Protein AF-0000000083314968 (afdb_homodimer)

Nearest PDB structures (foldseek):
  4l8v-assembly1_A  TM=7.505E-01  e=2.259E-21  Bacillus subtilis subsp. subtilis str. 168
  3ec7-assembly1_A  TM=7.448E-01  e=2.012E-21  Salmonella enterica subsp. enterica serovar Typhimurium str. LT2
  4l9r-assembly1_A  TM=7.374E-01  e=4.529E-21  Bacillus subtilis subsp. subtilis str. 168
  3nto-assembly1_A  TM=7.237E-01  e=3.019E-21  Bacillus subtilis
  3nt2-assembly1_A  TM=7.317E-01  e=9.078E-21  Bacillus subtilis

Secondary structure (DSSP, 8-state):
---PEEEEEE--SHHHHHHHHHHHHHT-EEEEEEE-S-HHHHHHHHHHHT---EEES-HHHHHHHH--SEEEE-S-HHHHHHHHHHHHTT--SEEEEPSSS-SSHHHHHHHHHHHHHTT-EEEE--GGGG-HHHHHHHHHHHTTTTSSEEEEEEEE-S-TTTTHHHHHHHHHHHTTSPPEEEEEEEEE--B-EEETTEEE-SEEEEEEEETTS-EEEEEESSSS----EEEEEETTEEEEEESS-EEEEETTTTTS-EEE-PPPSS--TTT-SS-HHHHHHHHHHHHHHHHHHTTSSS--TTBHHHHHHHHHHHHHHHHHHHHTSPEESSP---S-HHHHHHHTTTT--SB-----HHHHHHHT-------SS-----/---PEEEEEE--SHHHHHHHHHHHHHT-EEEEEEE-S-HHHHHHHHHHHT--PEEES-HHHHHHHH--SEEEE-S-HHHHHHHHHHHHTT--SEEEEPSSS-SSHHHHHHHHHHHHHTT-EEEE--GGGG-HHHHHHHHHHHTTTTSSEEEEEEEE-S-TTTTHHHHHHHHHHHTTSPPEEEEEEEEE--B-EEETTEEE-SEEEEEEEETTS-EEEEEESSSS----EEEEEETTEEEEEESS-EEEEETTTTTS-EEE-PPPSS--STT-SS-HHHHHHHHHHHHHHHHHHTTSSS--TTBHHHHHHHHHHHHHHHHHHHHTSPEESSP---S-HHHHHHHHTTT--SB-----HHHHHHHT-------SS-----

InterPro domains:
  IPR000683 Gfo/Idh/MocA-like oxidoreductase, N-terminal [PF01408] (6-126)
  IPR004104 Gfo/Idh/MocA-like oxidoreductase, C-terminal [PF02894] (160-325)
  IPR036291 NAD(P)-binding domain superfamily [SSF51735] (3-154)
  IPR050463 Gfo/Idh/MocA family oxidoreductases and glycosidases [PTHR43818] (4-155)

pLDDT: mean 89.71, std 17.62, range [20.14, 98.94]

Structure (mmCIF, N/CA/C/O backbone):
data_AF-0000000083314968-model_v1
#
loop_
_entity.id
_entity.type
_entity.pdbx_description
1 polymer 'Gfo/Idh/MocA family oxidoreductase'
#
loop_
_atom_site.group_PDB
_atom_site.id
_atom_site.type_symbol
_atom_site.label_atom_id
_atom_site.label_alt_id
_atom_site.label_comp_id
_atom_site.label_asym_id
_atom_site.label_entity_id
_atom_site.label_seq_id
_atom_site.pdbx_PDB_ins_code
_atom_site.Cartn_x
_atom_site.Cartn_y
_atom_site.Cartn_z
_atom_site.occupancy
_atom_site.B_iso_or_equiv
_atom_site.auth_seq_id
_atom_site.auth_comp_id
_atom_site.auth_asym_id
_atom_site.auth_atom_id
_atom_site.pdbx_PDB_model_num
ATOM 1 N N . MET A 1 1 ? 14.414 -43.75 -29.062 1 41.34 1 MET A N 1
ATOM 2 C CA . MET A 1 1 ? 13.742 -42.469 -28.781 1 41.34 1 MET A CA 1
ATOM 3 C C . MET A 1 1 ? 13.227 -42.438 -27.344 1 41.34 1 MET A C 1
ATOM 5 O O . MET A 1 1 ? 12.688 -43.438 -26.859 1 41.34 1 MET A O 1
ATOM 9 N N . SER A 1 2 ? 13.766 -41.625 -26.453 1 60.84 2 SER A N 1
ATOM 10 C CA . SER A 1 2 ? 13.422 -41.719 -25.031 1 60.84 2 SER A CA 1
ATOM 11 C C . SER A 1 2 ? 11.914 -41.719 -24.828 1 60.84 2 SER A C 1
ATOM 13 O O . SER A 1 2 ? 11.172 -41.125 -25.625 1 60.84 2 SER A O 1
ATOM 15 N N . THR A 1 3 ? 11.312 -42.656 -24.141 1 86 3 THR A N 1
ATOM 16 C CA . THR A 1 3 ? 9.891 -42.906 -23.938 1 86 3 THR A CA 1
ATOM 17 C C . THR A 1 3 ? 9.211 -41.656 -23.375 1 86 3 THR A C 1
ATOM 19 O O . THR A 1 3 ? 9.695 -41.062 -22.406 1 86 3 THR A O 1
ATOM 22 N N . LYS A 1 4 ? 8.289 -41.062 -24.156 1 96.81 4 LYS A N 1
ATOM 23 C CA . LYS A 1 4 ? 7.52 -39.875 -23.766 1 96.81 4 LYS A CA 1
ATOM 24 C C . LYS A 1 4 ? 6.582 -40.219 -22.609 1 96.81 4 LYS A C 1
ATOM 26 O O . LYS A 1 4 ? 6.074 -41.312 -22.516 1 96.81 4 LYS A O 1
ATOM 31 N N . HIS A 1 5 ? 6.473 -39.281 -21.719 1 98.44 5 HIS A N 1
ATOM 32 C CA . HIS A 1 5 ? 5.477 -39.406 -20.656 1 98.44 5 HIS A CA 1
ATOM 33 C C . HIS A 1 5 ? 4.062 -39.281 -21.219 1 98.44 5 HIS A C 1
ATOM 35 O O . HIS A 1 5 ? 3.781 -38.344 -21.969 1 98.44 5 HIS A O 1
ATOM 41 N N . ARG A 1 6 ? 3.188 -40.219 -20.906 1 98.62 6 ARG A N 1
ATOM 42 C CA . ARG A 1 6 ? 1.79 -40.156 -21.312 1 98.62 6 ARG A CA 1
ATOM 43 C C . ARG A 1 6 ? 0.998 -39.188 -20.453 1 98.62 6 ARG A C 1
ATOM 45 O O . ARG A 1 6 ? 0.978 -39.312 -19.219 1 98.62 6 ARG A O 1
ATOM 52 N N . VAL A 1 7 ? 0.346 -38.188 -21.109 1 98.75 7 VAL A N 1
ATOM 53 C CA . VAL A 1 7 ? -0.391 -37.188 -20.359 1 98.75 7 VAL A CA 1
ATOM 54 C C . VAL A 1 7 ? -1.868 -37.219 -20.75 1 98.75 7 VAL A C 1
ATOM 56 O O . VAL A 1 7 ? -2.203 -37.375 -21.922 1 98.75 7 VAL A O 1
ATOM 59 N N . ALA A 1 8 ? -2.766 -37.188 -19.766 1 98.88 8 ALA A N 1
ATOM 60 C CA . ALA A 1 8 ? -4.203 -37 -19.953 1 98.88 8 ALA A CA 1
ATOM 61 C C . ALA A 1 8 ? -4.668 -35.656 -19.438 1 98.88 8 ALA A C 1
ATOM 63 O O . ALA A 1 8 ? -4.195 -35.188 -18.391 1 98.88 8 ALA A O 1
ATOM 64 N N . ILE A 1 9 ? -5.637 -35.031 -20.141 1 98.75 9 ILE A N 1
ATOM 65 C CA . ILE A 1 9 ? -6.09 -33.656 -19.844 1 98.75 9 ILE A CA 1
ATOM 66 C C . ILE A 1 9 ? -7.512 -33.719 -19.281 1 98.75 9 ILE A C 1
ATOM 68 O O . ILE A 1 9 ? -8.391 -34.344 -19.859 1 98.75 9 ILE A O 1
ATOM 72 N N . ILE A 1 10 ? -7.684 -33.094 -18.125 1 98.75 10 ILE A N 1
ATOM 73 C CA . ILE A 1 10 ? -9.023 -32.875 -17.578 1 98.75 10 ILE A CA 1
ATOM 74 C C . ILE A 1 10 ? -9.438 -31.422 -17.75 1 98.75 10 ILE A C 1
ATOM 76 O O . ILE A 1 10 ? -8.844 -30.531 -17.125 1 98.75 10 ILE A O 1
ATOM 80 N N . GLY A 1 11 ? -10.484 -31.125 -18.484 1 98 11 GLY A N 1
ATOM 81 C CA . GLY A 1 11 ? -10.891 -29.781 -18.859 1 98 11 GLY A CA 1
ATOM 82 C C . GLY A 1 11 ? -10.242 -29.297 -20.141 1 98 11 GLY A C 1
ATOM 83 O O . GLY A 1 11 ? -9.023 -29.156 -20.219 1 98 11 GLY A O 1
ATOM 84 N N . CYS A 1 12 ? -11.047 -29.062 -21.109 1 97 12 CYS A N 1
ATOM 85 C CA . CYS A 1 12 ? -10.523 -28.703 -22.438 1 97 12 CYS A CA 1
ATOM 86 C C . CYS A 1 12 ? -10.906 -27.266 -22.797 1 97 12 CYS A C 1
ATOM 88 O O . CYS A 1 12 ? -11.234 -26.984 -23.953 1 97 12 CYS A O 1
ATOM 90 N N . GLY A 1 13 ? -10.953 -26.391 -21.781 1 92.44 13 GLY A N 1
ATOM 91 C CA . GLY A 1 13 ? -11.203 -24.969 -22.016 1 92.44 13 GLY A CA 1
ATOM 92 C C . GLY A 1 13 ? -9.969 -24.219 -22.469 1 92.44 13 GLY A C 1
ATOM 93 O O . GLY A 1 13 ? -9.07 -24.797 -23.078 1 92.44 13 GLY A O 1
ATOM 94 N N . GLY A 1 14 ? -9.914 -22.922 -22.328 1 89.25 14 GLY A N 1
ATOM 95 C CA . GLY A 1 14 ? -8.859 -22.031 -22.812 1 89.25 14 GLY A CA 1
ATOM 96 C C . GLY A 1 14 ? -7.492 -22.375 -22.25 1 89.25 14 GLY A C 1
ATOM 97 O O . GLY A 1 14 ? -6.508 -22.422 -23 1 89.25 14 GLY A O 1
ATOM 98 N N . MET A 1 15 ? -7.422 -22.656 -20.984 1 91.75 15 MET A N 1
ATOM 99 C CA . MET A 1 15 ? -6.121 -22.859 -20.359 1 91.75 15 MET A CA 1
ATOM 100 C C . MET A 1 15 ? -5.531 -24.203 -20.75 1 91.75 15 MET A C 1
ATOM 102 O O . MET A 1 15 ? -4.316 -24.391 -20.672 1 91.75 15 MET A O 1
ATOM 106 N N . SER A 1 16 ? -6.383 -25.141 -21.094 1 96 16 SER A N 1
ATOM 107 C CA . SER A 1 16 ? -5.863 -26.422 -21.547 1 96 16 SER A CA 1
ATOM 108 C C . SER A 1 16 ? -4.973 -26.266 -22.781 1 96 16 SER A C 1
ATOM 110 O O . SER A 1 16 ? -3.99 -27 -22.938 1 96 16 SER A O 1
ATOM 112 N N . ARG A 1 17 ? -5.281 -25.297 -23.609 1 94.81 17 ARG A N 1
ATOM 113 C CA . ARG A 1 17 ? -4.496 -25.062 -24.812 1 94.81 17 ARG A CA 1
ATOM 114 C C . ARG A 1 17 ? -3.074 -24.625 -24.453 1 94.81 17 ARG A C 1
ATOM 116 O O . ARG A 1 17 ? -2.119 -25.016 -25.141 1 94.81 17 ARG A O 1
ATOM 123 N N . ASN A 1 18 ? -2.986 -23.875 -23.391 1 93.88 18 ASN A N 1
ATOM 124 C CA . ASN A 1 18 ? -1.662 -23.469 -22.938 1 93.88 18 ASN A CA 1
ATOM 125 C C . ASN A 1 18 ? -0.859 -24.656 -22.422 1 93.88 18 ASN A C 1
ATOM 127 O O . ASN A 1 18 ? 0.33 -24.781 -22.703 1 93.88 18 ASN A O 1
ATOM 131 N N . HIS A 1 19 ? -1.517 -25.5 -21.688 1 97.69 19 HIS A N 1
ATOM 132 C CA . HIS A 1 19 ? -0.849 -26.703 -21.203 1 97.69 19 HIS A CA 1
ATOM 133 C C . HIS A 1 19 ? -0.389 -27.594 -22.344 1 97.69 19 HIS A C 1
ATOM 135 O O . HIS A 1 19 ? 0.765 -28.016 -22.391 1 97.69 19 HIS A O 1
ATOM 141 N N . ILE A 1 20 ? -1.282 -27.797 -23.281 1 97.62 20 ILE A N 1
ATOM 142 C CA . ILE A 1 20 ? -1.028 -28.703 -24.391 1 97.62 20 ILE A CA 1
ATOM 143 C C . ILE A 1 20 ? 0.146 -28.172 -25.219 1 97.62 20 ILE A C 1
ATOM 145 O O . ILE A 1 20 ? 1.057 -28.938 -25.562 1 97.62 20 ILE A O 1
ATOM 149 N N . ARG A 1 21 ? 0.151 -26.859 -25.5 1 95.75 21 ARG A N 1
ATOM 150 C CA . ARG A 1 21 ? 1.279 -26.266 -26.203 1 95.75 21 ARG A CA 1
ATOM 151 C C . ARG A 1 21 ? 2.588 -26.531 -25.453 1 95.75 21 ARG A C 1
ATOM 153 O O . ARG A 1 21 ? 3.609 -26.828 -26.078 1 95.75 21 ARG A O 1
ATOM 160 N N . GLY A 1 22 ? 2.564 -26.406 -24.141 1 96.75 22 GLY A N 1
ATOM 161 C CA . GLY A 1 22 ? 3.75 -26.656 -23.344 1 96.75 22 GLY A CA 1
ATOM 162 C C . GLY A 1 22 ? 4.277 -28.062 -23.484 1 96.75 22 GLY A C 1
ATOM 163 O O . GLY A 1 22 ? 5.473 -28.266 -23.688 1 96.75 22 GLY A O 1
ATOM 164 N N . TYR A 1 23 ? 3.342 -29.047 -23.438 1 97.88 23 TYR A N 1
ATOM 165 C CA . TYR A 1 23 ? 3.705 -30.453 -23.562 1 97.88 23 TYR A CA 1
ATOM 166 C C . TYR A 1 23 ? 4.289 -30.75 -24.938 1 97.88 23 TYR A C 1
ATOM 168 O O . TYR A 1 23 ? 5.305 -31.438 -25.047 1 97.88 23 TYR A O 1
ATOM 176 N N . LEU A 1 24 ? 3.66 -30.203 -25.922 1 96.88 24 LEU A N 1
ATOM 177 C CA . LEU A 1 24 ? 4.078 -30.469 -27.297 1 96.88 24 LEU A CA 1
ATOM 178 C C . LEU A 1 24 ? 5.414 -29.797 -27.609 1 96.88 24 LEU A C 1
ATOM 180 O O . LEU A 1 24 ? 6.293 -30.406 -28.219 1 96.88 24 LEU A O 1
ATOM 184 N N . ASN A 1 25 ? 5.578 -28.562 -27.141 1 94.94 25 ASN A N 1
ATOM 185 C CA . ASN A 1 25 ? 6.758 -27.781 -27.469 1 94.94 25 ASN A CA 1
ATOM 186 C C . ASN A 1 25 ? 8.008 -28.328 -26.797 1 94.94 25 ASN A C 1
ATOM 188 O O . ASN A 1 25 ? 9.102 -28.266 -27.375 1 94.94 25 ASN A O 1
ATOM 192 N N . CYS A 1 26 ? 7.906 -28.875 -25.578 1 96.06 26 CYS A N 1
ATOM 193 C CA . CYS A 1 26 ? 9.102 -29.406 -24.938 1 96.06 26 CYS A CA 1
ATOM 194 C C . CYS A 1 26 ? 9.477 -30.781 -25.5 1 96.06 26 CYS A C 1
ATOM 196 O O . CYS A 1 26 ? 10.594 -31.25 -25.312 1 96.06 26 CYS A O 1
ATOM 198 N N . GLY A 1 27 ? 8.422 -31.516 -26.062 1 96.44 27 GLY A N 1
ATOM 199 C CA . GLY A 1 27 ? 8.688 -32.719 -26.859 1 96.44 27 GLY A CA 1
ATOM 200 C C . GLY A 1 27 ? 8.859 -33.969 -26.016 1 96.44 27 GLY A C 1
ATOM 201 O O . GLY A 1 27 ? 9.297 -35 -26.516 1 96.44 27 GLY A O 1
ATOM 202 N N . ARG A 1 28 ? 8.461 -33.906 -24.781 1 98.06 28 ARG A N 1
ATOM 203 C CA . ARG A 1 28 ? 8.766 -35.031 -23.891 1 98.06 28 ARG A CA 1
ATOM 204 C C . ARG A 1 28 ? 7.488 -35.719 -23.453 1 98.06 28 ARG A C 1
ATOM 206 O O . ARG A 1 28 ? 7.531 -36.625 -22.609 1 98.06 28 ARG A O 1
ATOM 213 N N . TYR A 1 29 ? 6.371 -35.281 -24.094 1 98.31 29 TYR A N 1
ATOM 214 C CA . TYR A 1 29 ? 5.074 -35.812 -23.672 1 98.31 29 TYR A CA 1
ATOM 215 C C . TYR A 1 29 ? 4.262 -36.281 -24.875 1 98.31 29 TYR A C 1
ATOM 217 O O . TYR A 1 29 ? 4.469 -35.781 -25.984 1 98.31 29 TYR A O 1
ATOM 225 N N . GLU A 1 30 ? 3.406 -37.219 -24.641 1 98.19 30 GLU A N 1
ATOM 226 C CA . GLU A 1 30 ? 2.354 -37.625 -25.562 1 98.19 30 GLU A CA 1
ATOM 227 C C . GLU A 1 30 ? 0.971 -37.438 -24.938 1 98.19 30 GLU A C 1
ATOM 229 O O . GLU A 1 30 ? 0.683 -38 -23.891 1 98.19 30 GLU A O 1
ATOM 234 N N . ILE A 1 31 ? 0.177 -36.656 -25.578 1 98.56 31 ILE A N 1
ATOM 235 C CA . ILE A 1 31 ? -1.19 -36.469 -25.094 1 98.56 31 ILE A CA 1
ATOM 236 C C . ILE A 1 31 ? -2.051 -37.656 -25.547 1 98.56 31 ILE A C 1
ATOM 238 O O . ILE A 1 31 ? -2.281 -37.844 -26.734 1 98.56 31 ILE A O 1
ATOM 242 N N . VAL A 1 32 ? -2.645 -38.375 -24.594 1 98.38 32 VAL A N 1
ATOM 243 C CA . VAL A 1 32 ? -3.219 -39.656 -24.969 1 98.38 32 VAL A CA 1
ATOM 244 C C . VAL A 1 32 ? -4.734 -39.625 -24.797 1 98.38 32 VAL A C 1
ATOM 246 O O . VAL A 1 32 ? -5.457 -40.375 -25.453 1 98.38 32 VAL A O 1
ATOM 249 N N . ALA A 1 33 ? -5.195 -38.75 -23.906 1 98.81 33 ALA A N 1
ATOM 250 C CA . ALA A 1 33 ? -6.629 -38.719 -23.625 1 98.81 33 ALA A CA 1
ATOM 251 C C . ALA A 1 33 ? -7.062 -37.344 -23.078 1 98.81 33 ALA A C 1
ATOM 253 O O . ALA A 1 33 ? -6.242 -36.594 -22.547 1 98.81 33 ALA A O 1
ATOM 254 N N . MET A 1 34 ? -8.336 -37.062 -23.281 1 98.75 34 MET A N 1
ATOM 255 C CA . MET A 1 34 ? -8.961 -35.875 -22.75 1 98.75 34 MET A CA 1
ATOM 256 C C . MET A 1 34 ? -10.312 -36.188 -22.125 1 98.75 34 MET A C 1
ATOM 258 O O . MET A 1 34 ? -11.023 -37.062 -22.594 1 98.75 34 MET A O 1
ATOM 262 N N . ALA A 1 35 ? -10.594 -35.469 -21.062 1 98.69 35 ALA A N 1
ATOM 263 C CA . ALA A 1 35 ? -11.922 -35.531 -20.453 1 98.69 35 ALA A CA 1
ATOM 264 C C . ALA A 1 35 ? -12.547 -34.156 -20.344 1 98.69 35 ALA A C 1
ATOM 266 O O . ALA A 1 35 ? -11.891 -33.219 -19.875 1 98.69 35 ALA A O 1
ATOM 267 N N . ASP A 1 36 ? -13.695 -34 -20.797 1 97.62 36 ASP A N 1
ATOM 268 C CA . ASP A 1 36 ? -14.516 -32.781 -20.688 1 97.62 36 ASP A CA 1
ATOM 269 C C . ASP A 1 36 ? -16 -33.125 -20.734 1 97.62 36 ASP A C 1
ATOM 271 O O . ASP A 1 36 ? -16.391 -34.156 -21.297 1 97.62 36 ASP A O 1
ATOM 275 N N . LEU A 1 37 ? -16.766 -32.219 -20.109 1 94.44 37 LEU A N 1
ATOM 276 C CA . LEU A 1 37 ? -18.203 -32.438 -20.125 1 94.44 37 LEU A CA 1
ATOM 277 C C . LEU A 1 37 ? -18.766 -32.281 -21.547 1 94.44 37 LEU A C 1
ATOM 279 O O . LEU A 1 37 ? -19.781 -32.875 -21.891 1 94.44 37 LEU A O 1
ATOM 283 N N . GLU A 1 38 ? -18.062 -31.484 -22.297 1 95.06 38 GLU A N 1
ATOM 284 C CA . GLU A 1 38 ? -18.469 -31.203 -23.672 1 95.06 38 GLU A CA 1
ATOM 285 C C . GLU A 1 38 ? -17.578 -31.891 -24.688 1 95.06 38 GLU A C 1
ATOM 287 O O . GLU A 1 38 ? -16.422 -31.5 -24.875 1 95.06 38 GLU A O 1
ATOM 292 N N . GLU A 1 39 ? -18.125 -32.812 -25.438 1 95.38 39 GLU A N 1
ATOM 293 C CA . GLU A 1 39 ? -17.359 -33.531 -26.438 1 95.38 39 GLU A CA 1
ATOM 294 C C . GLU A 1 39 ? -16.797 -32.594 -27.5 1 95.38 39 GLU A C 1
ATOM 296 O O . GLU A 1 39 ? -15.688 -32.812 -28 1 95.38 39 GLU A O 1
ATOM 301 N N . SER A 1 40 ? -17.562 -31.656 -27.797 1 96.44 40 SER A N 1
ATOM 302 C CA . SER A 1 40 ? -17.156 -30.703 -28.828 1 96.44 40 SER A CA 1
ATOM 303 C C . SER A 1 40 ? -15.867 -29.984 -28.438 1 96.44 40 SER A C 1
ATOM 305 O O . SER A 1 40 ? -15.039 -29.672 -29.297 1 96.44 40 SER A O 1
ATOM 307 N N . ALA A 1 41 ? -15.695 -29.719 -27.156 1 96.38 41 ALA A N 1
ATOM 308 C CA . ALA A 1 41 ? -14.484 -29.062 -26.688 1 96.38 41 ALA A CA 1
ATOM 309 C C . ALA A 1 41 ? -13.242 -29.906 -26.953 1 96.38 41 ALA A C 1
ATOM 311 O O . ALA A 1 41 ? -12.195 -29.391 -27.344 1 96.38 41 ALA A O 1
ATOM 312 N N . MET A 1 42 ? -13.375 -31.188 -26.797 1 98.06 42 MET A N 1
ATOM 313 C CA . MET A 1 42 ? -12.258 -32.094 -27.016 1 98.06 42 MET A CA 1
ATOM 314 C C . MET A 1 42 ? -11.945 -32.219 -28.5 1 98.06 42 MET A C 1
ATOM 316 O O . MET A 1 42 ? -10.773 -32.25 -28.891 1 98.06 42 MET A O 1
ATOM 320 N N . GLU A 1 43 ? -12.961 -32.281 -29.297 1 97.62 43 GLU A N 1
ATOM 321 C CA . GLU A 1 43 ? -12.781 -32.344 -30.734 1 97.62 43 GLU A CA 1
ATOM 322 C C . GLU A 1 43 ? -12.055 -31.094 -31.25 1 97.62 43 GLU A C 1
ATOM 324 O O . GLU A 1 43 ? -11.18 -31.203 -32.125 1 97.62 43 GLU A O 1
ATOM 329 N N . GLU A 1 44 ? -12.469 -30.016 -30.734 1 97.56 44 GLU A N 1
ATOM 330 C CA . GLU A 1 44 ? -11.844 -28.75 -31.141 1 97.56 44 GLU A CA 1
ATOM 331 C C . GLU A 1 44 ? -10.352 -28.75 -30.812 1 97.56 44 GLU A C 1
ATOM 333 O O . GLU A 1 44 ? -9.539 -28.266 -31.609 1 97.56 44 GLU A O 1
ATOM 338 N N . VAL A 1 45 ? -10.07 -29.219 -29.641 1 97.62 45 VAL A N 1
ATOM 339 C CA . VAL A 1 45 ? -8.68 -29.266 -29.219 1 97.62 45 VAL A CA 1
ATOM 340 C C . VAL A 1 45 ? -7.895 -30.203 -30.141 1 97.62 45 VAL A C 1
ATOM 342 O O . VAL A 1 45 ? -6.805 -29.859 -30.609 1 97.62 45 VAL A O 1
ATOM 345 N N . ASP A 1 46 ? -8.414 -31.375 -30.422 1 97.94 46 ASP A N 1
ATOM 346 C CA . ASP A 1 46 ? -7.762 -32.312 -31.328 1 97.94 46 ASP A CA 1
ATOM 347 C C . ASP A 1 46 ? -7.484 -31.688 -32.688 1 97.94 46 ASP A C 1
ATOM 349 O O . ASP A 1 46 ? -6.391 -31.828 -33.219 1 97.94 46 ASP A O 1
ATOM 353 N N . GLN A 1 47 ? -8.453 -31.031 -33.156 1 97.88 47 GLN A N 1
ATOM 354 C CA . GLN A 1 47 ? -8.32 -30.375 -34.469 1 97.88 47 GLN A CA 1
ATOM 355 C C . GLN A 1 47 ? -7.262 -29.281 -34.438 1 97.88 47 GLN A C 1
ATOM 357 O O . GLN A 1 47 ? -6.414 -29.203 -35.312 1 97.88 47 GLN A O 1
ATOM 362 N N . GLN A 1 48 ? -7.352 -28.484 -33.406 1 97 48 GLN A N 1
ATOM 363 C CA . GLN A 1 48 ? -6.465 -27.328 -33.312 1 97 48 GLN A CA 1
ATOM 364 C C . GLN A 1 48 ? -5.004 -27.781 -33.219 1 97 48 GLN A C 1
ATOM 366 O O . GLN A 1 48 ? -4.121 -27.109 -33.781 1 97 48 GLN A O 1
ATOM 371 N N . PHE A 1 49 ? -4.742 -28.875 -32.562 1 97.38 49 PHE A N 1
ATOM 372 C CA . PHE A 1 49 ? -3.361 -29.266 -32.281 1 97.38 49 PHE A CA 1
ATOM 373 C C . PHE A 1 49 ? -2.988 -30.5 -33.094 1 97.38 49 PHE A C 1
ATOM 375 O O . PHE A 1 49 ? -1.907 -31.062 -32.906 1 97.38 49 PHE A O 1
ATOM 382 N N . ASN A 1 50 ? -3.848 -30.938 -34 1 97.31 50 ASN A N 1
ATOM 383 C CA . ASN A 1 50 ? -3.643 -32.125 -34.812 1 97.31 50 ASN A CA 1
ATOM 384 C C . ASN A 1 50 ? -3.299 -33.344 -33.969 1 97.31 50 ASN A C 1
ATOM 386 O O . ASN A 1 50 ? -2.273 -34 -34.188 1 97.31 50 ASN A O 1
ATOM 390 N N . LEU A 1 51 ? -4.203 -33.562 -33 1 98 51 LEU A N 1
ATOM 391 C CA . LEU A 1 51 ? -4.062 -34.688 -32.094 1 98 51 LEU A CA 1
ATOM 392 C C . LEU A 1 51 ? -5.125 -35.75 -32.375 1 98 51 LEU A C 1
ATOM 394 O O . LEU A 1 51 ? -6.109 -35.469 -33.062 1 98 51 LEU A O 1
ATOM 398 N N . SER A 1 52 ? -4.84 -36.938 -32 1 96.75 52 SER A N 1
ATOM 399 C CA . SER A 1 52 ? -5.793 -38.031 -31.969 1 96.75 52 SER A CA 1
ATOM 400 C C . SER A 1 52 ? -5.871 -38.688 -30.594 1 96.75 52 SER A C 1
ATOM 402 O O . SER A 1 52 ? -5.258 -39.719 -30.359 1 96.75 52 SER A O 1
ATOM 404 N N . THR A 1 53 ? -6.602 -38.062 -29.734 1 98.12 53 THR A N 1
ATOM 405 C CA . THR A 1 53 ? -6.703 -38.5 -28.344 1 98.12 53 THR A CA 1
ATOM 406 C C . THR A 1 53 ? -7.996 -39.281 -28.109 1 98.12 53 THR A C 1
ATOM 408 O O . THR A 1 53 ? -8.938 -39.188 -28.906 1 98.12 53 THR A O 1
ATOM 411 N N . ARG A 1 54 ? -8.008 -40.094 -27.109 1 98.56 54 ARG A N 1
ATOM 412 C CA . ARG A 1 54 ? -9.266 -40.719 -26.656 1 98.56 54 ARG A CA 1
ATOM 413 C C . ARG A 1 54 ? -10.078 -39.719 -25.844 1 98.56 54 ARG A C 1
ATOM 415 O O . ARG A 1 54 ? -9.531 -39 -25 1 98.56 54 ARG A O 1
ATOM 422 N N . HIS A 1 55 ? -11.406 -39.688 -26.141 1 98.44 55 HIS A N 1
ATOM 423 C CA . HIS A 1 55 ? -12.281 -38.688 -25.5 1 98.44 55 HIS A CA 1
ATOM 424 C C . HIS A 1 55 ? -13.141 -39.344 -24.422 1 98.44 55 HIS A C 1
ATOM 426 O O . HIS A 1 55 ? -13.641 -40.469 -24.609 1 98.44 55 HIS A O 1
ATOM 432 N N . TYR A 1 56 ? -13.281 -38.75 -23.281 1 98.56 56 TYR A N 1
ATOM 433 C CA . TYR A 1 56 ? -14.117 -39.188 -22.172 1 98.56 56 TYR A CA 1
ATOM 434 C C . TYR A 1 56 ? -15.008 -38.062 -21.672 1 98.56 56 TYR A C 1
ATOM 436 O O . TYR A 1 56 ? -14.547 -36.938 -21.484 1 98.56 56 TYR A O 1
ATOM 444 N N . THR A 1 57 ? -16.266 -38.344 -21.422 1 97.75 57 THR A N 1
ATOM 445 C CA . THR A 1 57 ? -17.141 -37.344 -20.812 1 97.75 57 THR A CA 1
ATOM 446 C C . THR A 1 57 ? -17.141 -37.5 -19.297 1 97.75 57 THR A C 1
ATOM 448 O O . THR A 1 57 ? -17.719 -36.656 -18.594 1 97.75 57 THR A O 1
ATOM 451 N N . ASP A 1 58 ? -16.422 -38.469 -18.875 1 97.19 58 ASP A N 1
ATOM 452 C CA . ASP A 1 58 ? -16.203 -38.688 -17.453 1 97.19 58 ASP A CA 1
ATOM 453 C C . ASP A 1 58 ? -14.719 -38.875 -17.156 1 97.19 58 ASP A C 1
ATOM 455 O O . ASP A 1 58 ? -14.102 -39.844 -17.531 1 97.19 58 ASP A O 1
ATOM 459 N N . ALA A 1 59 ? -14.188 -37.969 -16.328 1 98.12 59 ALA A N 1
ATOM 460 C CA . ALA A 1 59 ? -12.758 -37.938 -16.031 1 98.12 59 ALA A CA 1
ATOM 461 C C . ALA A 1 59 ? -12.344 -39.156 -15.234 1 98.12 59 ALA A C 1
ATOM 463 O O . ALA A 1 59 ? -11.227 -39.656 -15.383 1 98.12 59 ALA A O 1
ATOM 464 N N . ARG A 1 60 ? -13.203 -39.656 -14.383 1 97.81 60 ARG A N 1
ATOM 465 C CA . ARG A 1 60 ? -12.875 -40.844 -13.594 1 97.81 60 ARG A CA 1
ATOM 466 C C . ARG A 1 60 ? -12.656 -42.062 -14.484 1 97.81 60 ARG A C 1
ATOM 468 O O . ARG A 1 60 ? -11.758 -42.875 -14.242 1 97.81 60 ARG A O 1
ATOM 475 N N . GLU A 1 61 ? -13.547 -42.156 -15.461 1 98.31 61 GLU A N 1
ATOM 476 C CA . GLU A 1 61 ? -13.383 -43.25 -16.422 1 98.31 61 GLU A CA 1
ATOM 477 C C . GLU A 1 61 ? -12.055 -43.125 -17.172 1 98.31 61 GLU A C 1
ATOM 479 O O . GLU A 1 61 ? -11.367 -44.125 -17.391 1 98.31 61 GLU A O 1
ATOM 484 N N . MET A 1 62 ? -11.742 -41.938 -17.547 1 98.69 62 MET A N 1
ATOM 485 C CA . MET A 1 62 ? -10.477 -41.688 -18.234 1 98.69 62 MET A CA 1
ATOM 486 C C . MET A 1 62 ? -9.297 -42.125 -17.375 1 98.69 62 MET A C 1
ATOM 488 O O . MET A 1 62 ? -8.406 -42.844 -17.844 1 98.69 62 MET A O 1
ATOM 492 N N . LEU A 1 63 ? -9.312 -41.75 -16.094 1 98.62 63 LEU A N 1
ATOM 493 C CA . LEU A 1 63 ? -8.219 -42.094 -15.188 1 98.62 63 LEU A CA 1
ATOM 494 C C . LEU A 1 63 ? -8.078 -43.594 -15.016 1 98.62 63 LEU A C 1
ATOM 496 O O . LEU A 1 63 ? -6.961 -44.125 -15.008 1 98.62 63 LEU A O 1
ATOM 500 N N . ALA A 1 64 ? -9.195 -44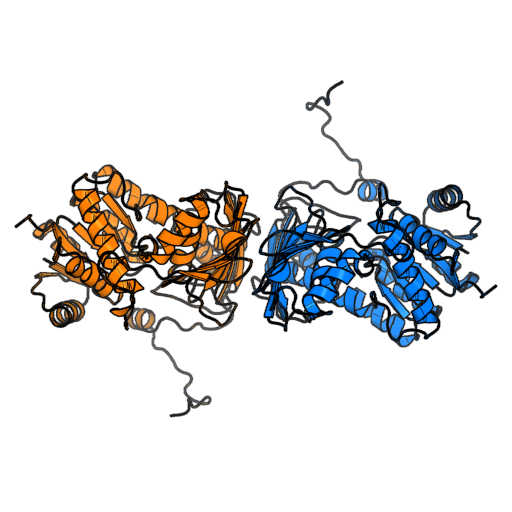.25 -14.938 1 98.06 64 ALA A N 1
ATOM 501 C CA . ALA A 1 64 ? -9.203 -45.688 -14.711 1 98.06 64 ALA A CA 1
ATOM 502 C C . ALA A 1 64 ? -8.703 -46.438 -15.945 1 98.06 64 ALA A C 1
ATOM 504 O O . ALA A 1 64 ? -7.984 -47.438 -15.82 1 98.06 64 ALA A O 1
ATOM 505 N N . GLN A 1 65 ? -9.031 -46 -17.078 1 98.31 65 GLN A N 1
ATOM 506 C CA . GLN A 1 65 ? -8.75 -46.719 -18.312 1 98.31 65 GLN A CA 1
ATOM 507 C C . GLN A 1 65 ? -7.352 -46.406 -18.828 1 98.31 65 GLN A C 1
ATOM 509 O O . GLN A 1 65 ? -6.633 -47.281 -19.281 1 98.31 65 GLN A O 1
ATOM 514 N N . GLU A 1 66 ? -6.984 -45.156 -18.75 1 98.19 66 GLU A N 1
ATOM 515 C CA . GLU A 1 66 ? -5.773 -44.719 -19.438 1 98.19 66 GLU A CA 1
ATOM 516 C C . GLU A 1 66 ? -4.551 -44.844 -18.547 1 98.19 66 GLU A C 1
ATOM 518 O O . GLU A 1 66 ? -3.43 -45.031 -19.031 1 98.19 66 GLU A O 1
ATOM 523 N N . ARG A 1 67 ? -4.707 -44.656 -17.219 1 97.69 67 ARG A N 1
ATOM 524 C CA . ARG A 1 67 ? -3.623 -44.688 -16.234 1 97.69 67 ARG A CA 1
ATOM 525 C C . ARG A 1 67 ? -2.424 -43.875 -16.719 1 97.69 67 ARG A C 1
ATOM 527 O O . ARG A 1 67 ? -1.324 -44.406 -16.859 1 97.69 67 ARG A O 1
ATOM 534 N N . PRO A 1 68 ? -2.59 -42.625 -17 1 98.56 68 PRO A N 1
ATOM 535 C CA . PRO A 1 68 ? -1.518 -41.812 -17.547 1 98.56 68 PRO A CA 1
ATOM 536 C C . PRO A 1 68 ? -0.385 -41.562 -16.547 1 98.56 68 PRO A C 1
ATOM 538 O O . PRO A 1 68 ? -0.575 -41.719 -15.344 1 98.56 68 PRO A O 1
ATOM 541 N N . ASP A 1 69 ? 0.805 -41.219 -17.031 1 98.69 69 ASP A N 1
ATOM 542 C CA . ASP A 1 69 ? 1.932 -40.812 -16.203 1 98.69 69 ASP A CA 1
ATOM 543 C C . ASP A 1 69 ? 1.677 -39.438 -15.547 1 98.69 69 ASP A C 1
ATOM 545 O O . ASP A 1 69 ? 2.107 -39.219 -14.414 1 98.69 69 ASP A O 1
ATOM 549 N N . VAL A 1 70 ? 1.054 -38.594 -16.328 1 98.88 70 VAL A N 1
ATOM 550 C CA . VAL A 1 70 ? 0.792 -37.219 -15.891 1 98.88 70 VAL A CA 1
ATOM 551 C C . VAL A 1 70 ? -0.678 -36.875 -16.109 1 98.88 70 VAL A C 1
ATOM 553 O O . VAL A 1 70 ? -1.25 -37.25 -17.156 1 98.88 70 VAL A O 1
ATOM 556 N N . VAL A 1 71 ? -1.29 -36.281 -15.141 1 98.94 71 VAL A N 1
ATOM 557 C CA . VAL A 1 71 ? -2.633 -35.75 -15.297 1 98.94 71 VAL A CA 1
ATOM 558 C C . VAL A 1 71 ? -2.568 -34.219 -15.289 1 98.94 71 VAL A C 1
ATOM 560 O O . VAL A 1 71 ? -2.016 -33.625 -14.367 1 98.94 71 VAL A O 1
ATOM 563 N N . SER A 1 72 ? -3.049 -33.625 -16.344 1 98.88 72 SER A N 1
ATOM 564 C CA . SER A 1 72 ? -3.148 -32.156 -16.453 1 98.88 72 SER A CA 1
ATOM 565 C C . SER A 1 72 ? -4.562 -31.688 -16.141 1 98.88 72 SER A C 1
ATOM 567 O O . SER A 1 72 ? -5.512 -32.031 -16.844 1 98.88 72 SER A O 1
ATOM 569 N N . ILE A 1 73 ? -4.684 -30.906 -15.102 1 98.81 73 ILE A N 1
ATOM 570 C CA . ILE A 1 73 ? -6 -30.438 -14.664 1 98.81 73 ILE A CA 1
ATOM 571 C C . ILE A 1 73 ? -6.184 -28.984 -15.047 1 98.81 73 ILE A C 1
ATOM 573 O O . ILE A 1 73 ? -5.531 -28.094 -14.477 1 98.81 73 ILE A O 1
ATOM 577 N N . CYS A 1 74 ? -7.129 -28.703 -15.945 1 97.75 74 CYS A N 1
ATOM 578 C CA . CYS A 1 74 ? -7.336 -27.375 -16.516 1 97.75 74 CYS A CA 1
ATOM 579 C C . CYS A 1 74 ? -8.789 -26.953 -16.359 1 97.75 74 CYS A C 1
ATOM 581 O O . CYS A 1 74 ? -9.32 -26.234 -17.219 1 97.75 74 CYS A O 1
ATOM 583 N N . THR A 1 75 ? -9.453 -27.406 -15.289 1 95.38 75 THR A N 1
ATOM 584 C CA . THR A 1 75 ? -10.844 -27.031 -15.016 1 95.38 75 THR A CA 1
ATOM 585 C C . THR A 1 75 ? -10.914 -25.656 -14.352 1 95.38 75 THR A C 1
ATOM 587 O O . THR A 1 75 ? -9.883 -25.016 -14.133 1 95.38 75 THR A O 1
ATOM 590 N N . TRP A 1 76 ? -12.133 -25.25 -14.117 1 91.31 76 TRP A N 1
ATOM 591 C CA . TRP A 1 76 ? -12.328 -24.062 -13.312 1 91.31 76 TRP A CA 1
ATOM 592 C C . TRP A 1 76 ? -11.906 -24.297 -11.867 1 91.31 76 TRP A C 1
ATOM 594 O O . TRP A 1 76 ? -11.672 -25.453 -11.469 1 91.31 76 TRP A O 1
ATOM 604 N N . HIS A 1 77 ? -11.82 -23.281 -11.07 1 88.62 77 HIS A N 1
ATOM 605 C CA . HIS A 1 77 ? -11.195 -23.297 -9.75 1 88.62 77 HIS A CA 1
ATOM 606 C C . HIS A 1 77 ? -11.805 -24.375 -8.859 1 88.62 77 HIS A C 1
ATOM 608 O O . HIS A 1 77 ? -11.078 -25.109 -8.18 1 88.62 77 HIS A O 1
ATOM 614 N N . ALA A 1 78 ? -13.086 -24.469 -8.914 1 87.81 78 ALA A N 1
ATOM 615 C CA . ALA A 1 78 ? -13.773 -25.391 -8.016 1 87.81 78 ALA A CA 1
ATOM 616 C C . ALA A 1 78 ? -13.438 -26.844 -8.359 1 87.81 78 ALA A C 1
ATOM 618 O O . ALA A 1 78 ? -13.516 -27.719 -7.496 1 87.81 78 ALA A O 1
ATOM 619 N N . GLY A 1 79 ? -13.031 -27.062 -9.555 1 94.69 79 GLY A N 1
ATOM 620 C CA . GLY A 1 79 ? -12.727 -28.406 -10 1 94.69 79 GLY A CA 1
ATOM 621 C C . GLY A 1 79 ? -11.312 -28.844 -9.656 1 94.69 79 GLY A C 1
ATOM 622 O O . GLY A 1 79 ? -11 -30.031 -9.703 1 94.69 79 GLY A O 1
ATOM 623 N N . HIS A 1 80 ? -10.445 -27.922 -9.289 1 97.5 80 HIS A N 1
ATOM 624 C CA . HIS A 1 80 ? -9.031 -28.234 -9.078 1 97.5 80 HIS A CA 1
ATOM 625 C C . HIS A 1 80 ? -8.859 -29.281 -7.973 1 97.5 80 HIS A C 1
ATOM 627 O O . HIS A 1 80 ? -8.281 -30.344 -8.195 1 97.5 80 HIS A O 1
ATOM 633 N N . ALA A 1 81 ? -9.461 -28.953 -6.848 1 97.81 81 ALA A N 1
ATOM 634 C CA . ALA A 1 81 ? -9.297 -29.875 -5.723 1 97.81 81 ALA A CA 1
ATOM 635 C C . ALA A 1 81 ? -9.977 -31.219 -6.008 1 97.81 81 ALA A C 1
ATOM 637 O O . ALA A 1 81 ? -9.398 -32.281 -5.754 1 97.81 81 ALA A O 1
ATOM 638 N N . THR A 1 82 ? -11.164 -31.141 -6.582 1 97.56 82 THR A N 1
ATOM 639 C CA . THR A 1 82 ? -11.945 -32.344 -6.867 1 97.56 82 THR A CA 1
ATOM 640 C C . THR A 1 82 ? -11.148 -33.312 -7.742 1 97.56 82 THR A C 1
ATOM 642 O O . THR A 1 82 ? -10.984 -34.469 -7.391 1 97.56 82 THR A O 1
ATOM 645 N N . TRP A 1 83 ? -10.586 -32.812 -8.727 1 98.5 83 TRP A N 1
ATOM 646 C CA . TRP A 1 83 ? -9.969 -33.688 -9.711 1 98.5 83 TRP A CA 1
ATOM 647 C C . TRP A 1 83 ? -8.539 -34.031 -9.312 1 98.5 83 TRP A C 1
ATOM 649 O O . TRP A 1 83 ? -8.031 -35.125 -9.664 1 98.5 83 TRP A O 1
ATOM 659 N N . THR A 1 84 ? -7.871 -33.156 -8.562 1 98.88 84 THR A N 1
ATOM 660 C CA . THR A 1 84 ? -6.559 -33.5 -8.039 1 98.88 84 THR A CA 1
ATOM 661 C C . THR A 1 84 ? -6.656 -34.688 -7.07 1 98.88 84 THR A C 1
ATOM 663 O O . THR A 1 84 ? -5.887 -35.656 -7.168 1 98.88 84 THR A O 1
ATOM 666 N N . ILE A 1 85 ? -7.625 -34.594 -6.195 1 98.56 85 ILE A N 1
ATOM 667 C CA . ILE A 1 85 ? -7.812 -35.656 -5.199 1 98.56 85 ILE A CA 1
ATOM 668 C C . ILE A 1 85 ? -8.188 -36.969 -5.891 1 98.56 85 ILE A C 1
ATOM 670 O O . ILE A 1 85 ? -7.621 -38 -5.594 1 98.56 85 ILE A O 1
ATOM 674 N N . ALA A 1 86 ? -9.062 -36.875 -6.855 1 98.5 86 ALA A N 1
ATOM 675 C CA . ALA A 1 86 ? -9.477 -38.062 -7.602 1 98.5 86 ALA A CA 1
ATOM 676 C C . ALA A 1 86 ? -8.297 -38.656 -8.367 1 98.5 86 ALA A C 1
ATOM 678 O O . ALA A 1 86 ? -8.078 -39.875 -8.32 1 98.5 86 ALA A O 1
ATOM 679 N N . ALA A 1 87 ? -7.574 -37.812 -9.047 1 98.81 87 ALA A N 1
ATOM 680 C CA . ALA A 1 87 ? -6.457 -38.281 -9.867 1 98.81 87 ALA A CA 1
ATOM 681 C C . ALA A 1 87 ? -5.375 -38.938 -9.008 1 98.81 87 ALA A C 1
ATOM 683 O O . ALA A 1 87 ? -4.766 -39.906 -9.414 1 98.81 87 ALA A O 1
ATOM 684 N N . ALA A 1 88 ? -5.113 -38.344 -7.867 1 98.75 88 ALA A N 1
ATOM 685 C CA . ALA A 1 88 ? -4.066 -38.875 -6.98 1 98.75 88 ALA A CA 1
ATOM 686 C C . ALA A 1 88 ? -4.312 -40.312 -6.621 1 98.75 88 ALA A C 1
ATOM 688 O O . ALA A 1 88 ? -3.367 -41.094 -6.469 1 98.75 88 ALA A O 1
ATOM 689 N N . ALA A 1 89 ? -5.539 -40.688 -6.559 1 98.06 89 ALA A N 1
ATOM 690 C CA . ALA A 1 89 ? -5.91 -42.031 -6.156 1 98.06 89 ALA A CA 1
ATOM 691 C C . ALA A 1 89 ? -5.445 -43.062 -7.195 1 98.06 89 ALA A C 1
ATOM 693 O O . ALA A 1 89 ? -5.277 -44.25 -6.879 1 98.06 89 ALA A O 1
ATOM 694 N N . PHE A 1 90 ? -5.223 -42.656 -8.398 1 98.38 90 PHE A N 1
ATOM 695 C CA . PHE A 1 90 ? -4.805 -43.562 -9.461 1 98.38 90 PHE A CA 1
ATOM 696 C C . PHE A 1 90 ? -3.285 -43.594 -9.594 1 98.38 90 PHE A C 1
ATOM 698 O O . PHE A 1 90 ? -2.74 -44.25 -10.469 1 98.38 90 PHE A O 1
ATOM 705 N N . LYS A 1 91 ? -2.568 -42.781 -8.828 1 98.31 91 LYS A N 1
ATOM 706 C CA . LYS A 1 91 ? -1.129 -42.781 -8.586 1 98.31 91 LYS A CA 1
ATOM 707 C C . LYS A 1 91 ? -0.358 -42.438 -9.867 1 98.31 91 LYS A C 1
ATOM 709 O O . LYS A 1 91 ? 0.592 -43.156 -10.211 1 98.31 91 LYS A O 1
ATOM 714 N N . PRO A 1 92 ? -0.786 -41.438 -10.617 1 98.88 92 PRO A N 1
ATOM 715 C CA . PRO A 1 92 ? 0.142 -40.969 -11.641 1 98.88 92 PRO A CA 1
ATOM 716 C C . PRO A 1 92 ? 1.487 -40.531 -11.07 1 98.88 92 PRO A C 1
ATOM 718 O O . PRO A 1 92 ? 1.628 -40.406 -9.852 1 98.88 92 PRO A O 1
ATOM 721 N N . LYS A 1 93 ? 2.455 -40.375 -12.008 1 98.81 93 LYS A N 1
ATOM 722 C CA . LYS A 1 93 ? 3.752 -39.906 -11.547 1 98.81 93 LYS A CA 1
ATOM 723 C C . LYS A 1 93 ? 3.662 -38.438 -11.109 1 98.81 93 LYS A C 1
ATOM 725 O O . LYS A 1 93 ? 4.352 -38.031 -10.172 1 98.81 93 LYS A O 1
ATOM 730 N N . ALA A 1 94 ? 2.844 -37.625 -11.789 1 98.94 94 ALA A N 1
ATOM 731 C CA . ALA A 1 94 ? 2.699 -36.219 -11.453 1 98.94 94 ALA A CA 1
ATOM 732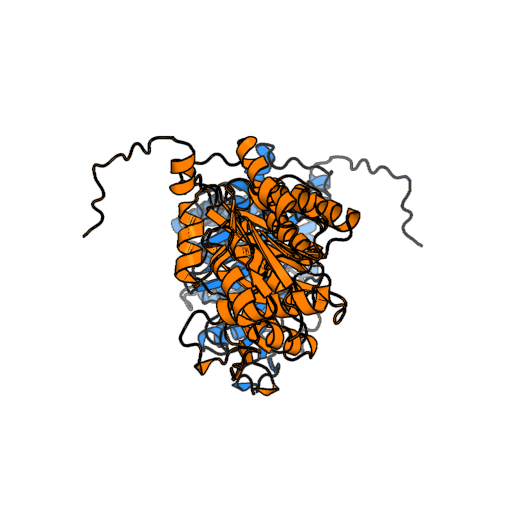 C C . ALA A 1 94 ? 1.339 -35.688 -11.883 1 98.94 94 ALA A C 1
ATOM 734 O O . ALA A 1 94 ? 0.7 -36.25 -12.773 1 98.94 94 ALA A O 1
ATOM 735 N N . ILE A 1 95 ? 0.91 -34.688 -11.203 1 98.94 95 ILE A N 1
ATOM 736 C CA . ILE A 1 95 ? -0.246 -33.875 -11.57 1 98.94 95 ILE A CA 1
ATOM 737 C C . ILE A 1 95 ? 0.183 -32.406 -11.773 1 98.94 95 ILE A C 1
ATOM 739 O O . ILE A 1 95 ? 0.912 -31.859 -10.945 1 98.94 95 ILE A O 1
ATOM 743 N N . LEU A 1 96 ? -0.112 -31.812 -12.891 1 98.94 96 LEU A N 1
ATOM 744 C CA . LEU A 1 96 ? -0.011 -30.375 -13.133 1 98.94 96 LEU A CA 1
ATOM 745 C C . LEU A 1 96 ? -1.392 -29.734 -13.133 1 98.94 96 LEU A C 1
ATOM 747 O O . LEU A 1 96 ? -2.172 -29.922 -14.062 1 98.94 96 LEU A O 1
ATOM 751 N N . CYS A 1 97 ? -1.669 -29.016 -12.086 1 98.75 97 CYS A N 1
ATOM 752 C CA . CYS A 1 97 ? -2.973 -28.375 -11.93 1 98.75 97 CYS A CA 1
ATOM 753 C C . CYS A 1 97 ? -2.891 -26.891 -12.219 1 98.75 97 CYS A C 1
ATOM 755 O O . CYS A 1 97 ? -1.938 -26.219 -11.805 1 98.75 97 CYS A O 1
ATOM 757 N N . GLU A 1 98 ? -3.85 -26.359 -12.867 1 97.38 98 GLU A N 1
ATOM 758 C CA . GLU A 1 98 ? -3.926 -24.938 -13.188 1 97.38 98 GLU A CA 1
ATOM 759 C C . GLU A 1 98 ? -3.982 -24.078 -11.922 1 97.38 98 GLU A C 1
ATOM 761 O O . GLU A 1 98 ? -4.379 -24.562 -10.859 1 97.38 98 GLU A O 1
ATOM 766 N N . LYS A 1 99 ? -3.5 -22.906 -12.016 1 96.56 99 LYS A N 1
ATOM 767 C CA . LYS A 1 99 ? -3.631 -21.906 -10.953 1 96.56 99 LYS A CA 1
ATOM 768 C C . LYS A 1 99 ? -4.98 -21.203 -11.023 1 96.56 99 LYS A C 1
ATOM 770 O O . LYS A 1 99 ? -5.582 -21.109 -12.094 1 96.56 99 LYS A O 1
ATOM 775 N N . PRO A 1 100 ? -5.539 -20.578 -10.016 1 95.75 100 PRO A N 1
ATOM 776 C CA . PRO A 1 100 ? -5.047 -20.734 -8.648 1 95.75 100 PRO A CA 1
ATOM 777 C C . PRO A 1 100 ? -5.234 -22.156 -8.125 1 95.75 100 PRO A C 1
ATOM 779 O O . PRO A 1 100 ? -6.051 -22.922 -8.656 1 95.75 100 PRO A O 1
ATOM 782 N N . MET A 1 101 ? -4.543 -22.516 -7.098 1 97.25 101 MET A N 1
ATOM 783 C CA . MET A 1 101 ? -4.438 -23.906 -6.664 1 97.25 101 MET A CA 1
ATOM 784 C C . MET A 1 101 ? -5.812 -24.469 -6.332 1 97.25 101 MET A C 1
ATOM 786 O O . MET A 1 101 ? -6.117 -25.609 -6.699 1 97.25 101 MET A O 1
ATOM 790 N N . ALA A 1 102 ? -6.641 -23.688 -5.617 1 96.44 102 ALA A N 1
ATOM 791 C CA . ALA A 1 102 ? -7.992 -24.109 -5.234 1 96.44 102 ALA A CA 1
ATOM 792 C C . ALA A 1 102 ? -8.859 -22.891 -4.914 1 96.44 102 ALA A C 1
ATOM 794 O O . ALA A 1 102 ? -8.383 -21.75 -4.941 1 96.44 102 ALA A O 1
ATOM 795 N N . ASP A 1 103 ? -10.125 -23.172 -4.699 1 93.5 103 ASP A N 1
ATOM 796 C CA . ASP A 1 103 ? -11.062 -22.109 -4.355 1 93.5 103 ASP A CA 1
ATOM 797 C C . ASP A 1 103 ? -10.945 -21.734 -2.879 1 93.5 103 ASP A C 1
ATOM 799 O O . ASP A 1 103 ? -11.344 -20.641 -2.479 1 93.5 103 ASP A O 1
ATOM 803 N N . THR A 1 104 ? -10.422 -22.688 -2.074 1 95.62 104 THR A N 1
ATOM 804 C CA . THR A 1 104 ? -10.156 -22.391 -0.672 1 95.62 104 THR A CA 1
ATOM 805 C C . THR A 1 104 ? -8.805 -22.953 -0.248 1 95.62 104 THR A C 1
ATOM 807 O O . THR A 1 104 ? -8.297 -23.891 -0.866 1 95.62 104 THR A O 1
ATOM 810 N N . VAL A 1 105 ? -8.328 -22.359 0.858 1 97.12 105 VAL A N 1
ATOM 811 C CA . VAL A 1 105 ? -7.062 -22.812 1.419 1 97.12 105 VAL A CA 1
ATOM 812 C C . VAL A 1 105 ? -7.227 -24.234 1.967 1 97.12 105 VAL A C 1
ATOM 814 O O . VAL A 1 105 ? -6.324 -25.062 1.841 1 97.12 105 VAL A O 1
ATOM 817 N N . GLY A 1 106 ? -8.35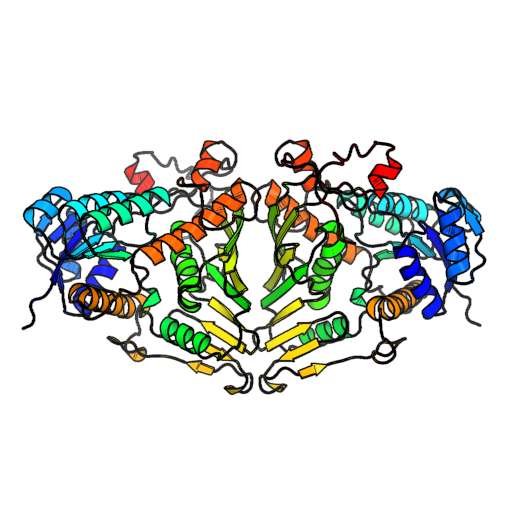9 -24.516 2.502 1 97.62 106 GLY A N 1
ATOM 818 C CA . GLY A 1 106 ? -8.633 -25.859 2.998 1 97.62 106 GLY A CA 1
ATOM 819 C C . GLY A 1 106 ? -8.586 -26.922 1.912 1 97.62 106 GLY A C 1
ATOM 820 O O . GLY A 1 106 ? -7.984 -27.969 2.098 1 97.62 106 GLY A O 1
ATOM 821 N N . ARG A 1 107 ? -9.188 -26.656 0.85 1 97.69 107 ARG A N 1
ATOM 822 C CA . ARG A 1 107 ? -9.234 -27.609 -0.251 1 97.69 107 ARG A CA 1
ATOM 823 C C . ARG A 1 107 ? -7.859 -27.766 -0.896 1 97.69 107 ARG A C 1
ATOM 825 O O . ARG A 1 107 ? -7.5 -28.844 -1.365 1 97.69 107 ARG A O 1
ATOM 832 N N . ALA A 1 108 ? -7.098 -26.688 -0.884 1 98.38 108 ALA A N 1
ATOM 833 C CA . ALA A 1 108 ? -5.711 -26.797 -1.331 1 98.38 108 ALA A CA 1
ATOM 834 C C . ALA A 1 108 ? -4.918 -27.75 -0.451 1 98.38 108 ALA A C 1
ATOM 836 O O . ALA A 1 108 ? -4.113 -28.547 -0.953 1 98.38 108 ALA A O 1
ATOM 837 N N . GLU A 1 109 ? -5.133 -27.656 0.823 1 98.12 109 GLU A N 1
ATOM 838 C CA . GLU A 1 109 ? -4.48 -28.578 1.755 1 98.12 109 GLU A CA 1
ATOM 839 C C . GLU A 1 109 ? -4.855 -30.031 1.458 1 98.12 109 GLU A C 1
ATOM 841 O O . GLU A 1 109 ? -4 -30.906 1.503 1 98.12 109 GLU A O 1
ATOM 846 N N . GLN A 1 110 ? -6.109 -30.219 1.161 1 98.38 110 GLN A N 1
ATOM 847 C CA . GLN A 1 110 ? -6.582 -31.562 0.839 1 98.38 110 GLN A CA 1
ATOM 848 C C . GLN A 1 110 ? -5.887 -32.094 -0.405 1 98.38 110 GLN A C 1
ATOM 850 O O . GLN A 1 110 ? -5.566 -33.281 -0.473 1 98.38 110 GLN A O 1
ATOM 855 N N . MET A 1 111 ? -5.691 -31.25 -1.378 1 98.81 111 MET A N 1
ATOM 856 C CA . MET A 1 111 ? -4.953 -31.641 -2.574 1 98.81 111 MET A CA 1
ATOM 857 C C . MET A 1 111 ? -3.566 -32.156 -2.213 1 98.81 111 MET A C 1
ATOM 859 O O . MET A 1 111 ? -3.16 -33.219 -2.678 1 98.81 111 MET A O 1
ATOM 863 N N . MET A 1 112 ? -2.854 -31.391 -1.421 1 98.75 112 MET A N 1
ATOM 864 C CA . MET A 1 112 ? -1.483 -31.734 -1.052 1 98.75 112 MET A CA 1
ATOM 865 C C . MET A 1 112 ? -1.441 -33.031 -0.249 1 98.75 112 MET A C 1
ATOM 867 O O . MET A 1 112 ? -0.569 -33.875 -0.467 1 98.75 112 MET A O 1
ATOM 871 N N . ILE A 1 113 ? -2.361 -33.188 0.67 1 98.69 113 ILE A N 1
ATOM 872 C CA . ILE A 1 113 ? -2.428 -34.375 1.504 1 98.69 113 ILE A CA 1
ATOM 873 C C . ILE A 1 113 ? -2.676 -35.625 0.629 1 98.69 113 ILE A C 1
ATOM 875 O O . ILE A 1 113 ? -1.996 -36.625 0.77 1 98.69 113 ILE A O 1
ATOM 879 N N . ALA A 1 114 ? -3.652 -35.5 -0.281 1 98.75 114 ALA A N 1
ATOM 880 C CA . ALA A 1 114 ? -3.984 -36.594 -1.171 1 98.75 114 ALA A CA 1
ATOM 881 C C . ALA A 1 114 ? -2.773 -37.031 -1.999 1 98.75 114 ALA A C 1
ATOM 883 O O . ALA A 1 114 ? -2.49 -38.219 -2.135 1 98.75 114 ALA A O 1
ATOM 884 N N . CYS A 1 115 ? -2.078 -36.094 -2.541 1 98.88 115 CYS A N 1
ATOM 885 C CA . CYS A 1 115 ? -0.921 -36.375 -3.379 1 98.88 115 CYS A CA 1
ATOM 886 C C . CYS A 1 115 ? 0.211 -37 -2.555 1 98.88 115 CYS A C 1
ATOM 888 O O . CYS A 1 115 ? 0.854 -37.938 -2.982 1 98.88 115 CYS A O 1
ATOM 890 N N . ARG A 1 116 ? 0.484 -36.406 -1.378 1 98.44 116 ARG A N 1
ATOM 891 C CA . ARG A 1 116 ? 1.525 -36.938 -0.498 1 98.44 116 ARG A CA 1
ATOM 892 C C . ARG A 1 116 ? 1.239 -38.375 -0.112 1 98.44 116 ARG A C 1
ATOM 894 O O . ARG A 1 116 ? 2.131 -39.219 -0.166 1 98.44 116 ARG A O 1
ATOM 901 N N . ARG A 1 117 ? 0.046 -38.688 0.209 1 98.25 117 ARG A N 1
ATOM 902 C CA . ARG A 1 117 ? -0.352 -40.031 0.66 1 98.25 117 ARG A CA 1
ATOM 903 C C . ARG A 1 117 ? -0.182 -41.062 -0.453 1 98.25 117 ARG A C 1
ATOM 905 O O . ARG A 1 117 ? 0.056 -42.219 -0.184 1 98.25 117 ARG A O 1
ATOM 912 N N . ASN A 1 118 ? -0.295 -40.625 -1.642 1 98.5 118 ASN A N 1
ATOM 913 C CA . ASN A 1 118 ? -0.234 -41.531 -2.775 1 98.5 118 ASN A CA 1
ATOM 914 C C . ASN A 1 118 ? 1.094 -41.438 -3.518 1 98.5 118 ASN A C 1
ATOM 916 O O . ASN A 1 118 ? 1.258 -42 -4.598 1 98.5 118 ASN A O 1
ATOM 920 N N . ASN A 1 119 ? 2.016 -40.625 -2.957 1 98.38 119 ASN A N 1
ATOM 921 C CA . ASN A 1 119 ? 3.344 -40.406 -3.523 1 98.38 119 ASN A CA 1
ATOM 922 C C . ASN A 1 119 ? 3.264 -39.844 -4.941 1 98.38 119 ASN A C 1
ATOM 924 O O . ASN A 1 119 ? 3.918 -40.375 -5.852 1 98.38 119 ASN A O 1
ATOM 928 N N . VAL A 1 120 ? 2.383 -38.938 -5.164 1 98.88 120 VAL A N 1
ATOM 929 C CA . VAL A 1 120 ? 2.205 -38.25 -6.445 1 98.88 120 VAL A CA 1
ATOM 930 C C . VAL A 1 120 ? 2.809 -36.844 -6.375 1 98.88 120 VAL A C 1
ATOM 932 O O . VAL A 1 120 ? 2.564 -36.125 -5.418 1 98.88 120 VAL A O 1
ATOM 935 N N . LYS A 1 121 ? 3.658 -36.438 -7.363 1 98.88 121 LYS A N 1
ATOM 936 C CA . LYS A 1 121 ? 4.188 -35.094 -7.465 1 98.88 121 LYS A CA 1
ATOM 937 C C . LYS A 1 121 ? 3.109 -34.125 -7.918 1 98.88 121 LYS A C 1
ATOM 939 O O . LYS A 1 121 ? 2.393 -34.375 -8.883 1 98.88 121 LYS A O 1
ATOM 944 N N . LEU A 1 122 ? 2.92 -33.062 -7.16 1 98.94 122 LEU A N 1
ATOM 945 C CA . LEU A 1 122 ? 1.903 -32.062 -7.477 1 98.94 122 LEU A CA 1
ATOM 946 C C . LEU A 1 122 ? 2.543 -30.703 -7.777 1 98.94 122 LEU A C 1
ATOM 948 O O . LEU A 1 122 ? 3.277 -30.156 -6.949 1 98.94 122 LEU A O 1
ATOM 952 N N . ALA A 1 123 ? 2.312 -30.203 -8.969 1 98.88 123 ALA A N 1
ATOM 953 C CA . ALA A 1 123 ? 2.742 -28.859 -9.367 1 98.88 123 ALA A CA 1
ATOM 954 C C . ALA A 1 123 ? 1.547 -27.984 -9.742 1 98.88 123 ALA A C 1
ATOM 956 O O . ALA A 1 123 ? 0.534 -28.5 -10.234 1 98.88 123 ALA A O 1
ATOM 957 N N . ILE A 1 124 ? 1.634 -26.734 -9.43 1 98.81 124 ILE A N 1
ATOM 958 C CA . ILE A 1 124 ? 0.637 -25.75 -9.805 1 98.81 124 ILE A CA 1
ATOM 959 C C . ILE A 1 124 ? 1.168 -24.891 -10.961 1 98.81 124 ILE A C 1
ATOM 961 O O . ILE A 1 124 ? 2.334 -24.5 -10.953 1 98.81 124 ILE A O 1
ATOM 965 N N . ALA A 1 125 ? 0.306 -24.562 -11.898 1 97.62 125 ALA A N 1
ATOM 966 C CA . ALA A 1 125 ? 0.712 -23.984 -13.172 1 97.62 125 ALA A CA 1
ATOM 967 C C . ALA A 1 125 ? 0.92 -22.484 -13.047 1 97.62 125 ALA A C 1
ATOM 969 O O . ALA A 1 125 ? 0.356 -21.703 -13.82 1 97.62 125 ALA A O 1
ATOM 970 N N . HIS A 1 126 ? 1.738 -22.078 -12.164 1 96.88 126 HIS A N 1
ATOM 971 C CA . HIS A 1 126 ? 2.289 -20.734 -12.18 1 96.88 126 HIS A CA 1
ATOM 972 C C . HIS A 1 126 ? 3.447 -20.609 -13.164 1 96.88 126 HIS A C 1
ATOM 974 O O . HIS A 1 126 ? 4.598 -20.422 -12.758 1 96.88 126 HIS A O 1
ATOM 980 N N . GLN A 1 127 ? 3.072 -20.578 -14.391 1 95.75 127 GLN A N 1
ATOM 981 C CA . GLN A 1 127 ? 4.02 -20.719 -15.492 1 95.75 127 GLN A CA 1
ATOM 982 C C . GLN A 1 127 ? 4.988 -19.547 -15.547 1 95.75 127 GLN A C 1
ATOM 984 O O . GLN A 1 127 ? 6.078 -19.656 -16.109 1 95.75 127 GLN A O 1
ATOM 989 N N . ARG A 1 128 ? 4.645 -18.438 -14.891 1 95.44 128 ARG A N 1
ATOM 990 C CA . ARG A 1 128 ? 5.48 -17.25 -14.984 1 95.44 128 ARG A CA 1
ATOM 991 C C . ARG A 1 128 ? 6.793 -17.438 -14.227 1 95.44 128 ARG A C 1
ATOM 993 O O . ARG A 1 128 ? 7.75 -16.688 -14.438 1 95.44 128 ARG A O 1
ATOM 1000 N N . ARG A 1 129 ? 6.855 -18.422 -13.344 1 97.19 129 ARG A N 1
ATOM 1001 C CA . ARG A 1 129 ? 8.109 -18.781 -12.695 1 97.19 129 ARG A CA 1
ATOM 1002 C C . ARG A 1 129 ? 9.164 -19.172 -13.719 1 97.19 129 ARG A C 1
ATOM 1004 O O . ARG A 1 129 ? 10.367 -19.125 -13.445 1 97.19 129 ARG A O 1
ATOM 1011 N N . PHE A 1 130 ? 8.703 -19.531 -14.891 1 97 130 PHE A N 1
ATOM 1012 C CA . PHE A 1 130 ? 9.602 -20.094 -15.883 1 97 130 PHE A CA 1
ATOM 1013 C C . PHE A 1 130 ? 9.914 -19.078 -16.969 1 97 130 PHE A C 1
ATOM 1015 O O . PHE A 1 130 ? 10.594 -19.391 -17.953 1 97 130 PHE A O 1
ATOM 1022 N N . LEU A 1 131 ? 9.43 -17.906 -16.828 1 95.19 131 LEU A N 1
ATOM 1023 C CA . LEU A 1 131 ? 9.797 -16.828 -17.75 1 95.19 131 LEU A CA 1
ATOM 1024 C C . LEU A 1 131 ? 11.25 -16.406 -17.547 1 95.19 131 LEU A C 1
ATOM 1026 O O . LEU A 1 131 ? 11.68 -16.188 -16.406 1 95.19 131 LEU A O 1
ATOM 1030 N N . PRO A 1 132 ? 12.031 -16.266 -18.625 1 95.56 132 PRO A N 1
ATOM 1031 C CA . PRO A 1 132 ? 13.43 -15.859 -18.484 1 95.56 132 PRO A CA 1
ATOM 1032 C C . PRO A 1 132 ? 13.586 -14.516 -17.766 1 95.56 132 PRO A C 1
ATOM 1034 O O . PRO A 1 132 ? 14.523 -14.328 -17 1 95.56 132 PRO A O 1
ATOM 1037 N N . ALA A 1 133 ? 12.703 -13.594 -18.031 1 95.12 133 ALA A N 1
ATOM 1038 C CA . ALA A 1 133 ? 12.758 -12.289 -17.375 1 95.12 133 ALA A CA 1
ATOM 1039 C C . ALA A 1 133 ? 12.617 -12.422 -15.859 1 95.12 133 ALA A C 1
ATOM 1041 O O . ALA A 1 133 ? 13.305 -11.742 -15.102 1 95.12 133 ALA A O 1
ATOM 1042 N N . TYR A 1 134 ? 11.68 -13.297 -15.391 1 97.12 134 TYR A N 1
ATOM 1043 C CA . TYR A 1 134 ? 11.484 -13.531 -13.961 1 97.12 134 TYR A CA 1
ATOM 1044 C C . TYR A 1 134 ? 12.711 -14.18 -13.336 1 97.12 134 TYR A C 1
ATOM 1046 O O . TYR A 1 134 ? 13.133 -13.805 -12.234 1 97.12 134 TYR A O 1
ATOM 1054 N N . THR A 1 135 ? 13.258 -15.141 -14.062 1 97.38 135 THR A N 1
ATOM 1055 C CA . THR A 1 135 ? 14.469 -15.805 -13.578 1 97.38 135 THR A CA 1
ATOM 1056 C C . THR A 1 135 ? 15.617 -14.812 -13.461 1 97.38 135 THR A C 1
ATOM 1058 O O . THR A 1 135 ? 16.344 -14.805 -12.469 1 97.38 135 THR A O 1
ATOM 1061 N N . LEU A 1 136 ? 15.773 -14 -14.469 1 97.75 136 LEU A N 1
ATOM 1062 C CA . LEU A 1 136 ? 16.828 -12.992 -14.453 1 97.75 136 LEU A CA 1
ATOM 1063 C C . LEU A 1 136 ? 16.641 -12.023 -13.297 1 97.75 136 LEU A C 1
ATOM 1065 O O . LEU A 1 136 ? 17.609 -11.695 -12.594 1 97.75 136 LEU A O 1
ATOM 1069 N N . ALA A 1 137 ? 15.43 -11.57 -13.055 1 98.5 137 ALA A N 1
ATOM 1070 C CA . ALA A 1 137 ? 15.148 -10.664 -11.945 1 98.5 137 ALA A CA 1
ATOM 1071 C C . ALA A 1 137 ? 15.492 -11.32 -10.609 1 98.5 137 ALA A C 1
ATOM 1073 O O . ALA A 1 137 ? 16.109 -10.688 -9.742 1 98.5 137 ALA A O 1
ATOM 1074 N N . ARG A 1 138 ? 15.062 -12.555 -10.438 1 98.56 138 ARG A N 1
ATOM 1075 C CA . ARG A 1 138 ? 15.375 -13.32 -9.234 1 98.56 138 ARG A CA 1
ATOM 1076 C C . ARG A 1 138 ? 16.875 -13.375 -9 1 98.56 138 ARG A C 1
ATOM 1078 O O . ARG A 1 138 ? 17.344 -13.164 -7.879 1 98.56 138 ARG A O 1
ATOM 1085 N N . ASP A 1 139 ? 17.641 -13.648 -10.039 1 98.5 139 ASP A N 1
ATOM 1086 C CA . ASP A 1 139 ? 19.094 -13.758 -9.938 1 98.5 139 ASP A CA 1
ATOM 1087 C C . ASP A 1 139 ? 19.734 -12.414 -9.586 1 98.5 139 ASP A C 1
ATOM 1089 O O . ASP A 1 139 ? 20.625 -12.352 -8.742 1 98.5 139 ASP A O 1
ATOM 1093 N N . LEU A 1 140 ? 19.281 -11.359 -10.227 1 98.5 140 LEU A N 1
ATOM 1094 C CA . LEU A 1 140 ? 19.812 -10.023 -9.977 1 98.5 140 LEU A CA 1
ATOM 1095 C C . LEU A 1 140 ? 19.562 -9.609 -8.531 1 98.5 140 LEU A C 1
ATOM 1097 O O . LEU A 1 140 ? 20.438 -9.039 -7.879 1 98.5 140 LEU A O 1
ATOM 1101 N N . ILE A 1 141 ? 18.344 -9.883 -7.984 1 98.69 141 ILE A N 1
ATOM 1102 C CA . ILE A 1 141 ? 18 -9.562 -6.605 1 98.69 141 ILE A CA 1
ATOM 1103 C C . ILE A 1 141 ? 18.891 -10.359 -5.652 1 98.69 141 ILE A C 1
ATOM 1105 O O . ILE A 1 141 ? 19.453 -9.805 -4.703 1 98.69 141 ILE A O 1
ATOM 1109 N N . ALA A 1 142 ? 19.062 -11.609 -5.934 1 98.5 142 ALA A N 1
ATOM 1110 C CA . ALA A 1 142 ? 19.875 -12.484 -5.09 1 98.5 142 ALA A CA 1
ATOM 1111 C C . ALA A 1 142 ? 21.328 -12.023 -5.066 1 98.5 142 ALA A C 1
ATOM 1113 O O . ALA A 1 142 ? 22.016 -12.156 -4.051 1 98.5 142 ALA A O 1
ATOM 1114 N N . GLN A 1 143 ? 21.797 -11.477 -6.168 1 98.25 143 GLN A N 1
ATOM 1115 C CA . GLN A 1 143 ? 23.172 -11.031 -6.301 1 98.25 143 GLN A CA 1
ATOM 1116 C C . GLN A 1 143 ? 23.359 -9.648 -5.691 1 98.25 143 GLN A C 1
ATOM 1118 O O . GLN A 1 143 ? 24.484 -9.141 -5.625 1 98.25 143 GLN A O 1
ATOM 1123 N N . GLY A 1 144 ? 22.266 -9.023 -5.293 1 98.12 144 GLY A N 1
ATOM 1124 C CA . GLY A 1 144 ? 22.344 -7.727 -4.637 1 98.12 144 GLY A CA 1
ATOM 1125 C C . GLY A 1 144 ? 22.391 -6.566 -5.609 1 98.12 144 GLY A C 1
ATOM 1126 O O . GLY A 1 144 ? 22.859 -5.48 -5.273 1 98.12 144 GLY A O 1
ATOM 1127 N N . ALA A 1 145 ? 21.891 -6.758 -6.832 1 98.12 145 ALA A N 1
ATOM 1128 C CA . ALA A 1 145 ? 21.969 -5.746 -7.879 1 98.12 145 ALA A CA 1
ATOM 1129 C C . ALA A 1 145 ? 21.25 -4.465 -7.469 1 98.12 145 ALA A C 1
ATOM 1131 O O . ALA A 1 145 ? 21.594 -3.377 -7.945 1 98.12 145 ALA A O 1
ATOM 1132 N N . ILE A 1 146 ? 20.312 -4.613 -6.559 1 98.25 146 ILE A N 1
ATOM 1133 C CA . ILE A 1 146 ? 19.594 -3.416 -6.141 1 98.25 146 ILE A CA 1
ATOM 1134 C C . ILE A 1 146 ? 19.609 -3.307 -4.617 1 98.25 146 ILE A C 1
ATOM 1136 O O . ILE A 1 146 ? 18.75 -2.67 -4.02 1 98.25 146 ILE A O 1
ATOM 1140 N N . GLY A 1 147 ? 20.531 -3.9 -3.984 1 98 147 GLY A N 1
ATOM 1141 C CA . GLY A 1 147 ? 20.562 -3.912 -2.531 1 98 147 GLY A CA 1
ATOM 1142 C C . GLY A 1 147 ? 19.438 -4.703 -1.907 1 98 147 GLY A C 1
ATOM 1143 O O . GLY A 1 147 ? 19.016 -5.73 -2.445 1 98 147 GLY A O 1
ATOM 1144 N N . GLN A 1 148 ? 19.031 -4.27 -0.711 1 97.38 148 GLN A N 1
ATOM 1145 C CA . GLN A 1 148 ? 17.906 -4.918 -0.041 1 97.38 148 GLN A CA 1
ATOM 1146 C C . GLN A 1 148 ? 16.578 -4.496 -0.667 1 97.38 148 GLN A C 1
ATOM 1148 O O . GLN A 1 148 ? 16.297 -3.305 -0.786 1 97.38 148 GLN A O 1
ATOM 1153 N N . VAL A 1 149 ? 15.805 -5.5 -1.107 1 98.31 149 VAL A N 1
ATOM 1154 C CA . VAL A 1 149 ? 14.484 -5.18 -1.643 1 98.31 149 VAL A CA 1
ATOM 1155 C C . VAL A 1 149 ? 13.625 -4.543 -0.552 1 98.31 149 VAL A C 1
ATOM 1157 O O . VAL A 1 149 ? 13.492 -5.094 0.543 1 98.31 149 VAL A O 1
ATOM 1160 N N . GLN A 1 150 ? 13.078 -3.344 -0.882 1 96.25 150 GLN A N 1
ATOM 1161 C CA . GLN A 1 150 ? 12.234 -2.627 0.065 1 96.25 150 GLN A CA 1
ATOM 1162 C C . GLN A 1 150 ? 10.75 -2.83 -0.257 1 96.25 150 GLN A C 1
ATOM 1164 O O . GLN A 1 150 ? 9.945 -3.062 0.643 1 96.25 150 GLN A O 1
ATOM 1169 N N . LEU A 1 151 ? 10.461 -2.727 -1.523 1 97.94 151 LEU A N 1
ATOM 1170 C CA . LEU A 1 151 ? 9.062 -2.775 -1.923 1 97.94 151 LEU A CA 1
ATOM 1171 C C . LEU A 1 151 ? 8.922 -3.305 -3.346 1 97.94 151 LEU A C 1
ATOM 1173 O O . LEU A 1 151 ? 9.688 -2.924 -4.234 1 97.94 151 LEU A O 1
ATOM 1177 N N . ILE A 1 152 ? 7.984 -4.203 -3.551 1 98.38 152 ILE A N 1
ATOM 1178 C CA . ILE A 1 152 ? 7.535 -4.645 -4.867 1 98.38 152 ILE A CA 1
ATOM 1179 C C . ILE A 1 152 ? 6.113 -4.148 -5.117 1 98.38 152 ILE A C 1
ATOM 1181 O O . ILE A 1 152 ? 5.191 -4.484 -4.371 1 98.38 152 ILE A O 1
ATOM 1185 N N . GLN A 1 153 ? 5.934 -3.342 -6.129 1 96.56 153 GLN A N 1
ATOM 1186 C CA . GLN A 1 153 ? 4.609 -2.84 -6.477 1 96.56 153 GLN A CA 1
ATOM 1187 C C . GLN A 1 153 ? 4.078 -3.508 -7.742 1 96.56 153 GLN A C 1
ATOM 1189 O O . GLN A 1 153 ? 4.789 -3.59 -8.75 1 96.56 153 GLN A O 1
ATOM 1194 N N . SER A 1 154 ? 2.891 -3.959 -7.641 1 95.06 154 SER A N 1
ATOM 1195 C CA . SER A 1 154 ? 2.273 -4.562 -8.82 1 95.06 154 SER A CA 1
ATOM 1196 C C . SER A 1 154 ? 0.829 -4.098 -8.984 1 95.06 154 SER A C 1
ATOM 1198 O O . SER A 1 154 ? 0.209 -3.629 -8.023 1 95.06 154 SER A O 1
ATOM 1200 N N . PHE A 1 155 ? 0.406 -4.18 -10.242 1 90.44 155 PHE A N 1
ATOM 1201 C CA . PHE A 1 155 ? -0.946 -3.814 -10.648 1 90.44 155 PHE A CA 1
ATOM 1202 C C . PHE A 1 155 ? -1.661 -5.008 -11.273 1 90.44 155 PHE A C 1
ATOM 1204 O O . PHE A 1 155 ? -1.02 -5.898 -11.836 1 90.44 155 PHE A O 1
ATOM 1211 N N . GLY A 1 156 ? -2.869 -4.992 -11.047 1 81.5 156 GLY A N 1
ATOM 1212 C CA . GLY A 1 156 ? -3.605 -6.066 -11.688 1 81.5 156 GLY A CA 1
ATOM 1213 C C . GLY A 1 156 ? -5.102 -5.82 -11.734 1 81.5 156 GLY A C 1
ATOM 1214 O O . GLY A 1 156 ? -5.555 -4.688 -11.562 1 81.5 156 GLY A O 1
ATOM 1215 N N . GLY A 1 157 ? -5.703 -6.914 -12.219 1 77.19 157 GLY A N 1
ATOM 1216 C CA . GLY A 1 157 ? -7.145 -6.812 -12.367 1 77.19 157 GLY A CA 1
ATOM 1217 C C . GLY A 1 157 ? -7.816 -8.148 -12.641 1 77.19 157 GLY A C 1
ATOM 1218 O O . GLY A 1 157 ? -7.148 -9.18 -12.695 1 77.19 157 GLY A O 1
ATOM 1219 N N . ALA A 1 158 ? -9.062 -8.141 -12.602 1 75.38 158 ALA A N 1
ATOM 1220 C CA . ALA A 1 158 ? -9.961 -9.266 -12.875 1 75.38 158 ALA A CA 1
ATOM 1221 C C . ALA A 1 158 ? -10.109 -10.148 -11.641 1 75.38 158 ALA A C 1
ATOM 1223 O O . ALA A 1 158 ? -10.195 -11.375 -11.758 1 75.38 158 ALA A O 1
ATOM 1224 N N . GLY A 1 159 ? -9.938 -9.547 -10.508 1 85.06 159 GLY A N 1
ATOM 1225 C CA . GLY A 1 159 ? -10.18 -10.25 -9.258 1 85.06 159 GLY A CA 1
ATOM 1226 C C . GLY A 1 159 ? -8.922 -10.875 -8.672 1 85.06 159 GLY A C 1
ATOM 1227 O O . GLY A 1 159 ? -8.023 -11.281 -9.414 1 85.06 159 GLY A O 1
ATOM 1228 N N . LEU A 1 160 ? -8.891 -11.016 -7.379 1 92.69 160 LEU A N 1
ATOM 1229 C CA . LEU A 1 160 ? -7.727 -11.492 -6.641 1 92.69 160 LEU A CA 1
ATOM 1230 C C . LEU A 1 160 ? -7.457 -12.961 -6.945 1 92.69 160 LEU A C 1
ATOM 1232 O O . LEU A 1 160 ? -6.316 -13.344 -7.234 1 92.69 160 LEU A O 1
ATOM 1236 N N . PRO A 1 161 ? -8.469 -13.797 -7.031 1 89.69 161 PRO A N 1
ATOM 1237 C CA . PRO A 1 161 ? -8.172 -15.227 -7.152 1 89.69 161 PRO A CA 1
ATOM 1238 C C . PRO A 1 161 ? -7.461 -15.578 -8.461 1 89.69 161 PRO A C 1
ATOM 1240 O O . PRO A 1 161 ? -6.5 -16.344 -8.453 1 89.69 161 PRO A O 1
ATOM 1243 N N . ASN A 1 162 ? -7.898 -15 -9.492 1 85.44 162 ASN A N 1
ATOM 1244 C CA . ASN A 1 162 ? -7.344 -15.422 -10.773 1 85.44 162 ASN A CA 1
ATOM 1245 C C . ASN A 1 162 ? -6.035 -14.695 -11.078 1 85.44 162 ASN A C 1
ATOM 1247 O O . ASN A 1 162 ? -4.961 -15.305 -11.047 1 85.44 162 ASN A O 1
ATOM 1251 N N . TYR A 1 163 ? -6.109 -13.453 -11.188 1 88.31 163 TYR A N 1
ATOM 1252 C CA . TYR A 1 163 ? -4.941 -12.727 -11.68 1 88.31 163 TYR A CA 1
ATOM 1253 C C . TYR A 1 163 ? -3.918 -12.531 -10.57 1 88.31 163 TYR A C 1
ATOM 1255 O O . TYR A 1 163 ? -2.711 -12.641 -10.797 1 88.31 163 TYR A O 1
ATOM 1263 N N . SER A 1 164 ? -4.363 -12.266 -9.414 1 92.56 164 SER A N 1
ATOM 1264 C CA . SER A 1 164 ? -3.43 -11.914 -8.344 1 92.56 164 SER A CA 1
ATOM 1265 C C . SER A 1 164 ? -2.646 -13.133 -7.871 1 92.56 164 SER A C 1
ATOM 1267 O O . SER A 1 164 ? -1.633 -13 -7.184 1 92.56 164 SER A O 1
ATOM 1269 N N . SER A 1 165 ? -3.119 -14.289 -8.242 1 94.19 165 SER A N 1
ATOM 1270 C CA . SER A 1 165 ? -2.311 -15.469 -7.949 1 94.19 165 SER A CA 1
ATOM 1271 C C . SER A 1 165 ? -0.949 -15.391 -8.633 1 94.19 165 SER A C 1
ATOM 1273 O O . SER A 1 165 ? 0.052 -15.859 -8.086 1 94.19 165 SER A O 1
ATOM 1275 N N . HIS A 1 166 ? -0.899 -14.789 -9.812 1 95 166 HIS A N 1
ATOM 1276 C CA . HIS A 1 166 ? 0.372 -14.547 -10.484 1 95 166 HIS A CA 1
ATOM 1277 C C . HIS A 1 166 ? 1.234 -13.562 -9.695 1 95 166 HIS A C 1
ATOM 1279 O O . HIS A 1 166 ? 2.453 -13.727 -9.617 1 95 166 HIS A O 1
ATOM 1285 N N . GLN A 1 167 ? 0.616 -12.633 -9.102 1 95.88 167 GLN A N 1
ATOM 1286 C CA . GLN A 1 167 ? 1.356 -11.578 -8.414 1 95.88 167 GLN A CA 1
ATOM 1287 C C . GLN A 1 167 ? 1.912 -12.078 -7.082 1 95.88 167 GLN A C 1
ATOM 1289 O O . GLN A 1 167 ? 3.092 -11.883 -6.785 1 95.88 167 GLN A O 1
ATOM 1294 N N . THR A 1 168 ? 1.052 -12.703 -6.297 1 97.56 168 THR A N 1
ATOM 1295 C CA . THR A 1 168 ? 1.517 -13.211 -5.008 1 97.56 168 THR A CA 1
ATOM 1296 C C . THR A 1 168 ? 2.598 -14.266 -5.199 1 97.56 168 THR A C 1
ATOM 1298 O O . THR A 1 168 ? 3.566 -14.32 -4.438 1 97.56 168 THR A O 1
ATOM 1301 N N . ASP A 1 169 ? 2.418 -15.086 -6.211 1 97.88 169 ASP A N 1
ATOM 1302 C CA . ASP A 1 169 ? 3.461 -16.062 -6.531 1 97.88 169 ASP A CA 1
ATOM 1303 C C . ASP A 1 169 ? 4.742 -15.359 -6.98 1 97.88 169 ASP A C 1
ATOM 1305 O O . ASP A 1 169 ? 5.84 -15.75 -6.582 1 97.88 169 ASP A O 1
ATOM 1309 N N . MET A 1 170 ? 4.621 -14.352 -7.77 1 97.56 170 MET A N 1
ATOM 1310 C CA . MET A 1 170 ? 5.762 -13.586 -8.266 1 97.56 170 MET A CA 1
ATOM 1311 C C . MET A 1 170 ? 6.547 -12.969 -7.117 1 97.56 170 MET A C 1
ATOM 1313 O O . MET A 1 170 ? 7.777 -13.031 -7.09 1 97.56 170 MET A O 1
ATOM 1317 N N . TYR A 1 171 ? 5.832 -12.336 -6.145 1 98.38 171 TYR A N 1
ATOM 1318 C CA . TYR A 1 171 ? 6.523 -11.734 -5.008 1 98.38 171 TYR A CA 1
ATOM 1319 C C . TYR A 1 171 ? 7.445 -12.75 -4.336 1 98.38 171 TYR A C 1
ATOM 1321 O O . TYR A 1 171 ? 8.633 -12.484 -4.129 1 98.38 171 TYR A O 1
ATOM 1329 N N . ARG A 1 172 ? 6.879 -13.922 -4.055 1 98.62 172 ARG A N 1
ATOM 1330 C CA . ARG A 1 172 ? 7.637 -14.961 -3.367 1 98.62 172 ARG A CA 1
ATOM 1331 C C . ARG A 1 172 ? 8.797 -15.453 -4.227 1 98.62 172 ARG A C 1
ATOM 1333 O O . ARG A 1 172 ? 9.922 -15.609 -3.734 1 98.62 172 ARG A O 1
ATOM 1340 N N . TYR A 1 173 ? 8.5 -15.648 -5.477 1 98.69 173 TYR A N 1
ATOM 1341 C CA . TYR A 1 173 ? 9.531 -16.188 -6.367 1 98.69 173 TYR A CA 1
ATOM 1342 C C . TYR A 1 173 ? 10.719 -15.234 -6.453 1 98.69 173 TYR A C 1
ATOM 1344 O O . TYR A 1 173 ? 11.867 -15.656 -6.293 1 98.69 173 TYR A O 1
ATOM 1352 N N . LEU A 1 174 ? 10.445 -13.945 -6.676 1 98.62 174 LEU A N 1
ATOM 1353 C CA . LEU A 1 174 ? 11.508 -12.953 -6.836 1 98.62 174 LEU A CA 1
ATOM 1354 C C . LEU A 1 174 ? 12.352 -12.844 -5.57 1 98.62 174 LEU A C 1
ATOM 1356 O O . LEU A 1 174 ? 13.547 -12.562 -5.641 1 98.62 174 LEU A O 1
ATOM 1360 N N . LEU A 1 175 ? 11.719 -13.125 -4.418 1 98.56 175 LEU A N 1
ATOM 1361 C CA . LEU A 1 175 ? 12.398 -12.961 -3.133 1 98.56 175 LEU A CA 1
ATOM 1362 C C . LEU A 1 175 ? 12.984 -14.289 -2.662 1 98.56 175 LEU A C 1
ATOM 1364 O O . LEU A 1 175 ? 13.242 -14.469 -1.469 1 98.56 175 LEU A O 1
ATOM 1368 N N . GLY A 1 176 ? 13.148 -15.281 -3.557 1 98.06 176 GLY A N 1
ATOM 1369 C CA . GLY A 1 176 ? 13.742 -16.562 -3.199 1 98.06 176 GLY A CA 1
ATOM 1370 C C . GLY A 1 176 ? 12.797 -17.453 -2.418 1 98.06 176 GLY A C 1
ATOM 1371 O O . GLY A 1 176 ? 13.211 -18.125 -1.47 1 98.06 176 GLY A O 1
ATOM 1372 N N . ASP A 1 177 ? 11.477 -17.344 -2.836 1 98.25 177 ASP A N 1
ATOM 1373 C CA . ASP A 1 177 ? 10.414 -18.109 -2.184 1 98.25 177 ASP A CA 1
ATOM 1374 C C . ASP A 1 177 ? 10.359 -17.812 -0.688 1 98.25 177 ASP A C 1
ATOM 1376 O O . ASP A 1 177 ? 10.289 -18.719 0.133 1 98.25 177 ASP A O 1
ATOM 1380 N N . ASP A 1 178 ? 10.492 -16.516 -0.386 1 97.75 178 ASP A N 1
ATOM 1381 C CA . ASP A 1 178 ? 10.445 -15.984 0.975 1 97.75 178 ASP A CA 1
ATOM 1382 C C . ASP A 1 178 ? 9.062 -16.203 1.596 1 97.75 178 ASP A C 1
ATOM 1384 O O . ASP A 1 178 ? 8.07 -16.344 0.88 1 97.75 178 ASP A O 1
ATOM 1388 N N . GLU A 1 179 ? 9.055 -16.266 2.902 1 98.31 179 GLU A N 1
ATOM 1389 C CA . GLU A 1 179 ? 7.801 -16.453 3.625 1 98.31 179 GLU A CA 1
ATOM 1390 C C . GLU A 1 179 ? 7.129 -15.125 3.928 1 98.31 179 GLU A C 1
ATOM 1392 O O . GLU A 1 179 ? 7.785 -14.172 4.359 1 98.31 179 GLU A O 1
ATOM 1397 N N . CYS A 1 180 ? 5.867 -15.094 3.604 1 98.44 180 CYS A N 1
ATOM 1398 C CA . CYS A 1 180 ? 5.078 -13.93 3.998 1 98.44 180 CYS A CA 1
ATOM 1399 C C . CYS A 1 180 ? 4.766 -13.969 5.488 1 98.44 180 CYS A C 1
ATOM 1401 O O . CYS A 1 180 ? 4.281 -14.977 6.004 1 98.44 180 CYS A O 1
ATOM 1403 N N . GLU A 1 181 ? 5.004 -12.867 6.227 1 98 181 GLU A N 1
ATOM 1404 C CA . GLU A 1 181 ? 4.809 -12.82 7.672 1 98 181 GLU A CA 1
ATOM 1405 C C . GLU A 1 181 ? 3.414 -12.305 8.023 1 98 181 GLU A C 1
ATOM 1407 O O . GLU A 1 181 ? 2.764 -12.828 8.93 1 98 181 GLU A O 1
ATOM 1412 N N . TRP A 1 182 ? 2.994 -11.289 7.402 1 98.19 182 TRP A N 1
ATOM 1413 C CA . TRP A 1 182 ? 1.648 -10.773 7.641 1 98.19 182 TRP A CA 1
ATOM 1414 C C . TRP A 1 182 ? 1.103 -10.086 6.398 1 98.19 182 TRP A C 1
ATOM 1416 O O . TRP A 1 182 ? 1.861 -9.734 5.488 1 98.19 182 TRP A O 1
ATOM 1426 N N . VAL A 1 183 ? -0.166 -9.977 6.312 1 98.69 183 VAL A N 1
ATOM 1427 C CA . VAL A 1 183 ? -0.901 -9.336 5.23 1 98.69 183 VAL A CA 1
ATOM 1428 C C . VAL A 1 183 ? -1.934 -8.367 5.809 1 98.69 183 VAL A C 1
ATOM 1430 O O . VAL A 1 183 ? -2.594 -8.68 6.805 1 98.69 183 VAL A O 1
ATOM 1433 N N . MET A 1 184 ? -2.006 -7.219 5.238 1 98.5 184 MET A N 1
ATOM 1434 C CA . MET A 1 184 ? -3.094 -6.297 5.543 1 98.5 184 MET A CA 1
ATOM 1435 C C . MET A 1 184 ? -3.664 -5.688 4.266 1 98.5 184 MET A C 1
ATOM 1437 O O . MET A 1 184 ? -2.916 -5.332 3.354 1 98.5 184 MET A O 1
ATOM 1441 N N . GLY A 1 185 ? -4.973 -5.66 4.156 1 98.12 185 GLY A N 1
ATOM 1442 C CA . GLY A 1 185 ? -5.594 -5.141 2.947 1 98.12 185 GLY A CA 1
ATOM 1443 C C . GLY A 1 185 ? -7.078 -4.883 3.104 1 98.12 185 GLY A C 1
ATOM 1444 O O . GLY A 1 185 ? -7.625 -5.012 4.203 1 98.12 185 GLY A O 1
ATOM 1445 N N . ASN A 1 186 ? -7.695 -4.336 2.061 1 98.19 186 ASN A N 1
ATOM 1446 C CA . ASN A 1 186 ? -9.125 -4.039 1.977 1 98.19 186 ASN A CA 1
ATOM 1447 C C . ASN A 1 186 ? -9.664 -4.301 0.575 1 98.19 186 ASN A C 1
ATOM 1449 O O . ASN A 1 186 ? -8.898 -4.477 -0.372 1 98.19 186 ASN A O 1
ATOM 1453 N N . ILE A 1 187 ? -10.984 -4.48 0.496 1 96.69 187 ILE A N 1
ATOM 1454 C CA . ILE A 1 187 ? -11.617 -4.758 -0.788 1 96.69 187 ILE A CA 1
ATOM 1455 C C . ILE A 1 187 ? -12.867 -3.887 -0.944 1 96.69 187 ILE A C 1
ATOM 1457 O O . ILE A 1 187 ? -13.375 -3.346 0.038 1 96.69 187 ILE A O 1
ATOM 1461 N N . GLU A 1 188 ? -13.258 -3.676 -2.174 1 95 188 GLU A N 1
ATOM 1462 C CA . GLU A 1 188 ? -14.57 -3.152 -2.531 1 95 188 GLU A CA 1
ATOM 1463 C C . GLU A 1 188 ? -15.391 -4.191 -3.293 1 95 188 GLU A C 1
ATOM 1465 O O . GLU A 1 188 ? -14.875 -4.875 -4.176 1 95 188 GLU A O 1
ATOM 1470 N N . ARG A 1 189 ? -16.547 -4.379 -2.814 1 92.75 189 ARG A N 1
ATOM 1471 C CA . ARG A 1 189 ? -17.469 -5.242 -3.547 1 92.75 189 ARG A CA 1
ATOM 1472 C C . ARG A 1 189 ? -18.875 -4.641 -3.584 1 92.75 189 ARG A C 1
ATOM 1474 O O . ARG A 1 189 ? -19.734 -5 -2.777 1 92.75 189 ARG A O 1
ATOM 1481 N N . LYS A 1 190 ? -19.078 -3.85 -4.484 1 87.62 190 LYS A N 1
ATOM 1482 C CA . LYS A 1 190 ? -20.391 -3.225 -4.664 1 87.62 190 LYS A CA 1
ATOM 1483 C C . LYS A 1 190 ? -21.203 -3.957 -5.727 1 87.62 190 LYS A C 1
ATOM 1485 O O . LYS A 1 190 ? -22.438 -3.805 -5.789 1 87.62 190 LYS A O 1
ATOM 1490 N N . THR A 1 191 ? -20.5 -4.668 -6.516 1 86.31 191 THR A N 1
ATOM 1491 C CA . THR A 1 191 ? -21.125 -5.422 -7.598 1 86.31 191 THR A CA 1
ATOM 1492 C C . THR A 1 191 ? -21.016 -6.922 -7.344 1 86.31 191 THR A C 1
ATOM 1494 O O . THR A 1 191 ? -19.984 -7.41 -6.887 1 86.31 191 THR A O 1
ATOM 1497 N N . ASP A 1 192 ? -22.109 -7.613 -7.605 1 85.19 192 ASP A N 1
ATOM 1498 C CA . ASP A 1 192 ? -22.109 -9.07 -7.48 1 85.19 192 ASP A CA 1
ATOM 1499 C C . ASP A 1 192 ? -21.375 -9.719 -8.664 1 85.19 192 ASP A C 1
ATOM 1501 O O . ASP A 1 192 ? -22.016 -10.211 -9.594 1 85.19 192 ASP A O 1
ATOM 1505 N N . GLN A 1 193 ? -20.094 -9.781 -8.508 1 84.44 193 GLN A N 1
ATOM 1506 C CA . GLN A 1 193 ? -19.266 -10.234 -9.625 1 84.44 193 GLN A CA 1
ATOM 1507 C C . GLN A 1 193 ? -18.75 -11.648 -9.383 1 84.44 193 GLN A C 1
ATOM 1509 O O . GLN A 1 193 ? -18.453 -12.023 -8.242 1 84.44 193 GLN A O 1
ATOM 1514 N N . TYR A 1 194 ? -18.625 -12.391 -10.5 1 84.5 194 TYR A N 1
ATOM 1515 C CA . TYR A 1 194 ? -18.078 -13.742 -10.484 1 84.5 194 TYR A CA 1
ATOM 1516 C C . TYR A 1 194 ? -17.047 -13.922 -11.594 1 84.5 194 TYR A C 1
ATOM 1518 O O . TYR A 1 194 ? -17.203 -13.359 -12.68 1 84.5 194 TYR A O 1
ATOM 1526 N N . GLU A 1 195 ? -16.031 -14.633 -11.305 1 82.38 195 GLU A N 1
ATOM 1527 C CA . GLU A 1 195 ? -15.07 -15.117 -12.289 1 82.38 195 GLU A CA 1
ATOM 1528 C C . GLU A 1 195 ? -14.945 -16.641 -12.227 1 82.38 195 GLU A C 1
ATOM 1530 O O . GLU A 1 195 ? -14.469 -17.188 -11.234 1 82.38 195 GLU A O 1
ATOM 1535 N N . ARG A 1 196 ? -15.328 -17.344 -13.336 1 80.81 196 ARG A N 1
ATOM 1536 C CA . ARG A 1 196 ? -15.305 -18.797 -13.391 1 80.81 196 ARG A CA 1
ATOM 1537 C C . ARG A 1 196 ? -16.047 -19.406 -12.203 1 80.81 196 ARG A C 1
ATOM 1539 O O . ARG A 1 196 ? -15.492 -20.266 -11.5 1 80.81 196 ARG A O 1
ATOM 1546 N N . ASN A 1 197 ? -17.109 -18.875 -11.898 1 80.12 197 ASN A N 1
ATOM 1547 C CA . ASN A 1 197 ? -18.047 -19.297 -10.867 1 80.12 197 ASN A CA 1
ATOM 1548 C C . ASN A 1 197 ? -17.484 -19.062 -9.469 1 80.12 197 ASN A C 1
ATOM 1550 O O . ASN A 1 197 ? -17.875 -19.75 -8.516 1 80.12 197 ASN A O 1
ATOM 1554 N N . THR A 1 198 ? -16.547 -18.234 -9.383 1 85.44 198 THR A N 1
ATOM 1555 C CA . THR A 1 198 ? -15.977 -17.828 -8.102 1 85.44 198 THR A CA 1
ATOM 1556 C C . THR A 1 198 ? -16.281 -16.359 -7.828 1 85.44 198 THR A C 1
ATOM 1558 O O . THR A 1 198 ? -16.078 -15.508 -8.695 1 85.44 198 THR A O 1
ATOM 1561 N N . ARG A 1 199 ? -16.812 -16.109 -6.664 1 88.56 199 ARG A N 1
ATOM 1562 C CA . ARG A 1 199 ? -17.078 -14.719 -6.285 1 88.56 199 ARG A CA 1
ATOM 1563 C C . ARG A 1 199 ? -15.789 -13.906 -6.25 1 88.56 199 ARG A C 1
ATOM 1565 O O . ARG A 1 199 ? -14.758 -14.383 -5.785 1 88.56 199 ARG A O 1
ATOM 1572 N N . ILE A 1 200 ? -15.898 -12.664 -6.773 1 91.25 200 ILE A N 1
ATOM 1573 C CA . ILE A 1 200 ? -14.734 -11.781 -6.723 1 91.25 200 ILE A CA 1
ATOM 1574 C C . ILE A 1 200 ? -15.164 -10.383 -6.285 1 91.25 200 ILE A C 1
ATOM 1576 O O . ILE A 1 200 ? -16.359 -10.078 -6.242 1 91.25 200 ILE A O 1
ATOM 1580 N N . GLU A 1 201 ? -14.242 -9.594 -5.867 1 92.88 201 GLU A N 1
ATOM 1581 C CA . GLU A 1 201 ? -14.422 -8.195 -5.48 1 92.88 201 GLU A CA 1
ATOM 1582 C C . GLU A 1 201 ? -14.328 -7.277 -6.695 1 92.88 201 GLU A C 1
ATOM 1584 O O . GLU A 1 201 ? -13.969 -7.715 -7.789 1 92.88 201 GLU A O 1
ATOM 1589 N N . ASP A 1 202 ? -14.75 -6.012 -6.523 1 92.25 202 ASP A N 1
ATOM 1590 C CA . ASP A 1 202 ? -14.602 -4.992 -7.559 1 92.25 202 ASP A CA 1
ATOM 1591 C C . ASP A 1 202 ? -13.156 -4.496 -7.641 1 92.25 202 ASP A C 1
ATOM 1593 O O . ASP A 1 202 ? -12.617 -4.312 -8.734 1 92.25 202 ASP A O 1
ATOM 1597 N N . CYS A 1 203 ? -12.539 -4.273 -6.535 1 94.19 203 CYS A N 1
ATOM 1598 C CA . CYS A 1 203 ? -11.141 -3.877 -6.434 1 94.19 203 CYS A CA 1
ATOM 1599 C C . CYS A 1 203 ? -10.578 -4.207 -5.055 1 94.19 203 CYS A C 1
ATOM 1601 O O . CYS A 1 203 ? -11.328 -4.574 -4.148 1 94.19 203 CYS A O 1
ATOM 1603 N N . ALA A 1 204 ? -9.234 -4.137 -4.98 1 96.56 204 ALA A N 1
ATOM 1604 C CA . ALA A 1 204 ? -8.602 -4.516 -3.723 1 96.56 204 ALA A CA 1
ATOM 1605 C C . ALA A 1 204 ? -7.219 -3.875 -3.594 1 96.56 204 ALA A C 1
ATOM 1607 O O . ALA A 1 204 ? -6.586 -3.545 -4.598 1 96.56 204 ALA A O 1
ATOM 1608 N N . VAL A 1 205 ? -6.848 -3.654 -2.371 1 97.38 205 VAL A N 1
ATOM 1609 C CA . VAL A 1 205 ? -5.469 -3.336 -2.018 1 97.38 205 VAL A CA 1
ATOM 1610 C C . VAL A 1 205 ? -4.938 -4.375 -1.034 1 97.38 205 VAL A C 1
ATOM 1612 O O . VAL A 1 205 ? -5.68 -4.875 -0.187 1 97.38 205 VAL A O 1
ATOM 1615 N N . GLY A 1 206 ? -3.688 -4.719 -1.186 1 98 206 GLY A N 1
ATOM 1616 C CA . GLY A 1 206 ? -3.02 -5.621 -0.259 1 98 206 GLY A CA 1
ATOM 1617 C C . GLY A 1 206 ? -1.563 -5.266 -0.026 1 98 206 GLY A C 1
ATOM 1618 O O . GLY A 1 206 ? -0.848 -4.91 -0.965 1 98 206 GLY A O 1
ATOM 1619 N N . VAL A 1 207 ? -1.194 -5.277 1.233 1 98.5 207 VAL A N 1
ATOM 1620 C CA . VAL A 1 207 ? 0.2 -5.102 1.625 1 98.5 207 VAL A CA 1
ATOM 1621 C C . VAL A 1 207 ? 0.714 -6.375 2.289 1 98.5 207 VAL A C 1
ATOM 1623 O O . VAL A 1 207 ? 0.041 -6.953 3.146 1 98.5 207 VAL A O 1
A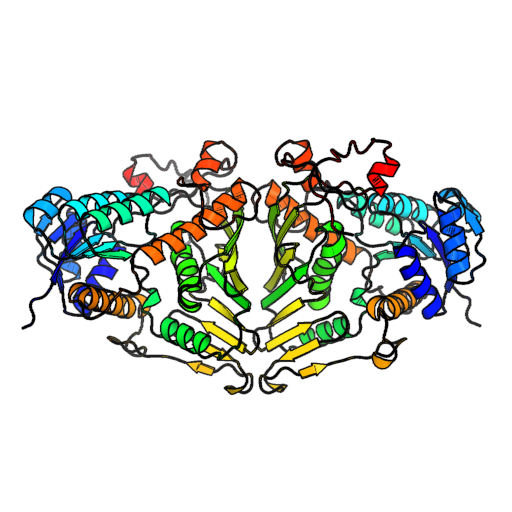TOM 1626 N N . PHE A 1 208 ? 1.861 -6.781 1.841 1 98.62 208 PHE A N 1
ATOM 1627 C CA . PHE A 1 208 ? 2.494 -8 2.328 1 98.62 208 PHE A CA 1
ATOM 1628 C C . PHE A 1 208 ? 3.859 -7.699 2.934 1 98.62 208 PHE A C 1
ATOM 1630 O O . PHE A 1 208 ? 4.633 -6.922 2.375 1 98.62 208 PHE A O 1
ATOM 1637 N N . GLN A 1 209 ? 4.125 -8.266 4.082 1 98.06 209 GLN A N 1
ATOM 1638 C CA . GLN A 1 209 ? 5.465 -8.242 4.664 1 98.06 209 GLN A CA 1
ATOM 1639 C C . GLN A 1 209 ? 6.09 -9.633 4.66 1 98.06 209 GLN A C 1
ATOM 1641 O O . GLN A 1 209 ? 5.469 -10.602 5.109 1 98.06 209 GLN A O 1
ATOM 1646 N N . PHE A 1 210 ? 7.301 -9.664 4.125 1 98.38 210 PHE A N 1
ATOM 1647 C CA . PHE A 1 210 ? 8.016 -10.93 4.074 1 98.38 210 PHE A CA 1
ATOM 1648 C C . PHE A 1 210 ? 9.07 -11 5.176 1 98.38 210 PHE A C 1
ATOM 1650 O O . PHE A 1 210 ? 9.414 -9.984 5.781 1 98.38 210 PHE A O 1
ATOM 1657 N N . ARG A 1 211 ? 9.547 -12.164 5.48 1 97.38 211 ARG A N 1
ATOM 1658 C CA . ARG A 1 211 ? 10.523 -12.391 6.539 1 97.38 211 ARG A CA 1
ATOM 1659 C C . ARG A 1 211 ? 11.812 -11.625 6.262 1 97.38 211 ARG A C 1
ATOM 1661 O O . ARG A 1 211 ? 12.477 -11.148 7.188 1 97.38 211 ARG A O 1
ATOM 1668 N N . SER A 1 212 ? 12.195 -11.469 5.027 1 96.19 212 SER A N 1
ATOM 1669 C CA . SER A 1 212 ? 13.398 -10.758 4.629 1 96.19 212 SER A CA 1
ATOM 1670 C C . SER A 1 212 ? 13.305 -9.273 4.965 1 96.19 212 SER A C 1
ATOM 1672 O O . SER A 1 212 ? 14.305 -8.555 4.934 1 96.19 212 SER A O 1
ATOM 1674 N N . GLY A 1 213 ? 12.125 -8.812 5.25 1 94.81 213 GLY A N 1
ATOM 1675 C CA . GLY A 1 213 ? 11.883 -7.391 5.453 1 94.81 213 GLY A CA 1
ATOM 1676 C C . GLY A 1 213 ? 11.297 -6.703 4.238 1 94.81 213 GLY A C 1
ATOM 1677 O O . GLY A 1 213 ? 10.781 -5.586 4.336 1 94.81 213 GLY A O 1
ATOM 1678 N N . ALA A 1 214 ? 11.328 -7.355 3.08 1 97.62 214 ALA A N 1
ATOM 1679 C CA . ALA A 1 214 ? 10.719 -6.82 1.864 1 97.62 214 ALA A CA 1
ATOM 1680 C C . ALA A 1 214 ? 9.203 -6.734 2.002 1 97.62 214 ALA A C 1
ATOM 1682 O O . ALA A 1 214 ? 8.602 -7.5 2.756 1 97.62 214 ALA A O 1
ATOM 1683 N N . ARG A 1 215 ? 8.664 -5.789 1.324 1 97.81 215 ARG A N 1
ATOM 1684 C CA . ARG A 1 215 ? 7.211 -5.645 1.284 1 97.81 215 ARG A CA 1
ATOM 1685 C C . ARG A 1 215 ? 6.695 -5.672 -0.151 1 97.81 215 ARG A C 1
ATOM 1687 O O . ARG A 1 215 ? 7.469 -5.5 -1.096 1 97.81 215 ARG A O 1
ATOM 1694 N N . ALA A 1 216 ? 5.449 -5.941 -0.26 1 98.5 216 ALA A N 1
ATOM 1695 C CA . ALA A 1 216 ? 4.781 -5.844 -1.556 1 98.5 216 ALA A CA 1
ATOM 1696 C C . ALA A 1 216 ? 3.467 -5.082 -1.437 1 98.5 216 ALA A C 1
ATOM 1698 O O . ALA A 1 216 ? 2.797 -5.145 -0.403 1 98.5 216 ALA A O 1
ATOM 1699 N N . LEU A 1 217 ? 3.178 -4.32 -2.43 1 97.88 217 LEU A N 1
ATOM 1700 C CA . LEU A 1 217 ? 1.927 -3.582 -2.57 1 97.88 217 LEU A CA 1
ATOM 1701 C C . LEU A 1 217 ? 1.163 -4.039 -3.809 1 97.88 217 LEU A C 1
ATOM 1703 O O . LEU A 1 217 ? 1.649 -3.891 -4.934 1 97.88 217 LEU A O 1
ATOM 1707 N N . LEU A 1 218 ? 0.021 -4.574 -3.557 1 96.69 218 LEU A N 1
ATOM 1708 C CA . LEU A 1 218 ? -0.858 -5.02 -4.633 1 96.69 218 LEU A CA 1
ATOM 1709 C C . LEU A 1 218 ? -2.02 -4.051 -4.824 1 96.69 218 LEU A C 1
ATOM 1711 O O . LEU A 1 218 ? -2.762 -3.77 -3.881 1 96.69 218 LEU A O 1
ATOM 1715 N N . LEU A 1 219 ? -2.143 -3.506 -5.984 1 95.5 219 LEU A N 1
ATOM 1716 C CA . LEU A 1 219 ? -3.289 -2.707 -6.402 1 95.5 219 LEU A CA 1
ATOM 1717 C C . LEU A 1 219 ? -4.082 -3.42 -7.488 1 95.5 219 LEU A C 1
ATOM 1719 O O . LEU A 1 219 ? -3.66 -3.461 -8.648 1 95.5 219 LEU A O 1
ATOM 1723 N N . SER A 1 220 ? -5.172 -3.977 -7.059 1 93.62 220 SER A N 1
ATOM 1724 C CA . SER A 1 220 ? -5.977 -4.754 -7.996 1 93.62 220 SER A CA 1
ATOM 1725 C C . SER A 1 220 ? -7.203 -3.969 -8.453 1 93.62 220 SER A C 1
ATOM 1727 O O . SER A 1 220 ? -8.039 -3.582 -7.633 1 93.62 220 SER A O 1
ATOM 1729 N N . ASP A 1 221 ? -7.312 -3.764 -9.781 1 89.81 221 ASP A N 1
ATOM 1730 C CA . ASP A 1 221 ? -8.438 -3.104 -10.43 1 89.81 221 ASP A CA 1
ATOM 1731 C C . ASP A 1 221 ? -8.609 -1.675 -9.922 1 89.81 221 ASP A C 1
ATOM 1733 O O . ASP A 1 221 ? -9.734 -1.187 -9.789 1 89.81 221 ASP A O 1
ATOM 1737 N N . LEU A 1 222 ? -7.551 -1.042 -9.516 1 89.31 222 LEU A N 1
ATOM 1738 C CA . LEU A 1 222 ? -7.574 0.317 -8.992 1 89.31 222 LEU A CA 1
ATOM 1739 C C . LEU A 1 222 ? -6.926 1.292 -9.969 1 89.31 222 LEU A C 1
ATOM 1741 O O . LEU A 1 222 ? -7.199 2.494 -9.922 1 89.31 222 LEU A O 1
ATOM 1745 N N . VAL A 1 223 ? -6.027 0.75 -10.734 1 79.75 223 VAL A N 1
ATOM 1746 C CA . VAL A 1 223 ? -5.32 1.565 -11.719 1 79.75 223 VAL A CA 1
ATOM 1747 C C . VAL A 1 223 ? -5.57 1.018 -13.125 1 79.75 223 VAL A C 1
ATOM 1749 O O . VAL A 1 223 ? -5.664 -0.197 -13.312 1 79.75 223 VAL A O 1
ATOM 1752 N N . PRO A 1 224 ? -5.941 1.856 -14.023 1 69 224 PRO A N 1
ATOM 1753 C CA . PRO A 1 224 ? -6.344 1.407 -15.359 1 69 224 PRO A CA 1
ATOM 1754 C C . PRO A 1 224 ? -5.289 0.534 -16.031 1 69 224 PRO A C 1
ATOM 1756 O O . PRO A 1 224 ? -5.625 -0.332 -16.844 1 69 224 PRO A O 1
ATOM 1759 N N . ASN A 1 225 ? -4.145 0.831 -15.898 1 60.5 225 ASN A N 1
ATOM 1760 C CA . ASN A 1 225 ? -3.154 0.157 -16.734 1 60.5 225 ASN A CA 1
ATOM 1761 C C . ASN A 1 225 ? -2.85 -1.247 -16.219 1 60.5 225 ASN A C 1
ATOM 1763 O O . ASN A 1 225 ? -2.543 -1.427 -15.039 1 60.5 225 ASN A O 1
ATOM 1767 N N . TYR A 1 226 ? -3.277 -2.133 -17.156 1 61.84 226 TYR A N 1
ATOM 1768 C CA . TYR A 1 226 ? -2.926 -3.527 -16.922 1 61.84 226 TYR A CA 1
ATOM 1769 C C . TYR A 1 226 ? -1.442 -3.77 -17.172 1 61.84 226 TYR A C 1
ATOM 1771 O O . TYR A 1 226 ? -0.963 -3.586 -18.297 1 61.84 226 TYR A O 1
ATOM 1779 N N . TYR A 1 227 ? -0.656 -3.568 -16.156 1 67.06 227 TYR A N 1
ATOM 1780 C CA . TYR A 1 227 ? 0.775 -3.848 -16.172 1 67.06 227 TYR A CA 1
ATOM 1781 C C . TYR A 1 227 ? 1.065 -5.234 -15.609 1 67.06 227 TYR A C 1
ATOM 1783 O O . TYR A 1 227 ? 0.772 -5.512 -14.438 1 67.06 227 TYR A O 1
ATOM 1791 N N . GLN A 1 228 ? 1.464 -6.047 -16.734 1 80.75 228 GLN A N 1
ATOM 1792 C CA . GLN A 1 228 ? 1.866 -7.379 -16.281 1 80.75 228 GLN A CA 1
ATOM 1793 C C . GLN A 1 228 ? 3.32 -7.387 -15.82 1 80.75 228 GLN A C 1
ATOM 1795 O O . GLN A 1 228 ? 4.227 -7.098 -16.609 1 80.75 228 GLN A O 1
ATOM 1800 N N . GLY A 1 229 ? 3.561 -7.371 -14.547 1 90.5 229 GLY A N 1
ATOM 1801 C CA . GLY A 1 229 ? 4.883 -7.301 -13.945 1 90.5 229 GLY A CA 1
ATOM 1802 C C . GLY A 1 229 ? 4.895 -6.578 -12.617 1 90.5 229 GLY A C 1
ATOM 1803 O O . GLY A 1 229 ? 3.961 -6.723 -11.82 1 90.5 229 GLY A O 1
ATOM 1804 N N . ALA A 1 230 ? 6.09 -5.992 -12.375 1 95.69 230 ALA A N 1
ATOM 1805 C CA . ALA A 1 230 ? 6.246 -5.332 -11.078 1 95.69 230 ALA A CA 1
ATOM 1806 C C . ALA A 1 230 ? 7.348 -4.281 -11.133 1 95.69 230 ALA A C 1
ATOM 1808 O O . ALA A 1 230 ? 8.289 -4.391 -11.93 1 95.69 230 ALA A O 1
ATOM 1809 N N . LEU A 1 231 ? 7.137 -3.24 -10.414 1 96.62 231 LEU A N 1
ATOM 1810 C CA . LEU A 1 231 ? 8.227 -2.33 -10.07 1 96.62 231 LEU A CA 1
ATOM 1811 C C . LEU A 1 231 ? 8.867 -2.727 -8.75 1 96.62 231 LEU A C 1
ATOM 1813 O O . LEU A 1 231 ? 8.195 -2.793 -7.719 1 96.62 231 LEU A O 1
ATOM 1817 N N . ILE A 1 232 ? 10.133 -3.004 -8.758 1 98.44 232 ILE A N 1
ATOM 1818 C CA . ILE A 1 232 ? 10.859 -3.477 -7.582 1 98.44 232 ILE A CA 1
ATOM 1819 C C . ILE A 1 232 ? 11.844 -2.406 -7.117 1 98.44 232 ILE A C 1
ATOM 1821 O O . ILE A 1 232 ? 12.758 -2.035 -7.852 1 98.44 232 ILE A O 1
ATOM 1825 N N . TYR A 1 233 ? 11.625 -1.963 -5.906 1 97.44 233 TYR A N 1
ATOM 1826 C CA . TYR A 1 233 ? 12.461 -0.924 -5.32 1 97.44 233 TYR A CA 1
ATOM 1827 C C . TYR A 1 233 ? 13.422 -1.514 -4.289 1 97.44 233 TYR A C 1
ATOM 1829 O O . TYR A 1 233 ? 12.984 -2.137 -3.316 1 97.44 233 TYR A O 1
ATOM 1837 N N . GLY A 1 234 ? 14.68 -1.312 -4.52 1 97.75 234 GLY A N 1
ATOM 1838 C CA . GLY A 1 234 ? 15.703 -1.724 -3.57 1 97.75 234 GLY A CA 1
ATOM 1839 C C . GLY A 1 234 ? 16.453 -0.557 -2.949 1 97.75 234 GLY A C 1
ATOM 1840 O O . GLY A 1 234 ? 16.25 0.593 -3.352 1 97.75 234 GLY A O 1
ATOM 1841 N N . SER A 1 235 ? 17.266 -0.834 -1.971 1 96.44 235 SER A N 1
ATOM 1842 C CA . SER A 1 235 ? 18.016 0.187 -1.251 1 96.44 235 SER A CA 1
ATOM 1843 C C . SER A 1 235 ? 19.109 0.803 -2.135 1 96.44 235 SER A C 1
ATOM 1845 O O . SER A 1 235 ? 19.656 1.856 -1.81 1 96.44 235 SER A O 1
ATOM 1847 N N . GLN A 1 236 ? 19.406 0.128 -3.295 1 97.19 236 GLN A N 1
ATOM 1848 C CA . GLN A 1 236 ? 20.516 0.613 -4.121 1 97.19 236 GLN A CA 1
ATOM 1849 C C . GLN A 1 236 ? 20.125 0.615 -5.598 1 97.19 236 GLN A C 1
ATOM 1851 O O . GLN A 1 236 ? 21 0.598 -6.469 1 97.19 236 GLN A O 1
ATOM 1856 N N . GLY A 1 237 ? 18.859 0.568 -5.883 1 97.56 237 GLY A N 1
ATOM 1857 C CA . GLY A 1 237 ? 18.438 0.558 -7.273 1 97.56 237 GLY A CA 1
ATOM 1858 C C . GLY A 1 237 ? 17 0.07 -7.453 1 97.56 237 GLY A C 1
ATOM 1859 O O . GLY A 1 237 ? 16.281 -0.106 -6.473 1 97.56 237 GLY A O 1
ATOM 1860 N N . MET A 1 238 ? 16.641 -0.057 -8.758 1 98.19 238 MET A N 1
ATOM 1861 C CA . MET A 1 238 ? 15.281 -0.452 -9.109 1 98.19 238 MET A CA 1
ATOM 1862 C C . MET A 1 238 ? 15.281 -1.414 -10.289 1 98.19 238 MET A C 1
ATOM 1864 O O . MET A 1 238 ? 16.203 -1.404 -11.102 1 98.19 238 MET A O 1
ATOM 1868 N N . ILE A 1 239 ? 14.25 -2.225 -10.312 1 98.44 239 ILE A N 1
ATOM 1869 C CA . ILE A 1 239 ? 13.984 -3.09 -11.453 1 98.44 239 ILE A CA 1
ATOM 1870 C C . ILE A 1 239 ? 12.555 -2.867 -11.945 1 98.44 239 ILE A C 1
ATOM 1872 O O . ILE A 1 239 ? 11.617 -2.834 -11.148 1 98.44 239 ILE A O 1
ATOM 1876 N N . ASN A 1 240 ? 12.406 -2.553 -13.188 1 97.44 240 ASN A N 1
ATOM 1877 C CA . ASN A 1 240 ? 11.125 -2.598 -13.883 1 97.44 240 ASN A CA 1
ATOM 1878 C C . ASN A 1 240 ? 10.945 -3.898 -14.656 1 97.44 240 ASN A C 1
ATOM 1880 O O . ASN A 1 240 ? 11.57 -4.094 -15.703 1 97.44 240 ASN A O 1
ATOM 1884 N N . LEU A 1 241 ? 10.07 -4.758 -14.156 1 97.12 241 LEU A N 1
ATOM 1885 C CA . LEU A 1 241 ? 9.953 -6.129 -14.641 1 97.12 241 LEU A CA 1
ATOM 1886 C C . LEU A 1 241 ? 8.672 -6.32 -15.438 1 97.12 241 LEU A C 1
ATOM 1888 O O . LEU A 1 241 ? 7.59 -5.926 -14.992 1 97.12 241 LEU A O 1
ATOM 1892 N N . THR A 1 242 ? 8.766 -6.844 -16.641 1 92.56 242 THR A N 1
ATOM 1893 C CA . THR A 1 242 ? 7.625 -7.324 -17.422 1 92.56 242 THR A CA 1
ATOM 1894 C C . THR A 1 242 ? 7.738 -8.82 -17.672 1 92.56 242 THR A C 1
ATOM 1896 O O . THR A 1 242 ? 8.68 -9.469 -17.203 1 92.56 242 THR A O 1
ATOM 1899 N N . THR A 1 243 ? 6.746 -9.375 -18.359 1 90.5 243 THR A N 1
ATOM 1900 C CA . THR A 1 243 ? 6.777 -10.805 -18.656 1 90.5 243 THR A CA 1
ATOM 1901 C C . THR A 1 243 ? 7.812 -11.117 -19.734 1 90.5 243 THR A C 1
ATOM 1903 O O . THR A 1 243 ? 8.172 -12.273 -19.938 1 90.5 243 THR A O 1
ATOM 1906 N N . GLU A 1 244 ? 8.359 -10.078 -20.312 1 89.31 244 GLU A N 1
ATOM 1907 C CA . GLU A 1 244 ? 9.234 -10.297 -21.469 1 89.31 244 GLU A CA 1
ATOM 1908 C C . GLU A 1 244 ? 10.664 -9.859 -21.156 1 89.31 244 GLU A C 1
ATOM 1910 O O . GLU A 1 244 ? 11.617 -10.43 -21.688 1 89.31 244 GLU A O 1
ATOM 1915 N N . ASN A 1 245 ? 10.734 -8.82 -20.438 1 93.25 245 ASN A N 1
ATOM 1916 C CA . ASN A 1 245 ? 12.047 -8.234 -20.188 1 93.25 245 ASN A CA 1
ATOM 1917 C C . ASN A 1 245 ? 12.094 -7.516 -18.844 1 93.25 245 ASN A C 1
ATOM 1919 O O . ASN A 1 245 ? 11.133 -7.562 -18.062 1 93.25 245 ASN A O 1
ATOM 1923 N N . LEU A 1 246 ? 13.305 -6.98 -18.516 1 96.62 246 LEU A N 1
ATOM 1924 C CA . LEU A 1 246 ? 13.398 -6.09 -17.359 1 96.62 246 LEU A CA 1
ATOM 1925 C C . LEU A 1 246 ? 14.367 -4.945 -17.641 1 96.62 246 LEU A C 1
ATOM 1927 O O . LEU A 1 246 ? 15.219 -5.047 -18.531 1 96.62 246 LEU A O 1
ATOM 1931 N N . GLN A 1 247 ? 14.18 -3.877 -16.969 1 98.06 247 GLN A N 1
ATOM 1932 C CA . GLN A 1 247 ? 15.109 -2.754 -16.922 1 98.06 247 GLN A CA 1
ATOM 1933 C C . GLN A 1 247 ? 15.711 -2.602 -15.531 1 98.06 247 GLN A C 1
ATOM 1935 O O . GLN A 1 247 ? 15.016 -2.76 -14.523 1 98.06 247 GLN A O 1
ATOM 1940 N N . LEU A 1 248 ? 16.984 -2.381 -15.523 1 98.44 248 LEU A N 1
ATOM 1941 C CA . LEU A 1 248 ? 17.734 -2.221 -14.273 1 98.44 248 LEU A CA 1
ATOM 1942 C C . LEU A 1 248 ? 18.281 -0.804 -14.156 1 98.44 248 LEU A C 1
ATOM 1944 O O . LEU A 1 248 ? 18.812 -0.255 -15.117 1 98.44 248 LEU A O 1
ATOM 1948 N N . MET A 1 249 ? 18.094 -0.165 -13.039 1 98.19 249 MET A N 1
ATOM 1949 C CA . MET A 1 249 ? 18.719 1.106 -12.688 1 98.19 249 MET A CA 1
ATOM 1950 C C . MET A 1 249 ? 19.484 0.995 -11.367 1 98.19 249 MET A C 1
ATOM 1952 O O . MET A 1 249 ? 18.891 0.717 -10.328 1 98.19 249 MET A O 1
ATOM 1956 N N . ASN A 1 250 ? 20.734 1.146 -11.359 1 97.62 250 ASN A N 1
ATOM 1957 C CA . ASN A 1 250 ? 21.609 1.138 -10.18 1 97.62 250 ASN A CA 1
ATOM 1958 C C . ASN A 1 250 ? 22.922 1.853 -10.453 1 97.62 250 ASN A C 1
ATOM 1960 O O . ASN A 1 250 ? 23.047 2.6 -11.43 1 97.62 250 ASN A O 1
ATOM 1964 N N . GLN A 1 251 ? 23.859 1.668 -9.578 1 97.25 251 GLN A N 1
ATOM 1965 C CA . GLN A 1 251 ? 25.156 2.312 -9.734 1 97.25 251 GLN A CA 1
ATOM 1966 C C . GLN A 1 251 ? 25.891 1.801 -10.969 1 97.25 251 GLN A C 1
ATOM 1968 O O . GLN A 1 251 ? 26.547 2.57 -11.672 1 97.25 251 GLN A O 1
ATOM 1973 N N . GLU A 1 252 ? 25.781 0.505 -11.234 1 97.31 252 GLU A N 1
ATOM 1974 C CA . GLU A 1 252 ? 26.453 -0.101 -12.375 1 97.31 252 GLU A CA 1
ATOM 1975 C C . GLU A 1 252 ? 25.938 0.466 -13.695 1 97.31 252 GLU A C 1
ATOM 1977 O O . GLU A 1 252 ? 26.688 0.561 -14.672 1 97.31 252 GLU A O 1
ATOM 1982 N N . THR A 1 253 ? 24.719 0.879 -13.711 1 97.81 253 THR A N 1
ATOM 1983 C CA . THR A 1 253 ? 24.125 1.428 -14.922 1 97.81 253 THR A CA 1
ATOM 1984 C C . THR A 1 253 ? 24.234 2.949 -14.945 1 97.81 253 THR A C 1
ATOM 1986 O O . THR A 1 253 ? 23.641 3.613 -15.789 1 97.81 253 THR A O 1
ATOM 1989 N N . GLY A 1 254 ? 24.891 3.562 -13.977 1 96.88 254 GLY A N 1
ATOM 1990 C CA . GLY A 1 254 ? 25.062 5.004 -13.898 1 96.88 254 GLY A CA 1
ATOM 1991 C C . GLY A 1 254 ? 23.766 5.746 -13.609 1 96.88 254 GLY A C 1
ATOM 1992 O O . GLY A 1 254 ? 23.578 6.879 -14.055 1 96.88 254 GLY A O 1
ATOM 1993 N N . GLY A 1 255 ? 22.875 5 -13.016 1 95.94 255 GLY A N 1
ATOM 1994 C CA . GLY A 1 255 ? 21.609 5.633 -12.688 1 95.94 255 GLY A CA 1
ATOM 1995 C C . GLY A 1 255 ? 20.672 5.75 -13.875 1 95.94 255 GLY A C 1
ATOM 1996 O O . GLY A 1 255 ? 19.703 6.5 -13.836 1 95.94 255 GLY A O 1
ATOM 1997 N N . ARG A 1 256 ? 20.938 4.961 -14.898 1 96.62 256 ARG A N 1
ATOM 1998 C CA . ARG A 1 256 ? 20.094 4.918 -16.078 1 96.62 256 ARG A CA 1
ATOM 1999 C C . ARG A 1 256 ? 19.406 3.561 -16.219 1 96.62 256 ARG A C 1
ATOM 2001 O O . ARG A 1 256 ? 19.938 2.549 -15.742 1 96.62 256 ARG A O 1
ATOM 2008 N N . TRP A 1 257 ? 18.25 3.594 -16.875 1 97.56 257 TRP A N 1
ATOM 2009 C CA . TRP A 1 257 ? 17.594 2.316 -17.156 1 97.56 257 TRP A CA 1
ATOM 2010 C C . TRP A 1 257 ? 18.359 1.545 -18.234 1 97.56 257 TRP A C 1
ATOM 2012 O O . TRP A 1 257 ? 18.656 2.086 -19.297 1 97.56 257 TRP A O 1
ATOM 2022 N N . GLU A 1 258 ? 18.688 0.373 -17.922 1 98.12 258 GLU A N 1
ATOM 2023 C CA . GLU A 1 258 ? 19.281 -0.538 -18.891 1 98.12 258 GLU A CA 1
ATOM 2024 C C . GLU A 1 258 ? 18.359 -1.734 -19.156 1 98.12 258 GLU A C 1
ATOM 2026 O O . GLU A 1 258 ? 17.984 -2.438 -18.219 1 98.12 258 GLU A O 1
ATOM 2031 N N . LEU A 1 259 ? 18.094 -1.968 -20.391 1 97.19 259 LEU A N 1
ATOM 2032 C CA . LEU A 1 259 ? 17.172 -3.025 -20.797 1 97.19 259 LEU A CA 1
ATOM 2033 C C . LEU A 1 259 ? 17.891 -4.363 -20.891 1 97.19 259 LEU A C 1
ATOM 2035 O O . LEU A 1 259 ? 18.969 -4.449 -21.5 1 97.19 259 LEU A O 1
ATOM 2039 N N . HIS A 1 260 ? 17.328 -5.363 -20.266 1 95.38 260 HIS A N 1
ATOM 2040 C CA . HIS A 1 260 ? 17.75 -6.754 -20.391 1 95.38 260 HIS A CA 1
ATOM 2041 C C . HIS A 1 260 ? 16.641 -7.605 -21 1 95.38 260 HIS A C 1
ATOM 2043 O O . HIS A 1 260 ? 15.531 -7.664 -20.469 1 95.38 260 HIS A O 1
ATOM 2049 N N . GLN A 1 261 ? 16.922 -8.273 -22.094 1 91.75 261 GLN A N 1
ATOM 2050 C CA . GLN A 1 261 ? 15.961 -9.094 -22.828 1 91.75 261 GLN A CA 1
ATOM 2051 C C . GLN A 1 261 ? 16.469 -10.523 -22.969 1 91.75 261 GLN A C 1
ATOM 2053 O O . GLN A 1 261 ? 17.031 -10.891 -24 1 91.75 261 GLN A O 1
ATOM 2058 N N . PRO A 1 262 ? 16.172 -11.336 -22.094 1 91.06 262 PRO A N 1
ATOM 2059 C CA . PRO A 1 262 ? 16.688 -12.703 -22.156 1 91.06 262 PRO A CA 1
ATOM 2060 C C . PRO A 1 262 ? 15.891 -13.594 -23.109 1 91.06 262 PRO A C 1
ATOM 2062 O O . PRO A 1 262 ? 14.68 -13.438 -23.234 1 91.06 262 PRO A O 1
ATOM 2065 N N . ASP A 1 263 ? 16.562 -14.531 -23.75 1 90.44 263 ASP A N 1
ATOM 2066 C CA . ASP A 1 263 ? 15.938 -15.578 -24.547 1 90.44 263 ASP A CA 1
ATOM 2067 C C . ASP A 1 263 ? 15.516 -16.75 -23.672 1 90.44 263 ASP A C 1
ATOM 2069 O O . ASP A 1 263 ? 16.125 -17.016 -22.625 1 90.44 263 ASP A O 1
ATOM 2073 N N . GLY A 1 264 ? 14.461 -17.453 -24.172 1 90.62 264 GLY A N 1
ATOM 2074 C CA . GLY A 1 264 ? 14.031 -18.656 -23.484 1 90.62 264 GLY A CA 1
ATOM 2075 C C . GLY A 1 264 ? 14.789 -19.891 -23.906 1 90.62 264 GLY A C 1
ATOM 2076 O O . GLY A 1 264 ? 15.656 -19.828 -24.781 1 90.62 264 GLY A O 1
ATOM 2077 N N . LYS A 1 265 ? 14.555 -20.906 -23.188 1 91.56 265 LYS A N 1
ATOM 2078 C CA . LYS A 1 265 ? 15.141 -22.203 -23.484 1 91.56 265 LYS A CA 1
ATOM 2079 C C . LYS A 1 265 ? 14.602 -22.766 -24.797 1 91.56 265 LYS A C 1
ATOM 2081 O O . LYS A 1 265 ? 15.336 -23.422 -25.547 1 91.56 265 LYS A O 1
ATOM 2086 N N . PHE A 1 266 ? 13.406 -22.422 -25.141 1 92 266 PHE A N 1
ATOM 2087 C CA . PHE A 1 266 ? 12.734 -23.062 -26.266 1 92 266 PHE A CA 1
ATOM 2088 C C . PHE A 1 266 ? 12.453 -22.047 -27.375 1 92 266 PHE A C 1
ATOM 2090 O O . PHE A 1 266 ? 12.375 -22.422 -28.547 1 92 266 PHE A O 1
ATOM 2097 N N . PHE A 1 267 ? 12.312 -20.812 -26.922 1 88.69 267 PHE A N 1
ATOM 2098 C CA . PHE A 1 267 ? 11.977 -19.766 -27.891 1 88.69 267 PHE A CA 1
ATOM 2099 C C . PHE A 1 267 ? 12.773 -18.5 -27.609 1 88.69 267 PHE A C 1
ATOM 2101 O O . PHE A 1 267 ? 13.047 -18.172 -26.453 1 88.69 267 PHE A O 1
ATOM 2108 N N . THR A 1 268 ? 13.031 -17.797 -28.75 1 85.5 268 THR A N 1
ATOM 2109 C CA . THR A 1 268 ? 13.672 -16.5 -28.578 1 85.5 268 THR A CA 1
ATOM 2110 C C . THR A 1 268 ? 12.633 -15.375 -28.531 1 85.5 268 THR A C 1
ATOM 2112 O O . THR A 1 268 ? 11.508 -15.555 -29 1 85.5 268 THR A O 1
ATOM 2115 N N . VAL A 1 269 ? 13.125 -14.312 -27.922 1 76.06 269 VAL A N 1
ATOM 2116 C CA . VAL A 1 269 ? 12.227 -13.164 -27.828 1 76.06 269 VAL A CA 1
ATOM 2117 C C . VAL A 1 269 ? 11.852 -12.688 -29.234 1 76.06 269 VAL A C 1
ATOM 2119 O O . VAL A 1 269 ? 10.734 -12.211 -29.453 1 76.06 269 VAL A O 1
ATOM 2122 N N . ALA A 1 270 ? 12.75 -12.695 -30.109 1 67.44 270 ALA A N 1
ATOM 2123 C CA . ALA A 1 270 ? 12.531 -12.258 -31.484 1 67.44 270 ALA A CA 1
ATOM 2124 C C . ALA A 1 270 ? 11.508 -13.148 -32.188 1 67.44 270 ALA A C 1
ATOM 2126 O O . ALA A 1 270 ? 10.859 -12.719 -33.156 1 67.44 270 ALA A O 1
ATOM 2127 N N . GLU A 1 271 ? 11.664 -14.289 -31.891 1 66.5 271 GLU A N 1
ATOM 2128 C CA . GLU A 1 271 ? 10.812 -15.266 -32.562 1 66.5 271 GLU A CA 1
ATOM 2129 C C . GLU A 1 271 ? 9.359 -15.148 -32.094 1 66.5 271 GLU A C 1
ATOM 2131 O O . GLU A 1 271 ? 8.461 -15.695 -32.719 1 66.5 271 GLU A O 1
ATOM 2136 N N . LEU A 1 272 ? 9.406 -14.445 -30.938 1 55.59 272 LEU A N 1
ATOM 2137 C CA . LEU A 1 272 ? 8.141 -14.453 -30.203 1 55.59 272 LEU A CA 1
ATOM 2138 C C . LEU A 1 272 ? 7.227 -13.336 -30.703 1 55.59 272 LEU A C 1
ATOM 2140 O O . LEU A 1 272 ? 7.234 -12.227 -30.156 1 55.59 272 LEU A O 1
ATOM 2144 N N . GLY A 1 273 ? 7.312 -13.008 -31.672 1 52.53 273 GLY A N 1
ATOM 2145 C CA . GLY A 1 273 ? 6.234 -12.086 -31.984 1 52.53 273 GLY A CA 1
ATOM 2146 C C . GLY A 1 273 ? 5.176 -12.008 -30.906 1 52.53 273 GLY A C 1
ATOM 2147 O O . GLY A 1 273 ? 5.348 -12.57 -29.812 1 52.53 273 GLY A O 1
ATOM 2148 N N . ARG A 1 274 ? 3.887 -12.664 -30.859 1 54.06 274 ARG A N 1
ATOM 2149 C CA . ARG A 1 274 ? 2.689 -12.289 -30.109 1 54.06 274 ARG A CA 1
ATOM 2150 C C . ARG A 1 274 ? 2.812 -12.672 -28.641 1 54.06 274 ARG A C 1
ATOM 2152 O O . ARG A 1 274 ? 2.607 -11.836 -27.75 1 54.06 274 ARG A O 1
ATOM 2159 N N . ARG A 1 275 ? 2.68 -14.414 -28.188 1 62.44 275 ARG A N 1
ATOM 2160 C CA . ARG A 1 275 ? 2.391 -14.758 -26.797 1 62.44 275 ARG A CA 1
ATOM 2161 C C . ARG A 1 275 ? 3.576 -15.469 -26.141 1 62.44 275 ARG A C 1
ATOM 2163 O O . ARG A 1 275 ? 3.469 -16.625 -25.734 1 62.44 275 ARG A O 1
ATOM 2170 N N . PHE A 1 276 ? 4.871 -14.938 -26.047 1 73.19 276 PHE A N 1
ATOM 2171 C CA . PHE A 1 276 ? 6.113 -15.461 -25.5 1 73.19 276 PHE A CA 1
ATOM 2172 C C . PHE A 1 276 ? 5.883 -16.062 -24.125 1 73.19 276 PHE A C 1
ATOM 2174 O O . PHE A 1 276 ? 6.352 -17.172 -23.828 1 73.19 276 PHE A O 1
ATOM 2181 N N . GLU A 1 277 ? 5.086 -15.422 -23.359 1 77.19 277 GLU A N 1
ATOM 2182 C CA . GLU A 1 277 ? 4.809 -15.891 -22 1 77.19 277 GLU A CA 1
ATOM 2183 C C . GLU A 1 277 ? 4.234 -17.297 -22.016 1 77.19 277 GLU A C 1
ATOM 2185 O O . GLU A 1 277 ? 4.738 -18.188 -21.312 1 77.19 277 GLU A O 1
ATOM 2190 N N . TRP A 1 278 ? 3.416 -17.547 -22.938 1 82.31 278 TRP A N 1
ATOM 2191 C CA . TRP A 1 278 ? 2.678 -18.797 -22.891 1 82.31 278 TRP A CA 1
ATOM 2192 C C . TRP A 1 278 ? 3.488 -19.922 -23.531 1 82.31 278 TRP A C 1
ATOM 2194 O O . TRP A 1 278 ? 3.533 -21.047 -23 1 82.31 278 TRP A O 1
ATOM 2204 N N . ASP A 1 279 ? 4.191 -19.562 -24.562 1 87.62 279 ASP A N 1
ATOM 2205 C CA . ASP A 1 279 ? 4.93 -20.594 -25.266 1 87.62 279 ASP A CA 1
ATOM 2206 C C . ASP A 1 279 ? 6.188 -21.016 -24.5 1 87.62 279 ASP A C 1
ATOM 2208 O O . ASP A 1 279 ? 6.395 -22.188 -24.234 1 87.62 279 ASP A O 1
ATOM 2212 N N . GLU A 1 280 ? 6.93 -20.031 -24.172 1 91.56 280 GLU A N 1
ATOM 2213 C CA . GLU A 1 280 ? 8.188 -20.312 -23.484 1 91.56 280 GLU A CA 1
ATOM 2214 C C . GLU A 1 280 ? 7.941 -20.828 -22.078 1 91.56 280 GLU A C 1
ATOM 2216 O O . GLU A 1 280 ? 8.477 -21.875 -21.688 1 91.56 280 GLU A O 1
ATOM 2221 N N . ALA A 1 281 ? 7.121 -20.172 -21.359 1 93.94 281 ALA A N 1
ATOM 2222 C CA . ALA A 1 281 ? 6.91 -20.531 -19.953 1 93.94 281 ALA A CA 1
ATOM 2223 C C . ALA A 1 281 ? 6.242 -21.906 -19.844 1 93.94 281 ALA A C 1
ATOM 2225 O O . ALA A 1 281 ? 6.594 -22.703 -18.969 1 93.94 281 ALA A O 1
ATOM 2226 N N . GLY A 1 282 ? 5.293 -22.141 -20.75 1 95.19 282 GLY A N 1
ATOM 2227 C CA . GLY A 1 282 ? 4.621 -23.438 -20.734 1 95.19 282 GLY A CA 1
ATOM 2228 C C . GLY A 1 282 ? 5.547 -24.594 -21.047 1 95.19 282 GLY A C 1
ATOM 2229 O O . GLY A 1 282 ? 5.52 -25.609 -20.359 1 95.19 282 GLY A O 1
ATOM 2230 N N . ALA A 1 283 ? 6.359 -24.406 -22.062 1 96.75 283 ALA A N 1
ATOM 2231 C CA . ALA A 1 283 ? 7.293 -25.453 -22.469 1 96.75 283 ALA A CA 1
ATOM 2232 C C . ALA A 1 283 ? 8.328 -25.719 -21.375 1 96.75 283 ALA A C 1
ATOM 2234 O O . ALA A 1 283 ? 8.617 -26.875 -21.047 1 96.75 283 ALA A O 1
ATOM 2235 N N . ALA A 1 284 ? 8.828 -24.641 -20.844 1 97.62 284 ALA A N 1
ATOM 2236 C CA . ALA A 1 284 ? 9.828 -24.766 -19.781 1 97.62 284 ALA A CA 1
ATOM 2237 C C . ALA A 1 284 ? 9.242 -25.438 -18.547 1 97.62 284 ALA A C 1
ATOM 2239 O O . ALA A 1 284 ? 9.906 -26.25 -17.891 1 97.62 284 ALA A O 1
ATOM 2240 N N . GLN A 1 285 ? 8.039 -25.109 -18.203 1 98.38 285 GLN A N 1
ATOM 2241 C CA . GLN A 1 285 ? 7.34 -25.703 -17.078 1 98.38 285 GLN A CA 1
ATOM 2242 C C . GLN A 1 285 ? 7.16 -27.203 -17.281 1 98.38 285 GLN A C 1
ATOM 2244 O O . GLN A 1 285 ? 7.441 -28 -16.375 1 98.38 285 GLN A O 1
ATOM 2249 N N . ALA A 1 286 ? 6.703 -27.609 -18.438 1 98.5 286 ALA A N 1
ATOM 2250 C CA . ALA A 1 286 ? 6.496 -29.031 -18.766 1 98.5 286 ALA A CA 1
ATOM 2251 C C . ALA A 1 286 ? 7.82 -29.781 -18.781 1 98.5 286 ALA A C 1
ATOM 2253 O O . ALA A 1 286 ? 7.898 -30.906 -18.281 1 98.5 286 ALA A O 1
ATOM 2254 N N . ASP A 1 287 ? 8.797 -29.125 -19.328 1 98.62 287 ASP A N 1
ATOM 2255 C CA . ASP A 1 287 ? 10.125 -29.734 -19.391 1 98.62 287 ASP A CA 1
ATOM 2256 C C . ASP A 1 287 ? 10.672 -30 -18 1 98.62 287 ASP A C 1
ATOM 2258 O O . ASP A 1 287 ? 11.188 -31.094 -17.734 1 98.62 287 ASP A O 1
ATOM 2262 N N . GLU A 1 288 ? 10.57 -29.047 -17.141 1 98.69 288 GLU A N 1
ATOM 2263 C CA . GLU A 1 288 ? 11.055 -29.219 -15.773 1 98.69 288 GLU A CA 1
ATOM 2264 C C . GLU A 1 288 ? 10.242 -30.266 -15.023 1 98.69 288 GLU A C 1
ATOM 2266 O O . GLU A 1 288 ? 10.773 -30.984 -14.164 1 98.69 288 GLU A O 1
ATOM 2271 N N . LEU A 1 289 ? 8.945 -30.344 -15.352 1 98.81 289 LEU A N 1
ATOM 2272 C CA . LEU A 1 289 ? 8.117 -31.406 -14.758 1 98.81 289 LEU A CA 1
ATOM 2273 C C . LEU A 1 289 ? 8.664 -32.781 -15.109 1 98.81 289 LEU A C 1
ATOM 2275 O O . LEU A 1 289 ? 8.719 -33.656 -14.25 1 98.81 289 LEU A O 1
ATOM 2279 N N . ALA A 1 290 ? 9.055 -33 -16.328 1 98.69 290 ALA A N 1
ATOM 2280 C CA . ALA A 1 290 ? 9.672 -34.281 -16.75 1 98.69 290 ALA A CA 1
ATOM 2281 C C . ALA A 1 290 ? 10.945 -34.531 -15.961 1 98.69 290 ALA A C 1
ATOM 2283 O O . ALA A 1 290 ? 11.18 -35.656 -15.5 1 98.69 290 ALA A O 1
ATOM 2284 N N . ASP A 1 291 ? 11.781 -33.469 -15.789 1 98.69 291 ASP A N 1
ATOM 2285 C CA . ASP A 1 291 ? 13.008 -33.594 -15 1 98.69 291 ASP A CA 1
ATOM 2286 C C . ASP A 1 291 ? 12.688 -34.031 -13.57 1 98.69 291 ASP A C 1
ATOM 2288 O O . ASP A 1 291 ? 13.398 -34.875 -12.992 1 98.69 291 ASP A O 1
ATOM 2292 N N . TRP A 1 292 ? 11.656 -33.469 -13.008 1 98.75 292 TRP A N 1
ATOM 2293 C CA . TRP A 1 292 ? 11.242 -33.812 -11.648 1 98.75 292 TRP A CA 1
ATOM 2294 C C . TRP A 1 292 ? 10.789 -35.25 -11.57 1 98.75 292 TRP A C 1
ATOM 2296 O O . TRP A 1 292 ? 11.195 -36 -10.68 1 98.75 292 TRP A O 1
ATOM 2306 N N . ILE A 1 293 ? 10 -35.719 -12.555 1 98.38 293 ILE A N 1
ATOM 2307 C CA . ILE A 1 293 ? 9.492 -37.094 -12.633 1 98.38 293 ILE A CA 1
ATOM 2308 C C . ILE A 1 293 ? 10.656 -38.062 -12.75 1 98.38 293 ILE A C 1
ATOM 2310 O O . ILE A 1 293 ? 10.656 -39.125 -12.109 1 98.38 293 ILE A O 1
ATOM 2314 N N . GLU A 1 294 ? 11.656 -37.688 -13.469 1 98.12 294 GLU A N 1
ATOM 2315 C CA . GLU A 1 294 ? 12.789 -38.562 -13.789 1 98.12 294 GLU A CA 1
ATOM 2316 C C . GLU A 1 294 ? 13.859 -38.5 -12.703 1 98.12 294 GLU A C 1
ATOM 2318 O O . GLU A 1 294 ? 14.875 -39.188 -12.781 1 98.12 294 GLU A O 1
ATOM 2323 N N . GLY A 1 295 ? 13.742 -37.625 -11.75 1 97.94 295 GLY A N 1
ATOM 2324 C CA . GLY A 1 295 ? 14.664 -37.531 -10.633 1 97.94 295 GLY A CA 1
ATOM 2325 C C . GLY A 1 295 ? 15.906 -36.719 -10.953 1 97.94 295 GLY A C 1
ATOM 2326 O O . GLY A 1 295 ? 16.906 -36.812 -10.234 1 97.94 295 GLY A O 1
ATOM 2327 N N . LYS A 1 296 ? 15.844 -35.938 -11.977 1 98.25 296 LYS A N 1
ATOM 2328 C CA . LYS A 1 296 ? 17 -35.125 -12.367 1 98.25 296 LYS A CA 1
ATOM 2329 C C . LYS A 1 296 ? 17.094 -33.844 -11.523 1 98.25 296 LYS A C 1
ATOM 2331 O O . LYS A 1 296 ? 18.141 -33.219 -11.453 1 98.25 296 LYS A O 1
ATOM 2336 N N . ILE A 1 297 ? 15.992 -33.375 -10.977 1 98.19 297 ILE A N 1
ATOM 2337 C CA . ILE A 1 297 ? 15.945 -32.25 -10.062 1 98.19 297 ILE A CA 1
ATOM 2338 C C . ILE A 1 297 ? 15.188 -32.625 -8.789 1 98.19 297 ILE A C 1
ATOM 2340 O O . ILE A 1 297 ? 14.375 -33.562 -8.812 1 98.19 297 ILE A O 1
ATOM 2344 N N . ASP A 1 298 ? 15.445 -31.969 -7.727 1 97.75 298 ASP A N 1
ATOM 2345 C CA . ASP A 1 298 ? 14.844 -32.312 -6.441 1 97.75 298 ASP A CA 1
ATOM 2346 C C . ASP A 1 298 ? 13.391 -31.844 -6.375 1 97.75 298 ASP A C 1
ATOM 2348 O O . ASP A 1 298 ? 12.547 -32.5 -5.781 1 97.75 298 ASP A O 1
ATOM 2352 N N . THR A 1 299 ? 13.211 -30.656 -6.949 1 98.06 299 THR A N 1
ATOM 2353 C CA . THR A 1 299 ? 11.867 -30.109 -6.84 1 98.06 299 THR A CA 1
ATOM 2354 C C . THR A 1 299 ? 11.547 -29.234 -8.047 1 98.06 299 THR A C 1
ATOM 2356 O O . THR A 1 299 ? 12.43 -28.578 -8.602 1 98.06 299 THR A O 1
ATOM 2359 N N . HIS A 1 300 ? 10.336 -29.328 -8.516 1 98.56 300 HIS A N 1
ATOM 2360 C CA . HIS A 1 300 ? 9.812 -28.453 -9.562 1 98.56 300 HIS A CA 1
ATOM 2361 C C . HIS A 1 300 ? 9.578 -27.047 -9.039 1 98.56 300 HIS A C 1
ATOM 2363 O O . HIS A 1 300 ? 9.109 -26.859 -7.914 1 98.56 300 HIS A O 1
ATOM 2369 N N . ARG A 1 301 ? 9.797 -25.969 -9.883 1 97.62 301 ARG A N 1
ATOM 2370 C CA . ARG A 1 301 ? 9.625 -24.594 -9.461 1 97.62 301 ARG A CA 1
ATOM 2371 C C . ARG A 1 301 ? 8.164 -24.297 -9.125 1 97.62 301 ARG A C 1
ATOM 2373 O O . ARG A 1 301 ? 7.867 -23.406 -8.336 1 97.62 301 ARG A O 1
ATOM 2380 N N . GLY A 1 302 ? 7.305 -25.047 -9.68 1 98.31 302 GLY A N 1
ATOM 2381 C CA . GLY A 1 302 ? 5.879 -24.859 -9.453 1 98.31 302 GLY A CA 1
ATOM 2382 C C . GLY A 1 302 ? 5.305 -25.844 -8.453 1 98.31 302 GLY A C 1
ATOM 2383 O O . GLY A 1 302 ? 4.102 -26.109 -8.461 1 98.31 302 GLY A O 1
ATOM 2384 N N . GLU A 1 303 ? 6.168 -26.438 -7.648 1 98.5 303 GLU A N 1
ATOM 2385 C CA . GLU A 1 303 ? 5.711 -27.422 -6.668 1 98.5 303 GLU A CA 1
ATOM 2386 C C . GLU A 1 303 ? 4.59 -26.859 -5.801 1 98.5 303 GLU A C 1
ATOM 2388 O O . GLU A 1 303 ? 4.562 -25.656 -5.52 1 98.5 303 GLU A O 1
ATOM 2393 N N . ALA A 1 304 ? 3.689 -27.656 -5.312 1 98.62 304 ALA A N 1
ATOM 2394 C CA . ALA A 1 304 ? 2.371 -27.344 -4.773 1 98.62 304 ALA A CA 1
ATOM 2395 C C . ALA A 1 304 ? 2.482 -26.375 -3.594 1 98.62 304 ALA A C 1
ATOM 2397 O O . ALA A 1 304 ? 1.604 -25.531 -3.389 1 98.62 304 ALA A O 1
ATOM 2398 N N . GLN A 1 305 ? 3.551 -26.469 -2.826 1 98.19 305 GLN A N 1
ATOM 2399 C CA . GLN A 1 305 ? 3.705 -25.594 -1.667 1 98.19 305 GLN A CA 1
ATOM 2400 C C . GLN A 1 305 ? 3.709 -24.125 -2.08 1 98.19 305 GLN A C 1
ATOM 2402 O O . GLN A 1 305 ? 3.219 -23.266 -1.344 1 98.19 305 GLN A O 1
ATOM 2407 N N . ASN A 1 306 ? 4.273 -23.828 -3.197 1 98.25 306 ASN A N 1
ATOM 2408 C CA . ASN A 1 306 ? 4.32 -22.453 -3.672 1 98.25 306 ASN A CA 1
ATOM 2409 C C . ASN A 1 306 ? 2.936 -21.953 -4.066 1 98.25 306 ASN A C 1
ATOM 2411 O O . ASN A 1 306 ? 2.576 -20.812 -3.768 1 98.25 306 ASN A O 1
ATOM 2415 N N . GLY A 1 307 ? 2.188 -22.812 -4.766 1 98.19 307 GLY A N 1
ATOM 2416 C CA . GLY A 1 307 ? 0.815 -22.453 -5.078 1 98.19 307 GLY A CA 1
ATOM 2417 C C . GLY A 1 307 ? -0.049 -22.266 -3.846 1 98.19 307 GLY A C 1
ATOM 2418 O O . GLY A 1 307 ? -0.904 -21.375 -3.811 1 98.19 307 GLY A O 1
ATOM 2419 N N . TYR A 1 308 ? 0.262 -23.141 -2.84 1 98.38 308 TYR A N 1
ATOM 2420 C CA . TYR A 1 308 ? -0.454 -23.078 -1.57 1 98.38 308 TYR A CA 1
ATOM 2421 C C . TYR A 1 308 ? -0.206 -21.75 -0.869 1 98.38 308 TYR A C 1
ATOM 2423 O O . TYR A 1 308 ? -1.147 -21.094 -0.425 1 98.38 308 TYR A O 1
ATOM 2431 N N . LYS A 1 309 ? 1.012 -21.328 -0.804 1 98.44 309 LYS A N 1
ATOM 2432 C CA . LYS A 1 309 ? 1.382 -20.078 -0.149 1 98.44 309 LYS A CA 1
ATOM 2433 C C . LYS A 1 309 ? 0.823 -18.875 -0.904 1 98.44 309 LYS A C 1
ATOM 2435 O O . LYS A 1 309 ? 0.359 -17.922 -0.291 1 98.44 309 LYS A O 1
ATOM 2440 N N . ALA A 1 310 ? 0.849 -18.875 -2.215 1 98 310 ALA A N 1
ATOM 2441 C CA . ALA A 1 310 ? 0.289 -17.797 -3.023 1 98 310 ALA A CA 1
ATOM 2442 C C . ALA A 1 310 ? -1.205 -17.641 -2.76 1 98 310 ALA A C 1
ATOM 2444 O O . ALA A 1 310 ? -1.702 -16.516 -2.645 1 98 310 ALA A O 1
ATOM 2445 N N . LEU A 1 311 ? -1.908 -18.766 -2.666 1 97.81 311 LEU A N 1
ATOM 2446 C CA . LEU A 1 311 ? -3.34 -18.75 -2.393 1 97.81 311 LEU A CA 1
ATOM 2447 C C . LEU A 1 311 ? -3.623 -18.188 -1.002 1 97.81 311 LEU A C 1
ATOM 2449 O O . LEU A 1 311 ? -4.555 -17.391 -0.825 1 97.81 311 LEU A O 1
ATOM 2453 N N . GLN A 1 312 ? -2.826 -18.625 -0.034 1 98.31 312 GLN A N 1
ATOM 2454 C CA . GLN A 1 312 ? -2.982 -18.125 1.327 1 98.31 312 GLN A CA 1
ATOM 2455 C C . GLN A 1 312 ? -2.875 -16.594 1.368 1 98.31 312 GLN A C 1
ATOM 2457 O O . GLN A 1 312 ? -3.631 -15.93 2.082 1 98.31 312 GLN A O 1
ATOM 2462 N N . MET A 1 313 ? -1.962 -16.078 0.681 1 98.44 313 MET A N 1
ATOM 2463 C CA . MET A 1 313 ? -1.725 -14.641 0.665 1 98.44 313 MET A CA 1
ATOM 2464 C C . MET A 1 313 ? -2.938 -13.891 0.119 1 98.44 313 MET A C 1
ATOM 2466 O O . MET A 1 313 ? -3.312 -12.844 0.642 1 98.44 313 MET A O 1
ATOM 2470 N N . ILE A 1 314 ? -3.574 -14.43 -0.913 1 97.5 314 ILE A N 1
ATOM 2471 C CA . ILE A 1 314 ? -4.77 -13.828 -1.496 1 97.5 314 ILE A CA 1
ATOM 2472 C C . ILE A 1 314 ? -5.91 -13.852 -0.479 1 97.5 314 ILE A C 1
ATOM 2474 O O . ILE A 1 314 ? -6.555 -12.828 -0.233 1 97.5 314 ILE A O 1
ATOM 2478 N N . HIS A 1 315 ? -6.141 -15.008 0.119 1 98.19 315 HIS A N 1
ATOM 2479 C CA . HIS A 1 315 ? -7.219 -15.156 1.093 1 98.19 315 HIS A CA 1
ATOM 2480 C C . HIS A 1 315 ? -6.961 -14.297 2.326 1 98.19 315 HIS A C 1
ATOM 2482 O O . HIS A 1 315 ? -7.906 -13.852 2.984 1 98.19 315 HIS A O 1
ATOM 2488 N N . ALA A 1 316 ? -5.695 -14.062 2.609 1 98.62 316 ALA A N 1
ATOM 2489 C CA . ALA A 1 316 ? -5.348 -13.227 3.756 1 98.62 316 ALA A CA 1
ATOM 2490 C C . ALA A 1 316 ? -5.797 -11.781 3.539 1 98.62 316 ALA A C 1
ATOM 2492 O O . ALA A 1 316 ? -6.141 -11.078 4.496 1 98.62 316 ALA A O 1
ATOM 2493 N N . ILE A 1 317 ? -5.781 -11.273 2.287 1 98.25 317 ILE A N 1
ATOM 2494 C CA . ILE A 1 317 ? -6.328 -9.953 2.002 1 98.25 317 ILE A CA 1
ATOM 2495 C C . ILE A 1 317 ? -7.809 -9.914 2.367 1 98.25 317 ILE A C 1
ATOM 2497 O O . ILE A 1 317 ? -8.258 -9.008 3.066 1 98.25 317 ILE A O 1
ATOM 2501 N N . TYR A 1 318 ? -8.57 -10.938 1.906 1 97.62 318 TYR A N 1
ATOM 2502 C CA . TYR A 1 318 ? -9.992 -11.023 2.221 1 97.62 318 TYR A CA 1
ATOM 2503 C C . TYR A 1 318 ? -10.211 -11.102 3.727 1 97.62 318 TYR A C 1
ATOM 2505 O O . TYR A 1 318 ? -11.117 -10.469 4.262 1 97.62 318 TYR A O 1
ATOM 2513 N N . GLU A 1 319 ? -9.383 -11.922 4.352 1 97.62 319 GLU A N 1
ATOM 2514 C CA . GLU A 1 319 ? -9.523 -12.102 5.793 1 97.62 319 GLU A CA 1
ATOM 2515 C C . GLU A 1 319 ? -9.242 -10.805 6.539 1 97.62 319 GLU A C 1
ATOM 2517 O O . GLU A 1 319 ? -9.93 -10.484 7.512 1 97.62 319 GLU A O 1
ATOM 2522 N N . SER A 1 320 ? -8.219 -10.086 6.129 1 98 320 SER A N 1
ATOM 2523 C CA . SER A 1 320 ? -7.91 -8.781 6.711 1 98 320 SER A CA 1
ATOM 2524 C C . SER A 1 320 ? -9.102 -7.832 6.598 1 98 320 SER A C 1
ATOM 2526 O O . SER A 1 320 ? -9.445 -7.148 7.562 1 98 320 SER A O 1
ATOM 2528 N N . ALA A 1 321 ? -9.688 -7.754 5.422 1 96.75 321 ALA A N 1
ATOM 2529 C CA . ALA A 1 321 ? -10.867 -6.93 5.207 1 96.75 321 ALA A CA 1
ATOM 2530 C C . ALA A 1 321 ? -12.016 -7.371 6.113 1 96.75 321 ALA A C 1
ATOM 2532 O O . ALA A 1 321 ? -12.703 -6.535 6.707 1 96.75 321 ALA A O 1
ATOM 2533 N N . ARG A 1 322 ? -12.211 -8.664 6.223 1 94.5 322 ARG A N 1
ATOM 2534 C CA . ARG A 1 322 ? -13.328 -9.219 6.977 1 94.5 322 ARG A CA 1
ATOM 2535 C C . ARG A 1 322 ? -13.195 -8.914 8.461 1 94.5 322 ARG A C 1
ATOM 2537 O O . ARG A 1 322 ? -14.172 -8.523 9.109 1 94.5 322 ARG A O 1
ATOM 2544 N N . CYS A 1 323 ? -12.016 -9.031 9.008 1 92.56 323 CYS A N 1
ATOM 2545 C CA . CYS A 1 323 ? -11.836 -8.977 10.453 1 92.56 323 CYS A CA 1
ATOM 2546 C C . CYS A 1 323 ? -11.305 -7.621 10.883 1 92.56 323 CYS A C 1
ATOM 2548 O O . CYS A 1 323 ? -11.203 -7.344 12.078 1 92.56 323 CYS A O 1
ATOM 2550 N N . HIS A 1 324 ? -10.922 -6.746 9.969 1 93.31 324 HIS A N 1
ATOM 2551 C CA . HIS A 1 324 ? -10.258 -5.492 10.297 1 93.31 324 HIS A CA 1
ATOM 2552 C C . HIS A 1 324 ? -9 -5.734 11.125 1 93.31 324 HIS A C 1
ATOM 2554 O O . HIS A 1 324 ? -8.852 -5.188 12.219 1 93.31 324 HIS A O 1
ATOM 2560 N N . GLU A 1 325 ? -8.078 -6.41 10.523 1 93.94 325 GLU A N 1
ATOM 2561 C CA . GLU A 1 325 ? -6.859 -6.707 11.266 1 93.94 325 GLU A CA 1
ATOM 2562 C C . GLU A 1 325 ? -5.695 -7.004 10.32 1 93.94 325 GLU A C 1
ATOM 2564 O O . GLU A 1 325 ? -5.906 -7.371 9.164 1 93.94 325 GLU A O 1
ATOM 2569 N N . LYS A 1 326 ? -4.523 -6.77 10.812 1 96.5 326 LYS A N 1
ATOM 2570 C CA . LYS A 1 326 ? -3.32 -7.371 10.25 1 96.5 326 LYS A CA 1
ATOM 2571 C C . LYS A 1 326 ? -3.324 -8.891 10.438 1 96.5 326 LYS A C 1
ATOM 2573 O O . LYS A 1 326 ? -3.314 -9.383 11.562 1 96.5 326 LYS A O 1
ATOM 2578 N N . VAL A 1 327 ? -3.314 -9.633 9.352 1 98.12 327 VAL A N 1
ATOM 2579 C CA . VAL A 1 327 ? -3.393 -11.086 9.414 1 98.12 327 VAL A CA 1
ATOM 2580 C C . VAL A 1 327 ? -1.989 -11.68 9.523 1 98.12 327 VAL A C 1
ATOM 2582 O O . VAL A 1 327 ? -1.158 -11.492 8.633 1 98.12 327 VAL A O 1
ATOM 2585 N N . ILE A 1 328 ? -1.755 -12.367 10.57 1 97.69 328 ILE A N 1
ATOM 2586 C CA . ILE A 1 328 ? -0.479 -13.047 10.766 1 97.69 328 ILE A CA 1
ATOM 2587 C C . ILE A 1 328 ? -0.492 -14.383 10.039 1 97.69 328 ILE A C 1
ATOM 2589 O O . ILE A 1 328 ? -1.456 -15.148 10.141 1 97.69 328 ILE A O 1
ATOM 2593 N N . MET A 1 329 ? 0.584 -14.711 9.312 1 98 329 MET A N 1
ATOM 2594 C CA . MET A 1 329 ? 0.668 -15.93 8.508 1 98 329 MET A CA 1
ATOM 2595 C C . MET A 1 329 ? 1.327 -17.062 9.297 1 98 329 MET A C 1
ATOM 2597 O O . MET A 1 329 ? 2.199 -16.812 10.133 1 98 329 MET A O 1
ATOM 2601 N N . PRO A 1 330 ? 0.937 -18.281 9.055 1 96.75 330 PRO A N 1
ATOM 2602 C CA . PRO A 1 330 ? 0.031 -18.75 8.008 1 96.75 330 PRO A CA 1
ATOM 2603 C C . PRO A 1 330 ? -1.438 -18.5 8.336 1 96.75 330 PRO A C 1
ATOM 2605 O O . PRO A 1 330 ? -1.8 -18.391 9.516 1 96.75 330 PRO A O 1
ATOM 2608 N N . LEU A 1 331 ? -2.193 -18.391 7.297 1 97.19 331 LEU A N 1
ATOM 2609 C CA . LEU A 1 331 ? -3.621 -18.141 7.441 1 97.19 331 LEU A CA 1
ATOM 2610 C C . LEU A 1 331 ? -4.297 -19.25 8.227 1 97.19 331 LEU A C 1
ATOM 2612 O O . LEU A 1 331 ? -4.031 -20.438 7.996 1 97.19 331 LEU A O 1
ATOM 2616 N N . GLN A 1 332 ? -5.223 -18.875 9.109 1 94 332 GLN A N 1
ATOM 2617 C CA . GLN A 1 332 ? -5.871 -19.859 9.969 1 94 332 GLN A CA 1
ATOM 2618 C C . GLN A 1 332 ? -7.191 -20.328 9.367 1 94 332 GLN A C 1
ATOM 2620 O O . GLN A 1 332 ? -7.555 -21.5 9.492 1 94 332 GLN A O 1
ATOM 2625 N N . THR A 1 333 ? -7.891 -19.453 8.766 1 94.44 333 THR A N 1
ATOM 2626 C CA . THR A 1 333 ? -9.18 -19.828 8.195 1 94.44 333 THR A CA 1
ATOM 2627 C C . THR A 1 333 ? -8.992 -20.734 6.98 1 94.44 333 THR A C 1
ATOM 2629 O O . THR A 1 333 ? -8.062 -20.531 6.191 1 94.44 333 THR A O 1
ATOM 2632 N N . ARG A 1 334 ? -9.852 -21.719 6.906 1 95.38 334 ARG A N 1
ATOM 2633 C CA . ARG A 1 334 ? -9.781 -22.672 5.801 1 95.38 334 ARG A CA 1
ATOM 2634 C C . ARG A 1 334 ? -10.898 -22.422 4.793 1 95.38 334 ARG A C 1
ATOM 2636 O O . ARG A 1 334 ? -10.922 -23.031 3.721 1 95.38 334 ARG A O 1
ATOM 2643 N N . LEU A 1 335 ? -11.789 -21.547 5.113 1 94.75 335 LEU A N 1
ATOM 2644 C CA . LEU A 1 335 ? -12.875 -21.141 4.227 1 94.75 335 LEU A CA 1
ATOM 2645 C C . LEU A 1 335 ? -12.492 -19.875 3.451 1 94.75 335 LEU A C 1
ATOM 2647 O O . LEU A 1 335 ? -11.477 -19.234 3.748 1 94.75 335 LEU A O 1
ATOM 2651 N N . ASN A 1 336 ? -13.234 -19.656 2.441 1 95.19 336 ASN A N 1
ATOM 2652 C CA . ASN A 1 336 ? -13.039 -18.406 1.694 1 95.19 336 ASN A CA 1
ATOM 2653 C C . ASN A 1 336 ? -13.617 -17.219 2.438 1 95.19 336 ASN A C 1
ATOM 2655 O O . ASN A 1 336 ? -14.836 -17.094 2.572 1 95.19 336 ASN A O 1
ATOM 2659 N N . PRO A 1 337 ? -12.758 -16.25 2.867 1 96 337 PRO A N 1
ATOM 2660 C CA . PRO A 1 337 ? -13.266 -15.156 3.688 1 96 337 PRO A CA 1
ATOM 2661 C C . PRO A 1 337 ? -14.234 -14.25 2.926 1 96 337 PRO A C 1
ATOM 2663 O O . PRO A 1 337 ? -15.125 -13.648 3.529 1 96 337 PRO A O 1
ATOM 2666 N N . LEU A 1 338 ? -14.031 -14.102 1.61 1 94.81 338 LEU A N 1
ATOM 2667 C CA . LEU A 1 338 ? -14.977 -13.312 0.829 1 94.81 338 LEU A CA 1
ATOM 2668 C C . LEU A 1 338 ? -16.375 -13.922 0.877 1 94.81 338 LEU A C 1
ATOM 2670 O O . LEU A 1 338 ? -17.359 -13.211 1.063 1 94.81 338 LEU A O 1
ATOM 2674 N N . ASP A 1 339 ? -16.406 -15.219 0.726 1 92.81 339 ASP A N 1
ATOM 2675 C CA . ASP A 1 339 ? -17.688 -15.914 0.824 1 92.81 339 ASP A CA 1
ATOM 2676 C C . ASP A 1 339 ? -18.312 -15.719 2.201 1 92.81 339 ASP A C 1
ATOM 2678 O O . ASP A 1 339 ? -19.531 -15.492 2.312 1 92.81 339 ASP A O 1
ATOM 2682 N N . LEU A 1 340 ? -17.5 -15.797 3.213 1 92.62 340 LEU A N 1
ATOM 2683 C CA . LEU A 1 340 ? -17.984 -15.609 4.574 1 92.62 340 LEU A CA 1
ATOM 2684 C C . LEU A 1 340 ? -18.609 -14.227 4.742 1 92.62 340 LEU A C 1
ATOM 2686 O O . LEU A 1 340 ? -19.656 -14.078 5.371 1 92.62 340 LEU A O 1
ATOM 2690 N N . MET A 1 341 ? -17.953 -13.188 4.188 1 92.25 341 MET A N 1
ATOM 2691 C CA . MET A 1 341 ? -18.453 -11.82 4.305 1 92.25 341 MET A CA 1
ATOM 2692 C C . MET A 1 341 ? -19.781 -11.656 3.561 1 92.25 341 MET A C 1
ATOM 2694 O O . MET A 1 341 ? -20.688 -10.992 4.055 1 92.25 341 MET A O 1
ATOM 2698 N N . VAL A 1 342 ? -19.875 -12.258 2.406 1 90 342 VAL A N 1
ATOM 2699 C CA . VAL A 1 342 ? -21.078 -12.133 1.593 1 90 342 VAL A CA 1
ATOM 2700 C C . VAL A 1 342 ? -22.219 -12.891 2.252 1 90 342 VAL A C 1
ATOM 2702 O O . VAL A 1 342 ? -23.328 -12.367 2.377 1 90 342 VAL A O 1
ATOM 2705 N N . GLU A 1 343 ? -22 -14.055 2.705 1 89.19 343 GLU A N 1
ATOM 2706 C CA . GLU A 1 343 ? -23.031 -14.938 3.26 1 89.19 343 GLU A CA 1
ATOM 2707 C C . GLU A 1 343 ? -23.531 -14.414 4.605 1 89.19 343 GLU A C 1
ATOM 2709 O O . GLU A 1 343 ? -24.672 -14.656 4.977 1 89.19 343 GLU A O 1
ATOM 2714 N N . SER A 1 344 ? -22.688 -13.664 5.34 1 86.75 344 SER A N 1
ATOM 2715 C CA . SER A 1 344 ? -23.094 -13.094 6.621 1 86.75 344 SER A CA 1
ATOM 2716 C C . SER A 1 344 ? -23.875 -11.805 6.422 1 86.75 344 SER A C 1
ATOM 2718 O O . SER A 1 344 ? -24.469 -11.281 7.371 1 86.75 344 SER A O 1
ATOM 2720 N N . GLY A 1 345 ? -23.859 -11.25 5.176 1 83 345 GLY A N 1
ATOM 2721 C CA . GLY A 1 345 ? -24.562 -10.016 4.887 1 83 345 GLY A CA 1
ATOM 2722 C C . GLY A 1 345 ? -23.703 -8.781 5.074 1 83 345 GLY A C 1
ATOM 2723 O O . GLY A 1 345 ? -24.172 -7.656 4.879 1 83 345 GLY A O 1
ATOM 2724 N N . HIS A 1 346 ? -22.516 -9.008 5.402 1 82.31 346 HIS A N 1
ATOM 2725 C CA . HIS A 1 346 ? -21.609 -7.883 5.641 1 82.31 346 HIS A CA 1
ATOM 2726 C C . HIS A 1 346 ? -21.312 -7.137 4.348 1 82.31 346 HIS A C 1
ATOM 2728 O O . HIS A 1 346 ? -21.078 -5.926 4.363 1 82.31 346 HIS A O 1
ATOM 2734 N N . LEU A 1 347 ? -21.203 -7.848 3.254 1 83.56 347 LEU A N 1
ATOM 2735 C CA . LEU A 1 347 ? -20.922 -7.246 1.955 1 83.56 347 LEU A CA 1
ATOM 2736 C C . LEU A 1 347 ? -22.094 -7.441 1.005 1 83.56 347 LEU A C 1
ATOM 2738 O O . LEU A 1 347 ? -21.984 -8.133 -0.01 1 83.56 347 LEU A O 1
ATOM 2742 N N . ALA A 1 348 ? -23.188 -6.91 1.352 1 70.44 348 ALA A N 1
ATOM 2743 C CA . ALA A 1 348 ? -24.359 -7.031 0.486 1 70.44 348 ALA A CA 1
ATOM 2744 C C . ALA A 1 348 ? -24.172 -6.246 -0.807 1 70.44 348 ALA A C 1
ATOM 2746 O O . ALA A 1 348 ? -23.703 -5.105 -0.783 1 70.44 348 ALA A O 1
ATOM 2747 N N . PRO A 1 349 ? -24.297 -7.039 -1.938 1 66.75 349 PRO A N 1
ATOM 2748 C CA . PRO A 1 349 ? -24.125 -6.309 -3.193 1 66.75 349 PRO A CA 1
ATOM 2749 C C . PRO A 1 349 ? -25.141 -5.168 -3.354 1 66.75 349 PRO A C 1
ATOM 2751 O O . PRO A 1 349 ? -26.281 -5.277 -2.898 1 66.75 349 PRO A O 1
ATOM 2754 N N . GLN A 1 350 ? -24.562 -4.109 -3.779 1 63.53 350 GLN A N 1
ATOM 2755 C CA . GLN A 1 350 ? -25.406 -2.939 -3.984 1 63.53 350 GLN A CA 1
ATOM 2756 C C . GLN A 1 350 ? -25.938 -2.893 -5.414 1 63.53 350 GLN A C 1
ATOM 2758 O O . GLN A 1 350 ? -26.984 -2.281 -5.676 1 63.53 350 GLN A O 1
ATOM 2763 N N . ARG A 1 351 ? -25.141 -3.543 -6.359 1 58.16 351 ARG A N 1
ATOM 2764 C CA . ARG A 1 351 ? -25.5 -3.543 -7.773 1 58.16 351 ARG A CA 1
ATOM 2765 C C . ARG A 1 351 ? -25.438 -4.953 -8.352 1 58.16 351 ARG A C 1
ATOM 2767 O O . ARG A 1 351 ? -24.609 -5.766 -7.938 1 58.16 351 ARG A O 1
ATOM 2774 N N . PRO A 1 352 ? -26.406 -5.207 -9.297 1 51.53 352 PRO A N 1
ATOM 2775 C CA . PRO A 1 352 ? -26.344 -6.52 -9.945 1 51.53 352 PRO A CA 1
ATOM 2776 C C . PRO A 1 352 ? -25.062 -6.715 -10.758 1 51.53 352 PRO A C 1
ATOM 2778 O O . PRO A 1 352 ? -24.578 -5.77 -11.383 1 51.53 352 PRO A O 1
ATOM 2781 N N . GLY A 1 353 ? -24.188 -7.48 -10.461 1 53.56 353 GLY A N 1
ATOM 2782 C CA . GLY A 1 353 ? -22.938 -7.734 -11.172 1 53.56 353 GLY A CA 1
ATOM 2783 C C . GLY A 1 353 ? -23.109 -8.586 -12.414 1 53.56 353 GLY A C 1
ATOM 2784 O O . GLY A 1 353 ? -24.234 -8.992 -12.742 1 53.56 353 GLY A O 1
ATOM 2785 N N . ARG A 1 354 ? -22.188 -8.352 -13.438 1 46.72 354 ARG A N 1
ATOM 2786 C CA . ARG A 1 354 ? -22.109 -9.156 -14.648 1 46.72 354 ARG A CA 1
ATOM 2787 C C . ARG A 1 354 ? -21.703 -10.594 -14.328 1 46.72 354 ARG A C 1
ATOM 2789 O O . ARG A 1 354 ? -20.719 -10.828 -13.633 1 46.72 354 ARG A O 1
ATOM 2796 N N . TYR A 1 355 ? -22.641 -11.344 -14.156 1 45.09 355 TYR A N 1
ATOM 2797 C CA . TYR A 1 355 ? -22.375 -12.766 -13.992 1 45.09 355 TYR A CA 1
ATOM 2798 C C . TYR A 1 355 ? -21.656 -13.328 -15.211 1 45.09 355 TYR A C 1
ATOM 2800 O O . TYR A 1 355 ? -21.812 -12.812 -16.328 1 45.09 355 TYR A O 1
ATOM 2808 N N . ASP A 1 356 ? -20.547 -13.719 -15.086 1 43.97 356 ASP A N 1
ATOM 2809 C CA . ASP A 1 356 ? -19.953 -14.445 -16.203 1 43.97 356 ASP A CA 1
ATOM 2810 C C . ASP A 1 356 ? -21.031 -15.219 -16.969 1 43.97 356 ASP A C 1
ATOM 2812 O O . ASP A 1 356 ? -21.766 -16.031 -16.391 1 43.97 356 ASP A O 1
ATOM 2816 N N . ILE A 1 357 ? -21.359 -14.75 -18.094 1 38.22 357 ILE A N 1
ATOM 2817 C CA . ILE A 1 357 ? -22.344 -15.305 -19.016 1 38.22 357 ILE A CA 1
ATOM 2818 C C . ILE A 1 357 ? -22.219 -16.828 -19.062 1 38.22 357 ILE A C 1
ATOM 2820 O O . ILE A 1 357 ? -23.234 -17.531 -19.125 1 38.22 357 ILE A O 1
ATOM 2824 N N . ARG A 1 358 ? -21.031 -17.297 -19.125 1 39.12 358 ARG A N 1
ATOM 2825 C CA . ARG A 1 358 ? -20.953 -18.734 -19.312 1 39.12 358 ARG A CA 1
ATOM 2826 C C . ARG A 1 358 ? -21.484 -19.484 -18.094 1 39.12 358 ARG A C 1
ATOM 2828 O O . ARG A 1 358 ? -22.047 -20.562 -18.219 1 39.12 358 ARG A O 1
ATOM 2835 N N . ALA A 1 359 ? -21.25 -18.875 -16.906 1 40.25 359 ALA A N 1
ATOM 2836 C CA . ALA A 1 359 ? -21.906 -19.5 -15.766 1 40.25 359 ALA A CA 1
ATOM 2837 C C . ALA A 1 359 ? -23.422 -19.359 -15.859 1 40.25 359 ALA A C 1
ATOM 2839 O O . ALA A 1 359 ? -24.156 -20.281 -15.469 1 40.25 359 ALA A O 1
ATOM 2840 N N . PHE A 1 360 ? -23.891 -18.156 -16.234 1 39.31 360 PHE A N 1
ATOM 2841 C CA . PHE A 1 360 ? -25.312 -17.969 -16.469 1 39.31 360 PHE A CA 1
ATOM 2842 C C . PHE A 1 360 ? -25.828 -18.969 -17.484 1 39.31 360 PHE A C 1
ATOM 2844 O O . PHE A 1 360 ? -26.906 -19.562 -17.297 1 39.31 360 PHE A O 1
ATOM 2851 N N . LEU A 1 361 ? -25.125 -19.078 -18.594 1 37.22 361 LEU A N 1
ATOM 2852 C CA . LEU A 1 361 ? -25.562 -20.031 -19.609 1 37.22 361 LEU A CA 1
ATOM 2853 C C . LEU A 1 361 ? -25.578 -21.453 -19.047 1 37.22 361 LEU A C 1
ATOM 2855 O O . LEU A 1 361 ? -26.438 -22.25 -19.422 1 37.22 361 LEU A O 1
ATOM 2859 N N . LEU A 1 362 ? -24.703 -21.703 -18.266 1 36.62 362 LEU A N 1
ATOM 2860 C CA . LEU A 1 362 ? -24.766 -23.062 -17.734 1 36.62 362 LEU A CA 1
ATOM 2861 C C . LEU A 1 362 ? -25.922 -23.219 -16.766 1 36.62 362 LEU A C 1
ATOM 2863 O O . LEU A 1 362 ? -26.453 -24.328 -16.594 1 36.62 362 LEU A O 1
ATOM 2867 N N . ARG A 1 363 ? -26.297 -21.938 -15.984 1 37.12 363 ARG A N 1
ATOM 2868 C CA . ARG A 1 363 ? -27.422 -22.141 -15.086 1 37.12 363 ARG A CA 1
ATOM 2869 C C . ARG A 1 363 ? -28.734 -21.812 -15.781 1 37.12 363 ARG A C 1
ATOM 2871 O O . ARG A 1 363 ? -29.812 -21.859 -15.156 1 37.12 363 ARG A O 1
ATOM 2878 N N . GLY A 1 364 ? -29.031 -21.828 -16.969 1 36.16 364 GLY A N 1
ATOM 2879 C CA . GLY A 1 364 ? -30.312 -21.641 -17.641 1 36.16 364 GLY A CA 1
ATOM 2880 C C . GLY A 1 364 ? -30.953 -20.297 -17.328 1 36.16 364 GLY A C 1
ATOM 2881 O O . GLY A 1 364 ? -32.125 -20.109 -17.594 1 36.16 364 GLY A O 1
ATOM 2882 N N . GLU A 1 365 ? -30.453 -19.469 -16.422 1 33.66 365 GLU A N 1
ATOM 2883 C CA . GLU A 1 365 ? -31.328 -18.344 -16.062 1 33.66 365 GLU A CA 1
ATOM 2884 C C . GLU A 1 365 ? -31.25 -17.219 -17.094 1 33.66 365 GLU A C 1
ATOM 2886 O O . GLU A 1 365 ? -30.203 -17.047 -17.734 1 33.66 365 GLU A O 1
ATOM 2891 N N . ARG A 1 366 ? -32.438 -16.766 -17.719 1 32.22 366 ARG A N 1
ATOM 2892 C CA . ARG A 1 366 ? -32.688 -15.734 -18.703 1 32.22 366 ARG A CA 1
ATOM 2893 C C . ARG A 1 366 ? -32.094 -14.398 -18.281 1 32.22 366 ARG A C 1
ATOM 2895 O O . ARG A 1 366 ? -32.25 -13.977 -17.141 1 32.22 366 ARG A O 1
ATOM 2902 N N . MET A 1 367 ? -31.109 -13.883 -19 1 32.75 367 MET A N 1
ATOM 2903 C CA . MET A 1 367 ? -30.766 -12.469 -18.906 1 32.75 367 MET A CA 1
ATOM 2904 C C . MET A 1 367 ? -31.969 -11.586 -19.234 1 32.75 367 MET A C 1
ATOM 2906 O O . MET A 1 367 ? -32.531 -11.688 -20.312 1 32.75 367 MET A O 1
ATOM 2910 N N . THR A 1 368 ? -32.875 -11.25 -18.5 1 27.84 368 THR A N 1
ATOM 2911 C CA . THR A 1 368 ? -33.844 -10.188 -18.844 1 27.84 368 THR A CA 1
ATOM 2912 C C . THR A 1 368 ? -33.094 -8.859 -19.016 1 27.84 368 THR A C 1
ATOM 2914 O O . THR A 1 368 ? -32.594 -8.297 -18.047 1 27.84 368 THR A O 1
ATOM 2917 N N . ALA A 1 369 ? -32.188 -8.695 -20.094 1 30.7 369 ALA A N 1
ATOM 2918 C CA . ALA A 1 369 ? -31.781 -7.344 -20.469 1 30.7 369 ALA A CA 1
ATOM 2919 C C . ALA A 1 369 ? -33 -6.414 -20.547 1 30.7 369 ALA A C 1
ATOM 2921 O O . ALA A 1 369 ? -34.031 -6.785 -21.109 1 30.7 369 ALA A O 1
ATOM 2922 N N . ASP A 1 370 ? -33.156 -5.352 -19.797 1 28.53 370 ASP A N 1
ATOM 2923 C CA . ASP A 1 370 ? -33.906 -4.191 -20.297 1 28.53 370 ASP A CA 1
ATOM 2924 C C . ASP A 1 370 ? -33.281 -3.686 -21.594 1 28.53 370 ASP A C 1
ATOM 2926 O O . ASP A 1 370 ? -32.094 -3.361 -21.656 1 28.53 370 ASP A O 1
ATOM 2930 N N . THR A 1 371 ? -33.5 -4.027 -22.969 1 26.83 371 THR A N 1
ATOM 2931 C CA . THR A 1 371 ? -33.375 -3.619 -24.359 1 26.83 371 THR A CA 1
ATOM 2932 C C . THR A 1 371 ? -33.406 -2.1 -24.484 1 26.83 371 THR A C 1
ATOM 2934 O O . THR A 1 371 ? -33.219 -1.555 -25.578 1 26.83 371 THR A O 1
ATOM 2937 N N . GLU A 1 372 ? -34.062 -1.189 -23.906 1 27.06 372 GLU A N 1
ATOM 2938 C CA . GLU A 1 372 ? -34.344 0.09 -24.562 1 27.06 372 GLU A CA 1
ATOM 2939 C C . GLU A 1 372 ? -33.062 0.89 -24.766 1 27.06 372 GLU A C 1
ATOM 2941 O O . GLU A 1 372 ? -32.812 1.396 -25.875 1 27.06 372 GLU A O 1
ATOM 2946 N N . GLY A 1 373 ? -32.344 1.938 -24.328 1 24.27 373 GLY A N 1
ATOM 2947 C CA . GLY A 1 373 ? -31.625 2.977 -25.031 1 24.27 373 GLY A CA 1
ATOM 2948 C C . GLY A 1 373 ? -30.25 2.523 -25.516 1 24.27 373 GLY A C 1
ATOM 2949 O O . GLY A 1 373 ? -29.75 3.01 -26.531 1 24.27 373 GLY A O 1
ATOM 2950 N N . ALA A 1 374 ? -29 2.004 -24.938 1 27.45 374 ALA A N 1
ATOM 2951 C CA . ALA A 1 374 ? -27.812 2.562 -25.562 1 27.45 374 ALA A CA 1
ATOM 2952 C C . ALA A 1 374 ? -27.469 1.834 -26.859 1 27.45 374 ALA A C 1
ATOM 2954 O O . ALA A 1 374 ? -27.234 0.624 -26.859 1 27.45 374 ALA A O 1
ATOM 2955 N N . GLN A 1 375 ? -27.766 2.221 -28.031 1 22.66 375 GLN A N 1
ATOM 2956 C CA . GLN A 1 375 ? -27.406 2.119 -29.438 1 22.66 375 GLN A CA 1
ATOM 2957 C C . GLN A 1 375 ? -25.891 2.064 -29.625 1 22.66 375 GLN A C 1
ATOM 2959 O O . GLN A 1 375 ? -25.188 2.988 -29.219 1 22.66 375 GLN A O 1
ATOM 2964 N N . LEU A 1 376 ? -25.25 1.013 -29.656 1 20.23 376 LEU A N 1
ATOM 2965 C CA . LEU A 1 376 ? -23.906 0.861 -30.188 1 20.23 376 LEU A CA 1
ATOM 2966 C C . LEU A 1 376 ? -23.828 1.362 -31.625 1 20.23 376 LEU A C 1
ATOM 2968 O O . LEU A 1 376 ? -24.797 1.239 -32.375 1 20.23 376 LEU A O 1
ATOM 2972 N N . PRO A 1 377 ? -22.781 2.314 -32 1 22.38 377 PRO A N 1
ATOM 2973 C CA . PRO A 1 377 ? -22.688 2.721 -33.406 1 22.38 377 PRO A CA 1
ATOM 2974 C C . PRO A 1 377 ? -22.562 1.533 -34.344 1 22.38 377 PRO A C 1
ATOM 2976 O O . PRO A 1 377 ? -22.094 0.467 -33.969 1 22.38 377 PRO A O 1
ATOM 2979 N N . GLU A 1 378 ? -23.297 1.693 -35.562 1 20.14 378 GLU A N 1
ATOM 2980 C CA . GLU A 1 378 ? -22.766 1.479 -36.906 1 20.14 378 GLU A CA 1
ATOM 2981 C C . GLU A 1 378 ? -21.531 2.354 -37.156 1 20.14 378 GLU A C 1
ATOM 2983 O O . GLU A 1 378 ? -21.5 3.516 -36.75 1 20.14 378 GLU A O 1
ATOM 2988 N N . MET B 1 1 ? 12.016 50.25 16.062 1 40.41 1 MET B N 1
ATOM 2989 C CA . MET B 1 1 ? 11.938 48.812 16.172 1 40.41 1 MET B CA 1
ATOM 2990 C C . MET B 1 1 ? 10.586 48.312 15.672 1 40.41 1 MET B C 1
ATOM 2992 O O . MET B 1 1 ? 9.547 48.875 15.984 1 40.41 1 MET B O 1
ATOM 2996 N N . SER B 1 2 ? 10.508 47.562 14.547 1 60.53 2 SER B N 1
ATOM 2997 C CA . SER B 1 2 ? 9.219 47.25 13.953 1 60.53 2 SER B CA 1
ATOM 2998 C C . SER B 1 2 ? 8.289 46.594 14.969 1 60.53 2 SER B C 1
ATOM 3000 O O . SER B 1 2 ? 8.75 45.938 15.914 1 60.53 2 SER B O 1
ATOM 3002 N N . THR B 1 3 ? 7.074 47.062 15.188 1 85.56 3 THR B N 1
ATOM 3003 C CA . THR B 1 3 ? 6.094 46.656 16.188 1 85.56 3 THR B CA 1
ATOM 3004 C C . THR B 1 3 ? 5.805 45.156 16.094 1 85.56 3 THR B C 1
ATOM 3006 O O . THR B 1 3 ? 5.574 44.656 15.008 1 85.56 3 THR B O 1
ATOM 3009 N N . LYS B 1 4 ? 6.156 44.406 17.156 1 96.75 4 LYS B N 1
ATOM 3010 C CA . LYS B 1 4 ? 5.926 42.969 17.25 1 96.75 4 LYS B CA 1
ATOM 3011 C C . LYS B 1 4 ? 4.434 42.656 17.297 1 96.75 4 LYS B C 1
ATOM 3013 O O . LYS B 1 4 ? 3.645 43.438 17.844 1 96.75 4 LYS B O 1
ATOM 3018 N N . HIS B 1 5 ? 4.074 41.625 16.641 1 98.44 5 HIS B N 1
ATOM 3019 C CA . HIS B 1 5 ? 2.705 41.125 16.766 1 98.44 5 HIS B CA 1
ATOM 3020 C C . HIS B 1 5 ? 2.443 40.562 18.141 1 98.44 5 HIS B C 1
ATOM 3022 O O . HIS B 1 5 ? 3.242 39.75 18.656 1 98.44 5 HIS B O 1
ATOM 3028 N N . ARG B 1 6 ? 1.375 40.969 18.781 1 98.62 6 ARG B N 1
ATOM 3029 C CA . ARG B 1 6 ? 0.984 40.438 20.094 1 98.62 6 ARG B CA 1
ATOM 3030 C C . ARG B 1 6 ? 0.31 39.094 19.953 1 98.62 6 ARG B C 1
ATOM 3032 O O . ARG B 1 6 ? -0.673 38.938 19.219 1 98.62 6 ARG B O 1
ATOM 3039 N N . VAL B 1 7 ? 0.866 38.062 20.672 1 98.69 7 VAL B N 1
ATOM 3040 C CA . VAL B 1 7 ? 0.317 36.719 20.547 1 98.69 7 VAL B CA 1
ATOM 3041 C C . VAL B 1 7 ? -0.175 36.25 21.906 1 98.69 7 VAL B C 1
ATOM 3043 O O . VAL B 1 7 ? 0.484 36.469 22.922 1 98.69 7 VAL B O 1
ATOM 3046 N N . ALA B 1 8 ? -1.357 35.656 21.969 1 98.88 8 ALA B N 1
ATOM 3047 C CA . ALA B 1 8 ? -1.896 34.969 23.125 1 98.88 8 ALA B CA 1
ATOM 3048 C C . ALA B 1 8 ? -1.984 33.469 22.875 1 98.88 8 ALA B C 1
ATOM 3050 O O . ALA B 1 8 ? -2.334 33.031 21.781 1 98.88 8 ALA B O 1
ATOM 3051 N N . ILE B 1 9 ? -1.71 32.625 23.938 1 98.75 9 ILE B N 1
ATOM 3052 C CA . ILE B 1 9 ? -1.63 31.188 23.812 1 98.75 9 ILE B CA 1
ATOM 3053 C C . ILE B 1 9 ? -2.805 30.547 24.547 1 98.75 9 ILE B C 1
ATOM 3055 O O . ILE B 1 9 ? -3.088 30.875 25.688 1 98.75 9 ILE B O 1
ATOM 3059 N N . ILE B 1 10 ? -3.514 29.688 23.828 1 98.75 10 ILE B N 1
ATOM 3060 C CA . ILE B 1 10 ? -4.535 28.859 24.453 1 98.75 10 ILE B CA 1
ATOM 3061 C C . ILE B 1 10 ? -4.035 27.422 24.578 1 98.75 10 ILE B C 1
ATOM 3063 O O . ILE B 1 10 ? -3.838 26.75 23.562 1 98.75 10 ILE B O 1
ATOM 3067 N N . GLY B 1 11 ? -3.916 26.891 25.766 1 98 11 GLY B N 1
ATOM 3068 C CA . GLY B 1 11 ? -3.303 25.594 26.047 1 98 11 GLY B CA 1
ATOM 3069 C C . GLY B 1 11 ? -1.807 25.688 26.266 1 98 11 GLY B C 1
ATOM 3070 O O . GLY B 1 11 ? -1.058 26.062 25.375 1 98 11 GLY B O 1
ATOM 3071 N N . CYS B 1 12 ? -1.398 25.328 27.438 1 96.88 12 CYS B N 1
ATOM 3072 C CA . CYS B 1 12 ? 0.006 25.484 27.797 1 96.88 12 CYS B CA 1
ATOM 3073 C C . CYS B 1 12 ? 0.657 24.125 28.047 1 96.88 12 CYS B C 1
ATOM 3075 O O . CYS B 1 12 ? 1.464 23.969 28.953 1 96.88 12 CYS B O 1
ATOM 3077 N N . GLY B 1 13 ? 0.234 23.109 27.25 1 92.38 13 GLY B N 1
ATOM 3078 C CA . GLY B 1 13 ? 0.845 21.797 27.297 1 92.38 13 GLY B CA 1
ATOM 3079 C C . GLY B 1 13 ? 2.137 21.703 26.516 1 92.38 13 GLY B C 1
ATOM 3080 O O . GLY B 1 13 ? 2.83 22.703 26.328 1 92.38 13 GLY B O 1
ATOM 3081 N N . GLY B 1 14 ? 2.562 20.531 26.109 1 89.06 14 GLY B N 1
ATOM 3082 C CA . GLY B 1 14 ? 3.826 20.25 25.453 1 89.06 14 GLY B CA 1
ATOM 3083 C C . GLY B 1 14 ? 3.984 21.016 24.141 1 89.06 14 GLY B C 1
ATOM 3084 O O . GLY B 1 14 ? 5.043 21.578 23.875 1 89.06 14 GLY B O 1
ATOM 3085 N N . MET B 1 15 ? 2.961 21.031 23.359 1 91.56 15 MET B N 1
ATOM 3086 C CA . MET B 1 15 ? 3.082 21.609 22.016 1 91.56 15 MET B CA 1
ATOM 3087 C C . MET B 1 15 ? 3.148 23.125 22.094 1 91.56 15 MET B C 1
ATOM 3089 O O . MET B 1 15 ? 3.652 23.781 21.172 1 91.56 15 MET B O 1
ATOM 3093 N N . SER B 1 16 ? 2.584 23.703 23.141 1 95.88 16 SER B N 1
ATOM 3094 C CA . SER B 1 16 ? 2.68 25.156 23.281 1 95.88 16 SER B CA 1
ATOM 3095 C C . SER B 1 16 ? 4.133 25.609 23.344 1 95.88 16 SER B C 1
ATOM 3097 O O . SER B 1 16 ? 4.477 26.688 22.859 1 95.88 16 SER B O 1
ATOM 3099 N N . ARG B 1 17 ? 4.992 24.781 23.906 1 94.56 17 ARG B N 1
ATOM 3100 C CA . ARG B 1 17 ? 6.41 25.109 24.016 1 94.56 17 ARG B CA 1
ATOM 3101 C C . ARG B 1 17 ? 7.055 25.234 22.641 1 94.56 17 ARG B C 1
ATOM 3103 O O . ARG B 1 17 ? 7.906 26.094 22.422 1 94.56 17 ARG B O 1
ATOM 3110 N N . ASN B 1 18 ? 6.598 24.391 21.766 1 93.62 18 ASN B N 1
ATOM 3111 C CA . ASN B 1 18 ? 7.109 24.469 20.391 1 93.62 18 ASN B CA 1
ATOM 3112 C C . ASN B 1 18 ? 6.656 25.75 19.703 1 93.62 18 ASN B C 1
ATOM 3114 O O . ASN B 1 18 ? 7.441 26.391 19 1 93.62 18 ASN B O 1
ATOM 3118 N N . HIS B 1 19 ? 5.426 26.094 19.906 1 97.5 19 HIS B N 1
ATOM 3119 C CA . HIS B 1 19 ? 4.922 27.344 19.344 1 97.5 19 HIS B CA 1
ATOM 3120 C C . HIS B 1 19 ? 5.676 28.547 19.891 1 97.5 19 HIS B C 1
ATOM 3122 O O . HIS B 1 19 ? 6.125 29.406 19.125 1 97.5 19 HIS B O 1
ATOM 3128 N N . ILE B 1 20 ? 5.824 28.562 21.188 1 97.38 20 ILE B N 1
ATOM 3129 C CA . ILE B 1 20 ? 6.441 29.688 21.875 1 97.38 20 ILE B CA 1
ATOM 3130 C C . ILE B 1 20 ? 7.883 29.859 21.406 1 97.38 20 ILE B C 1
ATOM 3132 O O . ILE B 1 20 ? 8.312 30.969 21.078 1 97.38 20 ILE B O 1
ATOM 3136 N N . ARG B 1 21 ? 8.617 28.734 21.312 1 95.5 21 ARG B N 1
ATOM 3137 C CA . ARG B 1 21 ? 9.977 28.797 20.781 1 95.5 21 ARG B CA 1
ATOM 3138 C C . ARG B 1 21 ? 9.992 29.406 19.375 1 95.5 21 ARG B C 1
ATOM 3140 O O . ARG B 1 21 ? 10.883 30.203 19.062 1 95.5 21 ARG B O 1
ATOM 3147 N N . GLY B 1 22 ? 9.055 29.031 18.562 1 96.56 22 GLY B N 1
ATOM 3148 C CA . GLY B 1 22 ? 8.969 29.562 17.219 1 96.56 22 GLY B CA 1
ATOM 3149 C C . GLY B 1 22 ? 8.773 31.078 17.188 1 96.56 22 GLY B C 1
ATOM 3150 O O . GLY B 1 22 ? 9.477 31.781 16.453 1 96.56 22 GLY B O 1
ATOM 3151 N N . TYR B 1 23 ? 7.848 31.562 18.047 1 97.69 23 TYR B N 1
ATOM 3152 C CA . TYR B 1 23 ? 7.566 33 18.141 1 97.69 23 TYR B CA 1
ATOM 3153 C C . TYR B 1 23 ? 8.789 33.75 18.625 1 97.69 23 TYR B C 1
ATOM 3155 O O . TYR B 1 23 ? 9.125 34.812 18.062 1 97.69 23 TYR B O 1
ATOM 3163 N N . LEU B 1 24 ? 9.438 33.219 19.609 1 96.62 24 LEU B N 1
ATOM 3164 C CA . LEU B 1 24 ? 10.578 33.906 20.203 1 96.62 24 LEU B CA 1
ATOM 3165 C C . LEU B 1 24 ? 11.773 33.906 19.25 1 96.62 24 LEU B C 1
ATOM 3167 O O . LEU B 1 24 ? 12.453 34.906 19.094 1 96.62 24 LEU B O 1
ATOM 3171 N N . ASN B 1 25 ? 12 32.75 18.578 1 94.62 25 ASN B N 1
ATOM 3172 C CA . ASN B 1 25 ? 13.18 32.594 17.734 1 94.62 25 ASN B CA 1
ATOM 3173 C C . ASN B 1 25 ? 13.102 33.469 16.484 1 94.62 25 ASN B C 1
ATOM 3175 O O . ASN B 1 25 ? 14.117 33.938 16 1 94.62 25 ASN B O 1
ATOM 3179 N N . CYS B 1 26 ? 11.906 33.688 15.922 1 95.81 26 CYS B N 1
ATOM 3180 C CA . CYS B 1 26 ? 11.82 34.5 14.719 1 95.81 26 CYS B CA 1
ATOM 3181 C C . CYS B 1 26 ? 11.891 35.969 15.062 1 95.81 26 CYS B C 1
ATOM 3183 O O . CYS B 1 26 ? 12.141 36.812 14.188 1 95.81 26 CYS B O 1
ATOM 3185 N N . GLY B 1 27 ? 11.484 36.344 16.359 1 96.25 27 GLY B N 1
ATOM 3186 C CA . GLY B 1 27 ? 11.742 37.688 16.891 1 96.25 27 GLY B CA 1
ATOM 3187 C C . GLY B 1 27 ? 10.688 38.719 16.484 1 96.25 27 GLY B C 1
ATOM 3188 O O . GLY B 1 27 ? 10.875 39.906 16.688 1 96.25 27 GLY B O 1
ATOM 3189 N N . ARG B 1 28 ? 9.578 38.25 16 1 98 28 ARG B N 1
ATOM 3190 C CA . ARG B 1 28 ? 8.609 39.188 15.438 1 98 28 ARG B CA 1
ATOM 3191 C C . ARG B 1 28 ? 7.332 39.219 16.266 1 98 28 ARG B C 1
ATOM 3193 O O . ARG B 1 28 ? 6.359 39.875 15.883 1 98 28 ARG B O 1
ATOM 3200 N N . TYR B 1 29 ? 7.418 38.5 17.422 1 98.25 29 TYR B N 1
ATOM 3201 C CA . TYR B 1 29 ? 6.219 38.344 18.234 1 98.25 29 TYR B CA 1
ATOM 3202 C C . TYR B 1 29 ? 6.508 38.688 19.703 1 98.25 29 TYR B C 1
ATOM 3204 O O . TYR B 1 29 ? 7.652 38.562 20.141 1 98.25 29 TYR B O 1
ATOM 3212 N N . GLU B 1 30 ? 5.508 39.125 20.391 1 98.19 30 GLU B N 1
ATOM 3213 C CA . GLU B 1 30 ? 5.488 39.25 21.844 1 98.19 30 GLU B CA 1
ATOM 3214 C C . GLU B 1 30 ? 4.375 38.406 22.453 1 98.19 30 GLU B C 1
ATOM 3216 O O . GLU B 1 30 ? 3.201 38.594 22.125 1 98.19 30 GLU B O 1
ATOM 3221 N N . ILE B 1 31 ? 4.754 37.5 23.281 1 98.56 31 ILE B N 1
ATOM 3222 C CA . ILE B 1 31 ? 3.758 36.688 23.984 1 98.56 31 ILE B CA 1
ATOM 3223 C C . ILE B 1 31 ? 3.166 37.5 25.141 1 98.56 31 ILE B C 1
ATOM 3225 O O . ILE B 1 31 ? 3.867 37.812 26.109 1 98.56 31 ILE B O 1
ATOM 3229 N N . VAL B 1 32 ? 1.852 37.719 25.125 1 98.38 32 VAL B N 1
ATOM 3230 C CA . VAL B 1 32 ? 1.311 38.719 26.047 1 98.38 32 VAL B CA 1
ATOM 3231 C C . VAL B 1 32 ? 0.419 38.031 27.094 1 98.38 32 VAL B C 1
ATOM 3233 O O . VAL B 1 32 ? 0.23 38.562 28.188 1 98.38 32 VAL B O 1
ATOM 3236 N N . ALA B 1 33 ? -0.139 36.875 26.703 1 98.75 33 ALA B N 1
ATOM 3237 C CA . ALA B 1 33 ? -1.082 36.219 27.594 1 98.75 33 ALA B CA 1
ATOM 3238 C C . ALA B 1 33 ? -1.174 34.75 27.312 1 98.75 33 ALA B C 1
ATOM 3240 O O . ALA B 1 33 ? -0.837 34.281 26.219 1 98.75 33 ALA B O 1
ATOM 3241 N N . MET B 1 34 ? -1.579 34 28.344 1 98.75 34 MET B N 1
ATOM 3242 C CA . MET B 1 34 ? -1.826 32.562 28.234 1 98.75 34 MET B CA 1
ATOM 3243 C C . MET B 1 34 ? -3.133 32.188 28.922 1 98.75 34 MET B C 1
ATOM 3245 O O . MET B 1 34 ? -3.51 32.781 29.922 1 98.75 34 MET B O 1
ATOM 3249 N N . ALA B 1 35 ? -3.783 31.234 28.344 1 98.62 35 ALA B N 1
ATOM 3250 C CA . ALA B 1 35 ? -4.957 30.641 28.969 1 98.62 35 ALA B CA 1
ATOM 3251 C C . ALA B 1 35 ? -4.809 29.125 29.094 1 98.62 35 ALA B C 1
ATOM 3253 O O . ALA B 1 35 ? -4.438 28.453 28.125 1 98.62 35 ALA B O 1
ATOM 3254 N N . ASP B 1 36 ? -5.012 28.594 30.203 1 97.5 36 ASP B N 1
ATOM 3255 C CA . ASP B 1 36 ? -5.031 27.172 30.516 1 97.5 36 ASP B CA 1
ATOM 3256 C C . ASP B 1 36 ? -5.914 26.891 31.734 1 97.5 36 ASP B C 1
ATOM 3258 O O . ASP B 1 36 ? -6.113 27.766 32.594 1 97.5 36 ASP B O 1
ATOM 3262 N N . LEU B 1 37 ? -6.414 25.656 31.734 1 94.25 37 LEU B N 1
ATOM 3263 C CA . LEU B 1 37 ? -7.234 25.281 32.875 1 94.25 37 LEU B CA 1
ATOM 3264 C C . LEU B 1 37 ? -6.398 25.188 34.156 1 94.25 37 LEU B C 1
ATOM 3266 O O . LEU B 1 37 ? -6.91 25.391 35.25 1 94.25 37 LEU B O 1
ATOM 3270 N N . GLU B 1 38 ? -5.141 24.922 33.938 1 94.94 38 GLU B N 1
ATOM 3271 C CA . GLU B 1 38 ? -4.215 24.766 35.031 1 94.94 38 GLU B CA 1
ATOM 3272 C C . GLU B 1 38 ? -3.26 25.953 35.125 1 94.94 38 GLU B C 1
ATOM 3274 O O . GLU B 1 38 ? -2.352 26.094 34.312 1 94.94 38 GLU B O 1
ATOM 3279 N N . GLU B 1 39 ? -3.336 26.688 36.219 1 95.25 39 GLU B N 1
ATOM 3280 C CA . GLU B 1 39 ? -2.475 27.844 36.406 1 95.25 39 GLU B CA 1
ATOM 3281 C C . GLU B 1 39 ? -1.005 27.438 36.469 1 95.25 39 GLU B C 1
ATOM 3283 O O . GLU B 1 39 ? -0.136 28.172 36 1 95.25 39 GLU B O 1
ATOM 3288 N N . SER B 1 40 ? -0.801 26.344 37.031 1 96.31 40 SER B N 1
ATOM 3289 C CA . SER B 1 40 ? 0.573 25.875 37.188 1 96.31 40 SER B CA 1
ATOM 3290 C C . SER B 1 40 ? 1.24 25.672 35.844 1 96.31 40 SER B C 1
ATOM 3292 O O . SER B 1 40 ? 2.445 25.875 35.688 1 96.31 40 SER B O 1
ATOM 3294 N N . ALA B 1 41 ? 0.47 25.25 34.844 1 96.25 41 ALA B N 1
ATOM 3295 C CA . ALA B 1 41 ? 1.007 25.047 33.5 1 96.25 41 ALA B CA 1
ATOM 3296 C C . ALA B 1 41 ? 1.51 26.359 32.906 1 96.25 41 ALA B C 1
ATOM 3298 O O . ALA B 1 41 ? 2.557 26.391 32.25 1 96.25 41 ALA B O 1
ATOM 3299 N N . MET B 1 42 ? 0.816 27.422 33.156 1 98 42 MET B N 1
ATOM 3300 C CA . MET B 1 42 ? 1.192 28.734 32.656 1 98 42 MET B CA 1
ATOM 3301 C C . MET B 1 42 ? 2.43 29.266 33.375 1 98 42 MET B C 1
ATOM 3303 O O . MET B 1 42 ? 3.322 29.828 32.719 1 98 42 MET B O 1
ATOM 3307 N N . GLU B 1 43 ? 2.473 29.047 34.625 1 97.56 43 GLU B N 1
ATOM 3308 C CA . GLU B 1 43 ? 3.635 29.469 35.406 1 97.56 43 GLU B CA 1
ATOM 3309 C C . GLU B 1 43 ? 4.898 28.75 34.938 1 97.56 43 GLU B C 1
ATOM 3311 O O . GLU B 1 43 ? 5.961 29.359 34.844 1 97.56 43 GLU B O 1
ATOM 3316 N N . GLU B 1 44 ? 4.738 27.516 34.719 1 97.5 44 GLU B N 1
ATOM 3317 C CA . GLU B 1 44 ? 5.867 26.719 34.25 1 97.5 44 GLU B CA 1
ATOM 3318 C C . GLU B 1 44 ? 6.398 27.234 32.906 1 97.5 44 GLU B C 1
ATOM 3320 O O . GLU B 1 44 ? 7.609 27.297 32.719 1 97.5 44 GLU B O 1
ATOM 3325 N N . VAL B 1 45 ? 5.48 27.547 32.062 1 97.56 45 VAL B N 1
ATOM 3326 C CA . VAL B 1 45 ? 5.867 28.062 30.766 1 97.56 45 VAL B CA 1
ATOM 3327 C C . VAL B 1 45 ? 6.594 29.391 30.938 1 97.56 45 VAL B C 1
ATOM 3329 O O . VAL B 1 45 ? 7.645 29.625 30.328 1 97.56 45 VAL B O 1
ATOM 3332 N N . ASP B 1 46 ? 6.062 30.297 31.734 1 97.88 46 ASP B N 1
ATOM 3333 C CA . ASP B 1 46 ? 6.699 31.578 32 1 97.88 46 ASP B CA 1
ATOM 3334 C C . ASP B 1 46 ? 8.125 31.391 32.531 1 97.88 46 ASP B C 1
ATOM 3336 O O . ASP B 1 46 ? 9.047 32.062 32.062 1 97.88 46 ASP B O 1
ATOM 3340 N N . GLN B 1 47 ? 8.242 30.5 33.438 1 97.81 47 GLN B N 1
ATOM 3341 C CA . GLN B 1 47 ? 9.555 30.234 34 1 97.81 47 GLN B CA 1
ATOM 3342 C C . GLN B 1 47 ? 10.516 29.672 32.969 1 97.81 47 GLN B C 1
ATOM 3344 O O . GLN B 1 47 ? 11.664 30.109 32.875 1 97.81 47 GLN B O 1
ATOM 3349 N N . GLN B 1 48 ? 10.031 28.719 32.25 1 96.88 48 GLN B N 1
ATOM 3350 C CA . GLN B 1 48 ? 10.867 28.031 31.266 1 96.88 48 GLN B CA 1
ATOM 3351 C C . GLN B 1 48 ? 11.398 29 30.203 1 96.88 48 GLN B C 1
ATOM 3353 O O . GLN B 1 48 ? 12.539 28.859 29.75 1 96.88 48 GLN B O 1
ATOM 3358 N N . PHE B 1 49 ? 10.578 29.953 29.812 1 97.25 49 PHE B N 1
ATOM 3359 C CA . PHE B 1 49 ? 10.945 30.797 28.688 1 97.25 49 PHE B CA 1
ATOM 3360 C C . PHE B 1 49 ? 11.242 32.219 29.156 1 97.25 49 PHE B C 1
ATOM 3362 O O . PHE B 1 49 ? 11.445 33.125 28.344 1 97.25 49 PHE B O 1
ATOM 3369 N N . ASN B 1 50 ? 11.297 32.469 30.453 1 97.19 50 ASN B N 1
ATOM 3370 C CA . ASN B 1 50 ? 11.539 33.75 31.062 1 97.19 50 ASN B CA 1
ATOM 3371 C C . ASN B 1 50 ? 10.586 34.812 30.5 1 97.19 50 ASN B C 1
ATOM 3373 O O . ASN B 1 50 ? 11.023 35.844 29.984 1 97.19 50 ASN B O 1
ATOM 3377 N N . LEU B 1 51 ? 9.312 34.438 30.609 1 97.94 51 LEU B N 1
ATOM 3378 C CA . LEU B 1 51 ? 8.25 35.344 30.156 1 97.94 51 LEU B CA 1
ATOM 3379 C C . LEU B 1 51 ? 7.48 35.906 31.344 1 97.94 51 LEU B C 1
ATOM 3381 O O . LEU B 1 51 ? 7.598 35.406 32.469 1 97.94 51 LEU B O 1
ATOM 3385 N N . SER B 1 52 ? 6.875 37.031 31.141 1 96.62 52 SER B N 1
ATOM 3386 C CA . SER B 1 52 ? 5.918 37.625 32.062 1 96.62 52 SER B CA 1
ATOM 3387 C C . SER B 1 52 ? 4.582 37.875 31.375 1 96.62 52 SER B C 1
ATOM 3389 O O . SER B 1 52 ? 4.297 39.031 30.969 1 96.62 52 SER B O 1
ATOM 3391 N N . THR B 1 53 ? 3.797 36.875 31.25 1 98.12 53 THR B N 1
ATOM 3392 C CA . THR B 1 53 ? 2.521 36.969 30.547 1 98.12 53 THR B CA 1
ATOM 3393 C C . THR B 1 53 ? 1.364 37.062 31.531 1 98.12 53 THR B C 1
ATOM 3395 O O . THR B 1 53 ? 1.516 36.781 32.719 1 98.12 53 THR B O 1
ATOM 3398 N N . ARG B 1 54 ? 0.268 37.625 31.094 1 98.56 54 ARG B N 1
ATOM 3399 C CA . ARG B 1 54 ? -0.962 37.562 31.875 1 98.56 54 ARG B CA 1
ATOM 3400 C C . ARG B 1 54 ? -1.611 36.188 31.781 1 98.56 54 ARG B C 1
ATOM 3402 O O . ARG B 1 54 ? -1.673 35.594 30.703 1 98.56 54 ARG B O 1
ATOM 3409 N N . HIS B 1 55 ? -2.057 35.688 32.969 1 98.44 55 HIS B N 1
ATOM 3410 C CA . HIS B 1 55 ? -2.605 34.344 33.031 1 98.44 55 HIS B CA 1
ATOM 3411 C C . HIS B 1 55 ? -4.125 34.344 33.125 1 98.44 55 HIS B C 1
ATOM 3413 O O . HIS B 1 55 ? -4.688 35.188 33.844 1 98.44 55 HIS B O 1
ATOM 3419 N N . TYR B 1 56 ? -4.82 33.531 32.406 1 98.56 56 TYR B N 1
ATOM 3420 C CA . TYR B 1 56 ? -6.27 33.375 32.438 1 98.56 56 TYR B CA 1
ATOM 3421 C C . TYR B 1 56 ? -6.664 31.906 32.562 1 98.56 56 TYR B C 1
ATOM 3423 O O . TYR B 1 56 ? -6.113 31.047 31.859 1 98.56 56 TYR B O 1
ATOM 3431 N N . THR B 1 57 ? -7.602 31.578 33.406 1 97.69 57 THR B N 1
ATOM 3432 C CA . THR B 1 57 ? -8.125 30.219 33.5 1 97.69 57 THR B CA 1
ATOM 3433 C C . THR B 1 57 ? -9.32 30.047 32.562 1 97.69 57 THR B C 1
ATOM 3435 O O . THR B 1 57 ? -9.812 28.922 32.375 1 97.69 57 THR B O 1
ATOM 3438 N N . ASP B 1 58 ? -9.656 31.125 31.953 1 97.12 58 ASP B N 1
ATOM 3439 C CA . ASP B 1 58 ? -10.711 31.141 30.938 1 97.12 58 ASP B CA 1
ATOM 3440 C C . ASP B 1 58 ? -10.227 31.828 29.656 1 97.12 58 ASP B C 1
ATOM 3442 O O . ASP B 1 58 ? -10.023 33.031 29.641 1 97.12 58 ASP B O 1
ATOM 3446 N N . ALA B 1 59 ? -10.203 31.062 28.578 1 98.12 59 ALA B N 1
ATOM 3447 C CA . ALA B 1 59 ? -9.672 31.562 27.297 1 98.12 59 ALA B CA 1
ATOM 3448 C C . ALA B 1 59 ? -10.555 32.656 26.734 1 98.12 59 ALA B C 1
ATOM 3450 O O . ALA B 1 59 ? -10.062 33.594 26.078 1 98.12 59 ALA B O 1
ATOM 3451 N N . ARG B 1 60 ? -11.844 32.594 26.953 1 97.75 60 ARG B N 1
ATOM 3452 C CA . ARG B 1 60 ? -12.75 33.625 26.453 1 97.75 60 ARG B CA 1
ATOM 3453 C C . ARG B 1 60 ? -12.445 34.969 27.094 1 97.75 60 ARG B C 1
ATOM 3455 O O . ARG B 1 60 ? -12.492 36 26.422 1 97.75 60 ARG B O 1
ATOM 3462 N N . GLU B 1 61 ? -12.219 34.906 28.391 1 98.25 61 GLU B N 1
ATOM 3463 C CA . GLU B 1 61 ? -11.844 36.125 29.094 1 98.25 61 GLU B CA 1
ATOM 3464 C C . GLU B 1 61 ? -10.547 36.719 28.531 1 98.25 61 GLU B C 1
ATOM 3466 O O . GLU B 1 61 ? -10.422 37.938 28.359 1 98.25 61 GLU B O 1
ATOM 3471 N N . MET B 1 62 ? -9.625 35.844 28.281 1 98.69 62 MET B N 1
ATOM 3472 C CA . MET B 1 62 ? -8.352 36.281 27.719 1 98.69 62 MET B CA 1
ATOM 3473 C C . MET B 1 62 ? -8.562 36.969 26.375 1 98.69 62 MET B C 1
ATOM 3475 O O . MET B 1 62 ? -8.016 38.062 26.141 1 98.69 62 MET B O 1
ATOM 3479 N N . LEU B 1 63 ? -9.375 36.375 25.516 1 98.62 63 LEU B N 1
ATOM 3480 C CA . LEU B 1 63 ? -9.617 36.906 24.188 1 98.62 63 LEU B CA 1
ATOM 3481 C C . LEU B 1 63 ? -10.281 38.281 24.266 1 98.62 63 LEU B C 1
ATOM 3483 O O . LEU B 1 63 ? -9.922 39.219 23.531 1 98.62 63 LEU B O 1
ATOM 3487 N N . ALA B 1 64 ? -11.188 38.406 25.188 1 98.06 64 ALA B N 1
ATOM 3488 C CA . ALA B 1 64 ? -11.945 39.656 25.359 1 98.06 64 ALA B CA 1
ATOM 3489 C C . ALA B 1 64 ? -11.055 40.781 25.891 1 98.06 64 ALA B C 1
ATOM 3491 O O . ALA B 1 64 ? -11.18 41.938 25.469 1 98.06 64 ALA B O 1
ATOM 3492 N N . GLN B 1 65 ? -10.188 40.469 26.766 1 98.31 65 GLN B N 1
ATOM 3493 C CA . GLN B 1 65 ? -9.398 41.469 27.469 1 98.31 65 GLN B CA 1
ATOM 3494 C C . GLN B 1 65 ? -8.148 41.844 26.672 1 98.31 65 GLN B C 1
ATOM 3496 O O . GLN B 1 65 ? -7.789 43.031 26.594 1 98.31 65 GLN B O 1
ATOM 3501 N N . GLU B 1 66 ? -7.516 40.875 26.094 1 98.19 66 GLU B N 1
ATOM 3502 C CA . GLU B 1 66 ? -6.191 41.094 25.516 1 98.19 66 GLU B CA 1
ATOM 3503 C C . GLU B 1 66 ? -6.293 41.531 24.062 1 98.19 66 GLU B C 1
ATOM 3505 O O . GLU B 1 66 ? -5.414 42.219 23.562 1 98.19 66 GLU B O 1
ATOM 3510 N N . ARG B 1 67 ? -7.297 41.031 23.312 1 97.69 67 ARG B N 1
ATOM 3511 C CA . ARG B 1 67 ? -7.48 41.281 21.891 1 97.69 67 ARG B CA 1
ATOM 3512 C C . ARG B 1 67 ? -6.164 41.156 21.125 1 97.69 67 ARG B C 1
ATOM 3514 O O . ARG B 1 67 ? -5.703 42.125 20.5 1 97.69 67 ARG B O 1
ATOM 3521 N N . PRO B 1 68 ? -5.555 40.031 21.172 1 98.56 68 PRO B N 1
ATOM 3522 C CA . PRO B 1 68 ? -4.242 39.844 20.547 1 98.56 68 PRO B CA 1
ATOM 3523 C C . PRO B 1 68 ? -4.305 39.875 19.031 1 98.56 68 PRO B C 1
ATOM 3525 O O . PRO B 1 68 ? -5.379 39.719 18.453 1 98.56 68 PRO B O 1
ATOM 3528 N N . ASP B 1 69 ? -3.178 40.156 18.359 1 98.69 69 ASP B N 1
ATOM 3529 C CA . ASP B 1 69 ? -3.061 40.062 16.906 1 98.69 69 ASP B CA 1
ATOM 3530 C C . ASP B 1 69 ? -3.139 38.625 16.422 1 98.69 69 ASP B C 1
ATOM 3532 O O . ASP B 1 69 ? -3.66 38.375 15.344 1 98.69 69 ASP B O 1
ATOM 3536 N N . VAL B 1 70 ? -2.539 37.781 17.219 1 98.88 70 VAL B N 1
ATOM 3537 C CA . VAL B 1 70 ? -2.451 36.375 16.859 1 98.88 70 VAL B CA 1
ATOM 3538 C C . VAL B 1 70 ? -2.906 35.5 18.047 1 98.88 70 VAL B C 1
ATOM 3540 O O . VAL B 1 70 ? -2.572 35.812 19.188 1 98.88 70 VAL B O 1
ATOM 3543 N N . VAL B 1 71 ? -3.715 34.531 17.781 1 98.94 71 VAL B N 1
ATOM 3544 C CA . VAL B 1 71 ? -4.074 33.531 18.781 1 98.94 71 VAL B CA 1
ATOM 3545 C C . VAL B 1 71 ? -3.434 32.188 18.422 1 98.94 71 VAL B C 1
ATOM 3547 O O . VAL B 1 71 ? -3.598 31.703 17.297 1 98.94 71 VAL B O 1
ATOM 3550 N N . SER B 1 72 ? -2.652 31.656 19.328 1 98.88 72 SER B N 1
ATOM 3551 C CA . SER B 1 72 ? -2.041 30.344 19.188 1 98.88 72 SER B CA 1
ATOM 3552 C C . SER B 1 72 ? -2.818 29.281 19.953 1 98.88 72 SER B C 1
ATOM 3554 O O . SER B 1 72 ? -2.922 29.359 21.188 1 98.88 72 SER B O 1
ATOM 3556 N N . ILE B 1 73 ? -3.355 28.344 19.234 1 98.81 73 ILE B N 1
ATOM 3557 C CA . ILE B 1 73 ? -4.18 27.312 19.875 1 98.81 73 ILE B CA 1
ATOM 3558 C C . ILE B 1 73 ? -3.402 26.016 19.953 1 98.81 73 ILE B C 1
ATOM 3560 O O . ILE B 1 73 ? -3.135 25.375 18.938 1 98.81 73 ILE B O 1
ATOM 3564 N N . CYS B 1 74 ? -3.117 25.562 21.188 1 97.75 74 CYS B N 1
ATOM 3565 C CA . CYS B 1 74 ? -2.264 24.406 21.422 1 97.75 74 CYS B CA 1
ATOM 3566 C C . CYS B 1 74 ? -2.957 23.406 22.344 1 97.75 74 CYS B C 1
ATOM 3568 O O . CYS B 1 74 ? -2.301 22.719 23.125 1 97.75 74 CYS B O 1
ATOM 3570 N N . THR B 1 75 ? -4.289 23.328 22.266 1 95.31 75 THR B N 1
ATOM 3571 C CA . THR B 1 75 ? -5.066 22.391 23.062 1 95.31 75 THR B CA 1
ATOM 3572 C C . THR B 1 75 ? -5.051 21 22.422 1 95.31 75 THR B C 1
ATOM 3574 O O . THR B 1 75 ? -4.418 20.797 21.391 1 95.31 75 THR B O 1
ATOM 3577 N N . TRP B 1 76 ? -5.695 20.094 23.125 1 91.25 76 TRP B N 1
ATOM 3578 C CA . TRP B 1 76 ? -5.922 18.797 22.516 1 91.25 76 TRP B CA 1
ATOM 3579 C C . TRP B 1 76 ? -6.887 18.891 21.344 1 91.25 76 TRP B C 1
ATOM 3581 O O . TRP B 1 76 ? -7.527 19.938 21.141 1 91.25 76 TRP B O 1
ATOM 3591 N N . HIS B 1 77 ? -7.039 17.859 20.578 1 88.44 77 HIS B N 1
ATOM 3592 C CA . HIS B 1 77 ? -7.703 17.859 19.281 1 88.44 77 HIS B CA 1
ATOM 3593 C C . HIS B 1 77 ? -9.125 18.406 19.391 1 88.44 77 HIS B C 1
ATOM 3595 O O . HIS B 1 77 ? -9.547 19.219 18.562 1 88.44 77 HIS B O 1
ATOM 3601 N N . ALA B 1 78 ? -9.797 18 20.406 1 87.62 78 ALA B N 1
ATOM 3602 C CA . ALA B 1 78 ? -11.203 18.359 20.547 1 87.62 78 ALA B CA 1
ATOM 3603 C C . ALA B 1 78 ? -11.352 19.859 20.797 1 87.62 78 ALA B C 1
ATOM 3605 O O . ALA B 1 78 ? -12.391 20.453 20.484 1 87.62 78 ALA B O 1
ATOM 3606 N N . GLY B 1 79 ? -10.328 20.453 21.266 1 94.62 79 GLY B N 1
ATOM 3607 C CA . GLY B 1 79 ? -10.375 21.875 21.594 1 94.62 79 GLY B CA 1
ATOM 3608 C C . GLY B 1 79 ? -10.07 22.766 20.406 1 94.62 79 GLY B C 1
ATOM 3609 O O . GLY B 1 79 ? -10.352 23.969 20.438 1 94.62 79 GLY B O 1
ATOM 3610 N N . HIS B 1 80 ? -9.523 22.203 19.344 1 97.44 80 HIS B N 1
ATOM 3611 C CA . HIS B 1 80 ? -9.078 23.016 18.203 1 97.44 80 HIS B CA 1
ATOM 3612 C C . HIS B 1 80 ? -10.234 23.797 17.594 1 97.44 80 HIS B C 1
ATOM 3614 O O . HIS B 1 80 ? -10.188 25.016 17.5 1 97.44 80 HIS B O 1
ATOM 3620 N N . ALA B 1 81 ? -11.266 23.047 17.266 1 97.75 81 ALA B N 1
ATOM 3621 C CA . ALA B 1 81 ? -12.391 23.703 16.625 1 97.75 81 ALA B CA 1
ATOM 3622 C C . ALA B 1 81 ? -13.07 24.688 17.578 1 97.75 81 ALA B C 1
ATOM 3624 O O . ALA B 1 81 ? -13.391 25.812 17.203 1 97.75 81 ALA B O 1
ATOM 3625 N N . THR B 1 82 ? -13.234 24.266 18.812 1 97.5 82 THR B N 1
ATOM 3626 C CA . THR B 1 82 ? -13.906 25.078 19.812 1 97.5 82 THR B CA 1
ATOM 3627 C C . THR B 1 82 ? -13.227 26.438 19.969 1 97.5 82 THR B C 1
ATOM 3629 O O . THR B 1 82 ? -13.875 27.484 19.859 1 97.5 82 THR B O 1
ATOM 3632 N N . TRP B 1 83 ? -11.992 26.406 20.062 1 98.5 83 TRP B N 1
ATOM 3633 C CA . TRP B 1 83 ? -11.281 27.641 20.391 1 98.5 83 TRP B CA 1
ATOM 3634 C C . TRP B 1 83 ? -10.969 28.453 19.141 1 98.5 83 TRP B C 1
ATOM 3636 O O . TRP B 1 83 ? -10.867 29.672 19.188 1 98.5 83 TRP B O 1
ATOM 3646 N N . THR B 1 84 ? -10.828 27.781 17.984 1 98.81 84 THR B N 1
ATOM 3647 C CA . THR B 1 84 ? -10.68 28.516 16.734 1 98.81 84 THR B CA 1
ATOM 3648 C C . THR B 1 84 ? -11.938 29.344 16.438 1 98.81 84 THR B C 1
ATOM 3650 O O . THR B 1 84 ? -11.844 30.516 16.109 1 98.81 84 THR B O 1
ATOM 3653 N N . ILE B 1 85 ? -13.062 28.703 16.609 1 98.56 85 ILE B N 1
ATOM 3654 C CA . ILE B 1 85 ? -14.336 29.375 16.344 1 98.56 85 ILE B CA 1
ATOM 3655 C C . ILE B 1 85 ? -14.531 30.516 17.312 1 98.56 85 ILE B C 1
ATOM 3657 O O . ILE B 1 85 ? -14.883 31.641 16.906 1 98.56 85 ILE B O 1
ATOM 3661 N N . ALA B 1 86 ? -14.242 30.281 18.562 1 98.5 86 ALA B N 1
ATOM 3662 C CA . ALA B 1 86 ? -14.367 31.328 19.578 1 98.5 86 ALA B CA 1
ATOM 3663 C C . ALA B 1 86 ? -13.422 32.5 19.297 1 98.5 86 ALA B C 1
ATOM 3665 O O . ALA B 1 86 ? -13.828 33.656 19.344 1 98.5 86 ALA B O 1
ATOM 3666 N N . ALA B 1 87 ? -12.188 32.156 19 1 98.81 87 ALA B N 1
ATOM 3667 C CA . ALA B 1 87 ? -11.18 33.188 18.766 1 98.81 87 ALA B CA 1
ATOM 3668 C C . ALA B 1 87 ? -11.523 34.031 17.531 1 98.81 87 ALA B C 1
ATOM 3670 O O . ALA B 1 87 ? -11.305 35.25 17.531 1 98.81 87 ALA B O 1
ATOM 3671 N N . ALA B 1 88 ? -12.008 33.375 16.516 1 98.75 88 ALA B N 1
ATOM 3672 C CA . ALA B 1 88 ? -12.336 34.094 15.273 1 98.75 88 ALA B CA 1
ATOM 3673 C C . ALA B 1 88 ? -13.328 35.219 15.523 1 98.75 88 ALA B C 1
ATOM 3675 O O . ALA B 1 88 ? -13.258 36.25 14.867 1 98.75 88 ALA B O 1
ATOM 3676 N N . ALA B 1 89 ? -14.156 35.031 16.469 1 98.06 89 ALA B N 1
ATOM 3677 C CA . ALA B 1 89 ? -15.195 36.031 16.766 1 98.06 89 ALA B CA 1
ATOM 3678 C C . ALA B 1 89 ? -14.586 37.312 17.266 1 98.06 89 ALA B C 1
ATOM 3680 O O . ALA B 1 89 ? -15.211 38.375 17.172 1 98.06 89 ALA B O 1
ATOM 3681 N N . PHE B 1 90 ? -13.406 37.281 17.781 1 98.38 90 PHE B N 1
ATOM 3682 C CA . PHE B 1 90 ? -12.75 38.469 18.312 1 98.38 90 PHE B CA 1
ATOM 3683 C C . PHE B 1 90 ? -11.867 39.125 17.266 1 98.38 90 PHE B C 1
ATOM 3685 O O . PHE B 1 90 ? -11.195 40.125 17.531 1 98.38 90 PHE B O 1
ATOM 3692 N N . LYS B 1 91 ? -11.742 38.531 16.078 1 98.31 91 LYS B N 1
ATOM 3693 C CA . LYS B 1 91 ? -11.172 39.062 14.836 1 98.31 91 LYS B CA 1
ATOM 3694 C C . LYS B 1 91 ? -9.68 39.344 15 1 98.31 91 LYS B C 1
ATOM 3696 O O . LYS B 1 91 ? -9.211 40.438 14.648 1 98.31 91 LYS B O 1
ATOM 3701 N N . PRO B 1 92 ? -8.922 38.438 15.586 1 98.88 92 PRO B N 1
ATOM 3702 C CA . PRO B 1 92 ? -7.477 38.594 15.438 1 98.88 92 PRO B CA 1
ATOM 3703 C C . PRO B 1 92 ? -7.031 38.625 13.977 1 98.88 92 PRO B C 1
ATOM 3705 O O . PRO B 1 92 ? -7.82 38.312 13.078 1 98.88 92 PRO B O 1
ATOM 3708 N N . LYS B 1 93 ? -5.77 39.062 13.805 1 98.81 93 LYS B N 1
ATOM 3709 C CA . LYS B 1 93 ? -5.242 39.062 12.438 1 98.81 93 LYS B CA 1
ATOM 3710 C C . LYS B 1 93 ? -5.039 37.625 11.938 1 98.81 93 LYS B C 1
ATOM 3712 O O . LYS B 1 93 ? -5.215 37.344 10.75 1 98.81 93 LYS B O 1
ATOM 3717 N N . ALA B 1 94 ? -4.625 36.719 12.836 1 98.94 94 ALA B N 1
ATOM 3718 C CA . ALA B 1 94 ? -4.395 35.344 12.453 1 98.94 94 ALA B CA 1
ATOM 3719 C C . ALA B 1 94 ? -4.562 34.406 13.641 1 98.94 94 ALA B C 1
ATOM 3721 O O . ALA B 1 94 ? -4.457 34.812 14.797 1 98.94 94 ALA B O 1
ATOM 3722 N N . ILE B 1 95 ? -4.895 33.188 13.336 1 98.94 95 ILE B N 1
ATOM 3723 C CA . ILE B 1 95 ? -4.895 32.062 14.273 1 98.94 95 ILE B CA 1
ATOM 3724 C C . ILE B 1 95 ? -3.934 30.984 13.789 1 98.94 95 ILE B C 1
ATOM 3726 O O . ILE B 1 95 ? -3.949 30.625 12.617 1 98.94 95 ILE B O 1
ATOM 3730 N N . LEU B 1 96 ? -2.996 30.547 14.594 1 98.94 96 LEU B N 1
ATOM 3731 C CA . LEU B 1 96 ? -2.188 29.359 14.383 1 98.94 96 LEU B CA 1
ATOM 3732 C C . LEU B 1 96 ? -2.645 28.219 15.289 1 98.94 96 LEU B C 1
ATOM 3734 O O . LEU B 1 96 ? -2.428 28.266 16.5 1 98.94 96 LEU B O 1
ATOM 3738 N N . CYS B 1 97 ? -3.287 27.266 14.703 1 98.75 97 CYS B N 1
ATOM 3739 C CA . CYS B 1 97 ? -3.83 26.141 15.461 1 98.75 97 CYS B CA 1
ATOM 3740 C C . CYS B 1 97 ? -2.967 24.906 15.289 1 98.75 97 CYS B C 1
ATOM 3742 O O . CYS B 1 97 ? -2.516 24.609 14.18 1 98.75 97 CYS B O 1
ATOM 3744 N N . GLU B 1 98 ? -2.766 24.172 16.312 1 97.31 98 GLU B N 1
ATOM 3745 C CA . GLU B 1 98 ? -1.991 22.938 16.297 1 97.31 98 GLU B CA 1
ATOM 3746 C C . GLU B 1 98 ? -2.633 21.891 15.375 1 97.31 98 GLU B C 1
ATOM 3748 O O . GLU B 1 98 ? -3.836 21.953 15.109 1 97.31 98 GLU B O 1
ATOM 3753 N N . LYS B 1 99 ? -1.838 21.047 14.828 1 96.5 99 LYS B N 1
ATOM 3754 C CA . LYS B 1 99 ? -2.311 19.906 14.062 1 96.5 99 LYS B CA 1
ATOM 3755 C C . LYS B 1 99 ? -2.676 18.75 14.984 1 96.5 99 LYS B C 1
ATOM 3757 O O . LYS B 1 99 ? -2.146 18.625 16.094 1 96.5 99 LYS B O 1
ATOM 3762 N N . PRO B 1 100 ? -3.475 17.75 14.648 1 95.75 100 PRO B N 1
ATOM 3763 C CA . PRO B 1 100 ? -4.312 17.828 13.453 1 95.75 100 PRO B CA 1
ATOM 3764 C C . PRO B 1 100 ? -5.379 18.922 13.547 1 95.75 100 PRO B C 1
ATOM 3766 O O . PRO B 1 100 ? -5.707 19.375 14.648 1 95.75 100 PRO B O 1
ATOM 3769 N N . MET B 1 101 ? -5.926 19.312 12.453 1 97.25 101 MET B N 1
ATOM 3770 C CA . MET B 1 101 ? -6.758 20.5 12.375 1 97.25 101 MET B CA 1
ATOM 3771 C C . MET B 1 101 ? -7.953 20.406 13.312 1 97.25 101 MET B C 1
ATOM 3773 O O . MET B 1 101 ? -8.297 21.359 14 1 97.25 101 MET B O 1
ATOM 3777 N N . ALA B 1 102 ? -8.617 19.234 13.336 1 96.38 102 ALA B N 1
ATOM 3778 C CA . ALA B 1 102 ? -9.773 18.969 14.188 1 96.38 102 ALA B CA 1
ATOM 3779 C C . ALA B 1 102 ? -9.984 17.484 14.398 1 96.38 102 ALA B C 1
ATOM 3781 O O . ALA B 1 102 ? -9.258 16.656 13.836 1 96.38 102 ALA B O 1
ATOM 3782 N N . ASP B 1 103 ? -10.922 17.172 15.273 1 93.38 103 ASP B N 1
ATOM 3783 C CA . ASP B 1 103 ? -11.242 15.781 15.547 1 93.38 103 ASP B CA 1
ATOM 3784 C C . ASP B 1 103 ? -12.148 15.195 14.461 1 93.38 103 ASP B C 1
ATOM 3786 O O . ASP B 1 103 ? -12.219 13.977 14.297 1 93.38 103 ASP B O 1
ATOM 3790 N N . THR B 1 104 ? -12.852 16.109 13.75 1 95.5 104 THR B N 1
ATOM 3791 C CA . THR B 1 104 ? -13.641 15.664 12.609 1 95.5 104 THR B CA 1
ATOM 3792 C C . THR B 1 104 ? -13.484 16.641 11.438 1 95.5 104 THR B C 1
ATOM 3794 O O . THR B 1 104 ? -13.133 17.797 11.633 1 95.5 104 THR B O 1
ATOM 3797 N N . VAL B 1 105 ? -13.828 16.078 10.273 1 97.06 105 VAL B N 1
ATOM 3798 C CA . VAL B 1 105 ? -13.773 16.891 9.055 1 97.06 105 VAL B CA 1
ATOM 3799 C C . VAL B 1 105 ? -14.844 17.984 9.117 1 97.06 105 VAL B C 1
ATOM 3801 O O . VAL B 1 105 ? -14.609 19.109 8.68 1 97.06 105 VAL B O 1
ATOM 3804 N N . GLY B 1 106 ? -15.953 17.656 9.695 1 97.62 106 GLY B N 1
ATOM 3805 C CA . GLY B 1 106 ? -17 18.656 9.859 1 97.62 106 GLY B CA 1
ATOM 3806 C C . GLY B 1 106 ? -16.594 19.828 10.719 1 97.62 106 GLY B C 1
ATOM 3807 O O . GLY B 1 106 ? -16.844 20.984 10.359 1 97.62 106 GLY B O 1
ATOM 3808 N N . ARG B 1 107 ? -15.992 19.578 11.773 1 97.62 107 ARG B N 1
ATOM 3809 C CA . ARG B 1 107 ? -15.562 20.625 12.688 1 97.62 107 ARG B CA 1
ATOM 3810 C C . ARG B 1 107 ? -14.422 21.438 12.086 1 97.62 107 ARG B C 1
ATOM 3812 O O . ARG B 1 107 ? -14.32 22.641 12.328 1 97.62 107 ARG B O 1
ATOM 3819 N N . ALA B 1 108 ? -13.609 20.781 11.297 1 98.31 108 ALA B N 1
ATOM 3820 C CA . ALA B 1 108 ? -12.594 21.516 10.555 1 98.31 108 ALA B CA 1
ATOM 3821 C C . ALA B 1 108 ? -13.227 22.516 9.594 1 98.31 108 ALA B C 1
ATOM 3823 O O . ALA B 1 108 ? -12.742 23.656 9.461 1 98.31 108 ALA B O 1
ATOM 3824 N N . GLU B 1 109 ? -14.258 22.109 8.938 1 98.06 109 GLU B N 1
ATOM 3825 C CA . GLU B 1 109 ? -14.984 23 8.039 1 98.06 109 GLU B CA 1
ATOM 3826 C C . GLU B 1 109 ? -15.539 24.203 8.797 1 98.06 109 GLU B C 1
ATOM 3828 O O . GLU B 1 109 ? -15.484 25.328 8.305 1 98.06 109 GLU B O 1
ATOM 3833 N N . GLN B 1 110 ? -16.047 23.922 9.977 1 98.38 110 GLN B N 1
ATOM 3834 C CA . GLN B 1 110 ? -16.594 25 10.805 1 98.38 110 GLN B CA 1
ATOM 3835 C C . GLN B 1 110 ? -15.516 26.016 11.164 1 98.38 110 GLN B C 1
ATOM 3837 O O . GLN B 1 110 ? -15.773 27.219 11.203 1 98.38 110 GLN B O 1
ATOM 3842 N N . MET B 1 111 ? -14.328 25.516 11.453 1 98.81 111 MET B N 1
ATOM 3843 C CA . MET B 1 111 ? -13.203 26.406 11.727 1 98.81 111 MET B CA 1
ATOM 3844 C C . MET B 1 111 ? -12.961 27.359 10.562 1 98.81 111 MET B C 1
ATOM 3846 O O . MET B 1 111 ? -12.828 28.562 10.758 1 98.81 111 MET B O 1
ATOM 3850 N N . MET B 1 112 ? -12.875 26.797 9.383 1 98.75 112 MET B N 1
ATOM 3851 C CA . MET B 1 112 ? -12.578 27.578 8.18 1 98.75 112 MET B CA 1
ATOM 3852 C C . MET B 1 112 ? -13.68 28.594 7.906 1 98.75 112 MET B C 1
ATOM 3854 O O . MET B 1 112 ? -13.398 29.734 7.555 1 98.75 112 MET B O 1
ATOM 3858 N N . ILE B 1 113 ? -14.922 28.188 8.062 1 98.69 113 ILE B N 1
ATOM 3859 C CA . ILE B 1 113 ? -16.062 29.062 7.828 1 98.69 113 ILE B CA 1
ATOM 3860 C C . ILE B 1 113 ? -16.031 30.234 8.805 1 98.69 113 ILE B C 1
ATOM 3862 O O . ILE B 1 113 ? -16.188 31.391 8.414 1 98.69 113 ILE B O 1
ATOM 3866 N N . ALA B 1 114 ? -15.797 29.922 10.086 1 98.75 114 ALA B N 1
ATOM 3867 C CA . ALA B 1 114 ? -15.75 30.953 11.117 1 98.75 114 ALA B CA 1
ATOM 3868 C C . ALA B 1 114 ? -14.664 31.984 10.812 1 98.75 114 ALA B C 1
ATOM 3870 O O . ALA B 1 114 ? -14.891 33.188 10.922 1 98.75 114 ALA B O 1
ATOM 3871 N N . CYS B 1 115 ? -13.523 31.531 10.438 1 98.88 115 CYS B N 1
ATOM 3872 C CA . CYS B 1 115 ? -12.406 32.438 10.148 1 98.88 115 CYS B CA 1
ATOM 3873 C C . CYS B 1 115 ? -12.68 33.25 8.898 1 98.88 115 CYS B C 1
ATOM 3875 O O . CYS B 1 115 ? -12.406 34.469 8.875 1 98.88 115 CYS B O 1
ATOM 3877 N N . ARG B 1 116 ? -13.188 32.625 7.84 1 98.44 116 ARG B N 1
ATOM 3878 C CA . ARG B 1 116 ? -13.523 33.312 6.609 1 98.44 116 ARG B CA 1
ATOM 3879 C C . ARG B 1 116 ? -14.539 34.438 6.867 1 98.44 116 ARG B C 1
ATOM 3881 O O . ARG B 1 116 ? -14.383 35.562 6.398 1 98.44 116 ARG B O 1
ATOM 3888 N N . ARG B 1 117 ? -15.531 34.156 7.629 1 98.25 117 ARG B N 1
ATOM 3889 C CA . ARG B 1 117 ? -16.609 35.094 7.906 1 98.25 117 ARG B CA 1
ATOM 3890 C C . ARG B 1 117 ? -16.109 36.312 8.68 1 98.25 117 ARG B C 1
ATOM 3892 O O . ARG B 1 117 ? -16.656 37.406 8.562 1 98.25 117 ARG B O 1
ATOM 3899 N N . ASN B 1 118 ? -15.094 36.125 9.43 1 98.5 118 ASN B N 1
ATOM 3900 C CA . ASN B 1 118 ? -14.578 37.188 10.281 1 98.5 118 ASN B CA 1
ATOM 3901 C C . ASN B 1 118 ? -13.281 37.781 9.727 1 98.5 118 ASN B C 1
ATOM 3903 O O . ASN B 1 118 ? -12.617 38.562 10.391 1 98.5 118 ASN B O 1
ATOM 3907 N N . ASN B 1 119 ? -12.891 37.312 8.508 1 98.38 119 ASN B N 1
ATOM 3908 C CA . ASN B 1 119 ? -11.688 37.75 7.828 1 98.38 119 ASN B CA 1
ATOM 3909 C C . ASN B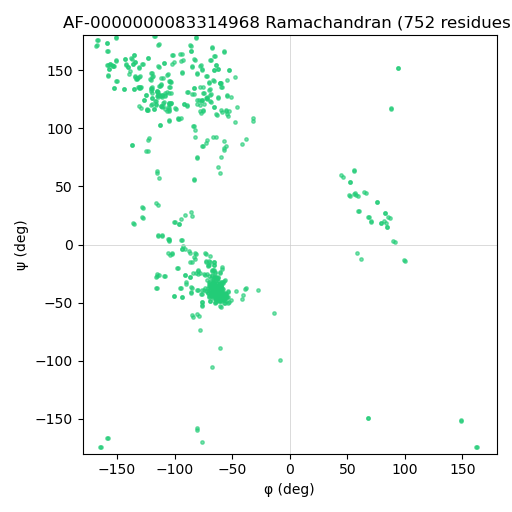 1 119 ? -10.438 37.531 8.672 1 98.38 119 ASN B C 1
ATOM 3911 O O . ASN B 1 119 ? -9.625 38.438 8.859 1 98.38 119 ASN B O 1
ATOM 3915 N N . VAL B 1 120 ? -10.352 36.375 9.289 1 98.88 120 VAL B N 1
ATOM 3916 C CA . VAL B 1 120 ? -9.211 35.969 10.086 1 98.88 120 VAL B CA 1
ATOM 3917 C C . VAL B 1 120 ? -8.383 34.938 9.312 1 98.88 120 VAL B C 1
ATOM 3919 O O . VAL B 1 120 ? -8.93 33.969 8.758 1 98.88 120 VAL B O 1
ATOM 3922 N N . LYS B 1 121 ? -7.047 35.125 9.211 1 98.88 121 LYS B N 1
ATOM 3923 C CA . LYS B 1 121 ? -6.148 34.125 8.609 1 98.88 121 LYS B CA 1
ATOM 3924 C C . LYS B 1 121 ? -5.984 32.906 9.508 1 98.88 121 LYS B C 1
ATOM 3926 O O . LYS B 1 121 ? -5.742 33.062 10.711 1 98.88 121 LYS B O 1
ATOM 3931 N N . LEU B 1 122 ? -6.227 31.734 8.969 1 98.94 122 LEU B N 1
ATOM 3932 C CA . LEU B 1 122 ? -6.121 30.5 9.734 1 98.94 122 LEU B CA 1
ATOM 3933 C C . LEU B 1 122 ? -5.02 29.609 9.172 1 98.94 122 LEU B C 1
ATOM 3935 O O . LEU B 1 122 ? -5.043 29.25 7.996 1 98.94 122 LEU B O 1
ATOM 3939 N N . ALA B 1 123 ? -4.039 29.297 10 1 98.88 123 ALA B N 1
ATOM 3940 C CA . ALA B 1 123 ? -2.973 28.359 9.664 1 98.88 123 ALA B CA 1
ATOM 3941 C C . ALA B 1 123 ? -2.969 27.172 10.625 1 98.88 123 ALA B C 1
ATOM 3943 O O . ALA B 1 123 ? -3.334 27.312 11.789 1 98.88 123 ALA B O 1
ATOM 3944 N N . ILE B 1 124 ? -2.656 26.031 10.102 1 98.81 124 ILE B N 1
ATOM 3945 C CA . ILE B 1 124 ? -2.488 24.812 10.891 1 98.81 124 ILE B CA 1
ATOM 3946 C C . ILE B 1 124 ? -1.003 24.5 11.039 1 98.81 124 ILE B C 1
ATOM 3948 O O . ILE B 1 124 ? -0.237 24.609 10.078 1 98.81 124 ILE B O 1
ATOM 3952 N N . ALA B 1 125 ? -0.621 24.047 12.227 1 97.44 125 ALA B N 1
ATOM 3953 C CA . ALA B 1 125 ? 0.786 23.953 12.602 1 97.44 125 ALA B CA 1
ATOM 3954 C C . ALA B 1 125 ? 1.408 22.656 12.07 1 97.44 125 ALA B C 1
ATOM 3956 O O . ALA B 1 125 ? 2.002 21.891 12.828 1 97.44 125 ALA B O 1
ATOM 3957 N N . HIS B 1 126 ? 1.331 22.453 10.812 1 96.75 126 HIS B N 1
ATOM 3958 C CA . HIS B 1 126 ? 2.176 21.469 10.141 1 96.75 126 HIS B CA 1
ATOM 3959 C C . HIS B 1 126 ? 3.566 22.031 9.867 1 96.75 126 HIS B C 1
ATOM 3961 O O . HIS B 1 126 ? 3.938 22.25 8.711 1 96.75 126 HIS B O 1
ATOM 3967 N N . GLN B 1 127 ? 4.309 22.094 10.914 1 95.44 127 GLN B N 1
ATOM 3968 C CA . GLN B 1 127 ? 5.57 22.828 10.922 1 95.44 127 GLN B CA 1
ATOM 3969 C C . GLN B 1 127 ? 6.59 22.172 9.992 1 95.44 127 GLN B C 1
ATOM 3971 O O . GLN B 1 127 ? 7.535 22.828 9.539 1 95.44 127 GLN B O 1
ATOM 3976 N N . ARG B 1 128 ? 6.363 20.922 9.617 1 95.19 128 ARG B N 1
ATOM 3977 C CA . ARG B 1 128 ? 7.352 20.203 8.812 1 95.19 128 ARG B CA 1
ATOM 3978 C C . ARG B 1 128 ? 7.391 20.75 7.391 1 95.19 128 ARG B C 1
ATOM 3980 O O . ARG B 1 128 ? 8.352 20.516 6.656 1 95.19 128 ARG B O 1
ATOM 3987 N N . ARG B 1 129 ? 6.344 21.469 6.98 1 97.06 129 ARG B N 1
ATOM 3988 C CA . ARG B 1 129 ? 6.371 22.156 5.695 1 97.06 129 ARG B CA 1
ATOM 3989 C C . ARG B 1 129 ? 7.527 23.156 5.629 1 97.06 129 ARG B C 1
ATOM 3991 O O . ARG B 1 129 ? 7.977 23.516 4.539 1 97.06 129 ARG B O 1
ATOM 3998 N N . PHE B 1 130 ? 8.031 23.531 6.773 1 96.75 130 PHE B N 1
ATOM 3999 C CA . PHE B 1 130 ? 9.023 24.594 6.832 1 96.75 130 PHE B CA 1
ATOM 4000 C C . PHE B 1 130 ? 10.414 24.031 7.078 1 96.75 130 PHE B C 1
ATOM 4002 O O . PHE B 1 130 ? 11.375 24.781 7.238 1 96.75 130 PHE B O 1
ATOM 4009 N N . LEU B 1 131 ? 10.523 22.75 7.133 1 94.81 131 LEU B N 1
ATOM 4010 C CA . LEU B 1 131 ? 11.836 22.125 7.223 1 94.81 131 LEU B CA 1
ATOM 4011 C C . LEU B 1 131 ? 12.609 22.297 5.922 1 94.81 131 LEU B C 1
ATOM 4013 O O . LEU B 1 131 ? 12.078 22.031 4.84 1 94.81 131 LEU B O 1
ATOM 4017 N N . PRO B 1 132 ? 13.898 22.688 6.004 1 95.25 132 PRO B N 1
ATOM 4018 C CA . PRO B 1 132 ? 14.695 22.859 4.785 1 95.25 132 PRO B CA 1
ATOM 4019 C C . PRO B 1 132 ? 14.781 21.578 3.951 1 95.25 132 PRO B C 1
ATOM 4021 O O . PRO B 1 132 ? 14.766 21.641 2.721 1 95.25 132 PRO B O 1
ATOM 4024 N N . ALA B 1 133 ? 14.867 20.438 4.578 1 94.88 133 ALA B N 1
ATOM 4025 C CA . ALA B 1 133 ? 14.938 19.172 3.861 1 94.88 133 ALA B CA 1
ATOM 4026 C C . ALA B 1 133 ? 13.664 18.938 3.045 1 94.88 133 ALA B C 1
ATOM 4028 O O . ALA B 1 133 ? 13.734 18.453 1.912 1 94.88 133 ALA B O 1
ATOM 4029 N N . TYR B 1 134 ? 12.469 19.25 3.631 1 96.94 134 TYR B N 1
ATOM 4030 C CA . TYR B 1 134 ? 11.203 19.094 2.926 1 96.94 134 TYR B CA 1
ATOM 4031 C C . TYR B 1 134 ? 11.117 20.047 1.738 1 96.94 134 TYR B C 1
ATOM 4033 O O . TYR B 1 134 ? 10.664 19.656 0.659 1 96.94 134 TYR B O 1
ATOM 4041 N N . THR B 1 135 ? 11.555 21.266 1.978 1 97.25 135 THR B N 1
ATOM 4042 C CA . THR B 1 135 ? 11.555 22.25 0.901 1 97.25 135 THR B CA 1
ATOM 4043 C C . THR B 1 135 ? 12.477 21.812 -0.234 1 97.25 135 THR B C 1
ATOM 4045 O O . THR B 1 135 ? 12.109 21.906 -1.408 1 97.25 135 THR B O 1
ATOM 4048 N N . LEU B 1 136 ? 13.648 21.344 0.123 1 97.69 136 LEU B N 1
ATOM 4049 C CA . LEU B 1 136 ? 14.594 20.875 -0.879 1 97.69 136 LEU B CA 1
ATOM 4050 C C . LEU B 1 136 ? 14.016 19.703 -1.666 1 97.69 136 LEU B C 1
ATOM 4052 O O . LEU B 1 136 ? 14.125 19.656 -2.893 1 97.69 136 LEU B O 1
ATOM 4056 N N . ALA B 1 137 ? 13.383 18.766 -1.003 1 98.5 137 ALA B N 1
ATOM 4057 C CA . ALA B 1 137 ? 12.758 17.625 -1.668 1 98.5 137 ALA B CA 1
ATOM 4058 C C . ALA B 1 137 ? 11.672 18.078 -2.637 1 98.5 137 ALA B C 1
ATOM 4060 O O . ALA B 1 137 ? 11.602 17.594 -3.77 1 98.5 137 ALA B O 1
ATOM 4061 N N . ARG B 1 138 ? 10.812 18.969 -2.17 1 98.56 138 ARG B N 1
ATOM 4062 C CA . ARG B 1 138 ? 9.766 19.547 -3.01 1 98.56 138 ARG B CA 1
ATOM 4063 C C . ARG B 1 138 ? 10.352 20.156 -4.277 1 98.56 138 ARG B C 1
ATOM 4065 O O . ARG B 1 138 ? 9.836 19.922 -5.375 1 98.56 138 ARG B O 1
ATOM 4072 N N . ASP B 1 139 ? 11.43 20.906 -4.148 1 98.5 139 ASP B N 1
ATOM 4073 C CA . ASP B 1 139 ? 12.062 21.578 -5.281 1 98.5 139 ASP B CA 1
ATOM 4074 C C . ASP B 1 139 ? 12.672 20.547 -6.246 1 98.5 139 ASP B C 1
ATOM 4076 O O . ASP B 1 139 ? 12.531 20.688 -7.465 1 98.5 139 ASP B O 1
ATOM 4080 N N . LEU B 1 140 ? 13.352 19.547 -5.707 1 98.5 140 LEU B N 1
ATOM 4081 C CA . LEU B 1 140 ? 13.969 18.531 -6.535 1 98.5 140 LEU B CA 1
ATOM 4082 C C . LEU B 1 140 ? 12.922 17.766 -7.336 1 98.5 140 LEU B C 1
ATOM 4084 O O . LEU B 1 140 ? 13.125 17.484 -8.523 1 98.5 140 LEU B O 1
ATOM 4088 N N . ILE B 1 141 ? 11.773 17.422 -6.711 1 98.69 141 ILE B N 1
ATOM 4089 C CA . ILE B 1 141 ? 10.68 16.719 -7.379 1 98.69 141 ILE B CA 1
ATOM 4090 C C . ILE B 1 141 ? 10.109 17.594 -8.492 1 98.69 141 ILE B C 1
ATOM 4092 O O . ILE B 1 141 ? 9.914 17.141 -9.617 1 98.69 141 ILE B O 1
ATOM 4096 N N . ALA B 1 142 ? 9.898 18.844 -8.195 1 98.44 142 ALA B N 1
ATOM 4097 C CA . ALA B 1 142 ? 9.344 19.781 -9.164 1 98.44 142 ALA B CA 1
ATOM 4098 C C . ALA B 1 142 ? 10.273 19.953 -10.359 1 98.44 142 ALA B C 1
ATOM 4100 O O . ALA B 1 142 ? 9.812 20.141 -11.492 1 98.44 142 ALA B O 1
ATOM 4101 N N . GLN B 1 143 ? 11.562 19.875 -10.133 1 98.25 143 GLN B N 1
ATOM 4102 C CA . GLN B 1 143 ? 12.57 20.047 -11.172 1 98.25 143 GLN B CA 1
ATOM 4103 C C . GLN B 1 143 ? 12.766 18.766 -11.977 1 98.25 143 GLN B C 1
ATOM 4105 O O . GLN B 1 143 ? 13.508 18.75 -12.961 1 98.25 143 GLN B O 1
ATOM 4110 N N . GLY B 1 144 ? 12.148 17.688 -11.523 1 98.12 144 GLY B N 1
ATOM 4111 C CA . GLY B 1 144 ? 12.211 16.438 -12.258 1 98.12 144 GLY B CA 1
ATOM 4112 C C . GLY B 1 144 ? 13.43 15.609 -11.898 1 98.12 144 GLY B C 1
ATOM 4113 O O . GLY B 1 144 ? 13.859 14.758 -12.688 1 98.12 144 GLY B O 1
ATOM 4114 N N . ALA B 1 145 ? 14.016 15.82 -10.727 1 98.12 145 ALA B N 1
ATOM 4115 C CA . ALA B 1 145 ? 15.258 15.156 -10.328 1 98.12 145 ALA B CA 1
ATOM 4116 C C . ALA B 1 145 ? 15.086 13.641 -10.305 1 98.12 145 ALA B C 1
ATOM 4118 O O . ALA B 1 145 ? 16.047 12.898 -10.469 1 98.12 145 ALA B O 1
ATOM 4119 N N . ILE B 1 146 ? 13.844 13.211 -10.133 1 98.25 146 ILE B N 1
ATOM 4120 C CA . ILE B 1 146 ? 13.633 11.766 -10.094 1 98.25 146 ILE B CA 1
ATOM 4121 C C . ILE B 1 146 ? 12.547 11.383 -11.094 1 98.25 146 ILE B C 1
ATOM 4123 O O . ILE B 1 146 ? 11.891 10.344 -10.938 1 98.25 146 ILE B O 1
ATOM 4127 N N . GLY B 1 147 ? 12.305 12.156 -12.062 1 98 147 GLY B N 1
ATOM 4128 C CA . GLY B 1 147 ? 11.227 11.898 -13 1 98 147 GLY B CA 1
ATOM 4129 C C . GLY B 1 147 ? 9.852 12.031 -12.391 1 98 147 GLY B C 1
ATOM 4130 O O . GLY B 1 147 ? 9.625 12.891 -11.531 1 98 147 GLY B O 1
ATOM 4131 N N . GLN B 1 148 ? 8.906 11.242 -12.922 1 97.44 148 GLN B N 1
ATOM 4132 C CA . GLN B 1 148 ? 7.559 11.234 -12.367 1 97.44 148 GLN B CA 1
ATOM 4133 C C . GLN B 1 148 ? 7.508 10.453 -11.062 1 97.44 148 GLN B C 1
ATOM 4135 O O . GLN B 1 148 ? 7.93 9.297 -11.008 1 97.44 148 GLN B O 1
ATOM 4140 N N . VAL B 1 149 ? 7.035 11.117 -10 1 98.31 149 VAL B N 1
ATOM 4141 C CA . VAL B 1 149 ? 6.879 10.398 -8.734 1 98.31 149 VAL B CA 1
ATOM 4142 C C . VAL B 1 149 ? 5.871 9.266 -8.906 1 98.31 149 VAL B C 1
ATOM 4144 O O . VAL B 1 149 ? 4.754 9.492 -9.383 1 98.31 149 VAL B O 1
ATOM 4147 N N . GLN B 1 150 ? 6.305 8.047 -8.523 1 96.25 150 GLN B N 1
ATOM 4148 C CA . GLN B 1 150 ? 5.441 6.879 -8.625 1 96.25 150 GLN B CA 1
ATOM 4149 C C . GLN B 1 150 ? 4.828 6.523 -7.277 1 96.25 150 GLN B C 1
ATOM 4151 O O . GLN B 1 150 ? 3.635 6.223 -7.191 1 96.25 150 GLN B O 1
ATOM 4156 N N . LEU B 1 151 ? 5.668 6.566 -6.281 1 98 151 LEU B N 1
ATOM 4157 C CA . LEU B 1 151 ? 5.215 6.121 -4.965 1 98 151 LEU B CA 1
ATOM 4158 C C . LEU B 1 151 ? 6 6.816 -3.857 1 98 151 LEU B C 1
ATOM 4160 O O . LEU B 1 151 ? 7.219 6.957 -3.949 1 98 151 LEU B O 1
ATOM 4164 N N . ILE B 1 152 ? 5.301 7.289 -2.85 1 98.38 152 ILE B N 1
ATOM 4165 C CA . ILE B 1 152 ? 5.879 7.758 -1.596 1 98.38 152 ILE B CA 1
ATOM 4166 C C . ILE B 1 152 ? 5.523 6.789 -0.47 1 98.38 152 ILE B C 1
ATOM 4168 O O . ILE B 1 152 ? 4.348 6.559 -0.188 1 98.38 152 ILE B O 1
ATOM 4172 N N . GLN B 1 153 ? 6.52 6.207 0.154 1 96.5 153 GLN B N 1
ATOM 4173 C CA . GLN B 1 153 ? 6.289 5.293 1.268 1 96.5 153 GLN B CA 1
ATOM 4174 C C . GLN B 1 153 ? 6.699 5.926 2.594 1 96.5 153 GLN B C 1
ATOM 4176 O O . GLN B 1 153 ? 7.793 6.484 2.707 1 96.5 153 GLN B O 1
ATOM 4181 N N . SER B 1 154 ? 5.82 5.832 3.504 1 95.12 154 SER B N 1
ATOM 4182 C CA . SER B 1 154 ? 6.145 6.355 4.828 1 95.12 154 SER B CA 1
ATOM 4183 C C . SER B 1 154 ? 5.695 5.395 5.926 1 95.12 154 SER B C 1
ATOM 4185 O O . SER B 1 154 ? 4.836 4.543 5.695 1 95.12 154 SER B O 1
ATOM 4187 N N . PHE B 1 155 ? 6.387 5.539 7.055 1 90.62 155 PHE B N 1
ATOM 4188 C CA . PHE B 1 155 ? 6.133 4.75 8.25 1 90.62 155 PHE B CA 1
ATOM 4189 C C . PHE B 1 155 ? 5.762 5.648 9.43 1 90.62 155 PHE B C 1
ATOM 4191 O O . PHE B 1 155 ? 6.176 6.809 9.484 1 90.62 155 PHE B O 1
ATOM 4198 N N . GLY B 1 156 ? 4.961 5.105 10.195 1 82.06 156 GLY B N 1
ATOM 4199 C CA . GLY B 1 156 ? 4.645 5.891 11.375 1 82.06 156 GLY B CA 1
ATOM 4200 C C . GLY B 1 156 ? 3.973 5.078 12.469 1 82.06 156 GLY B C 1
ATOM 4201 O O . GLY B 1 156 ? 4.031 3.848 12.461 1 82.06 156 GLY B O 1
ATOM 4202 N N . GLY B 1 157 ? 3.605 5.918 13.453 1 77.62 157 GLY B N 1
ATOM 4203 C CA . GLY B 1 157 ? 2.982 5.273 14.594 1 77.62 157 GLY B CA 1
ATOM 4204 C C . GLY B 1 157 ? 2.309 6.25 15.539 1 77.62 157 GLY B C 1
ATOM 4205 O O . GLY B 1 157 ? 2.299 7.457 15.281 1 77.62 157 GLY B O 1
ATOM 4206 N N . ALA B 1 158 ? 1.625 5.734 16.453 1 75.81 158 ALA B N 1
ATOM 4207 C CA . ALA B 1 158 ? 0.912 6.43 17.516 1 75.81 158 ALA B CA 1
ATOM 4208 C C . ALA B 1 158 ? -0.451 6.922 17.031 1 75.81 158 ALA B C 1
ATOM 4210 O O . ALA B 1 158 ? -0.899 8 17.422 1 75.81 158 ALA B O 1
ATOM 4211 N N . GLY B 1 159 ? -0.962 6.219 16.062 1 85.38 159 GLY B N 1
ATOM 4212 C CA . GLY B 1 159 ? -2.311 6.504 15.602 1 85.38 159 GLY B CA 1
ATOM 4213 C C . GLY B 1 159 ? -2.348 7.453 14.414 1 85.38 159 GLY B C 1
ATOM 4214 O O . GLY B 1 159 ? -1.495 8.336 14.297 1 85.38 159 GLY B O 1
ATOM 4215 N N . LEU B 1 160 ? -3.359 7.332 13.609 1 92.62 160 LEU B N 1
ATOM 4216 C CA . LEU B 1 160 ? -3.502 8.086 12.367 1 92.62 160 LEU B CA 1
ATOM 4217 C C . LEU B 1 160 ? -3.725 9.562 12.648 1 92.62 160 LEU B C 1
ATOM 4219 O O . LEU B 1 160 ? -3.07 10.422 12.047 1 92.62 160 LEU B O 1
ATOM 4223 N N . PRO B 1 161 ? -4.535 9.922 13.633 1 89.5 161 PRO B N 1
ATOM 4224 C CA . PRO B 1 161 ? -4.871 11.344 13.781 1 89.5 161 PRO B CA 1
ATOM 4225 C C . PRO B 1 161 ? -3.66 12.203 14.133 1 89.5 161 PRO B C 1
ATOM 4227 O O . PRO B 1 161 ? -3.473 13.281 13.562 1 89.5 161 PRO B O 1
ATOM 4230 N N . ASN B 1 162 ? -2.875 11.719 14.992 1 85.25 162 ASN B N 1
ATOM 4231 C CA . ASN B 1 162 ? -1.793 12.578 15.461 1 85.25 162 ASN B CA 1
ATOM 4232 C C . ASN B 1 162 ? -0.584 12.516 14.531 1 85.25 162 ASN B C 1
ATOM 4234 O O . ASN B 1 162 ? -0.28 13.484 13.844 1 85.25 162 ASN B O 1
ATOM 4238 N N . TYR B 1 163 ? -0.05 11.398 14.398 1 88.25 163 TYR B N 1
ATOM 4239 C CA . TYR B 1 163 ? 1.221 11.312 13.688 1 88.25 163 TYR B CA 1
ATOM 4240 C C . TYR B 1 163 ? 1.005 11.336 12.18 1 88.25 163 TYR B C 1
ATOM 4242 O O . TYR B 1 163 ? 1.768 11.969 11.445 1 88.25 163 TYR B O 1
ATOM 4250 N N . SER B 1 164 ? 0.01 10.688 11.734 1 92.62 164 SER B N 1
ATOM 4251 C CA . SER B 1 164 ? -0.155 10.539 10.289 1 92.62 164 SER B CA 1
ATOM 4252 C C . SER B 1 164 ? -0.596 11.844 9.641 1 92.62 164 SER B C 1
ATOM 4254 O O . SER B 1 164 ? -0.527 11.992 8.422 1 92.62 164 SER B O 1
ATOM 4256 N N . SER B 1 165 ? -1.029 12.766 10.461 1 94.19 165 SER B N 1
ATOM 4257 C CA . SER B 1 165 ? -1.3 14.086 9.898 1 94.19 165 SER B CA 1
ATOM 4258 C C . SER B 1 165 ? -0.042 14.695 9.289 1 94.19 165 SER B C 1
ATOM 4260 O O . SER B 1 165 ? -0.117 15.414 8.289 1 94.19 165 SER B O 1
ATOM 4262 N N . HIS B 1 166 ? 1.115 14.414 9.883 1 94.94 166 HIS B N 1
ATOM 4263 C CA . HIS B 1 166 ? 2.383 14.836 9.297 1 94.94 166 HIS B CA 1
ATOM 4264 C C . HIS B 1 166 ? 2.635 14.156 7.961 1 94.94 166 HIS B C 1
ATOM 4266 O O . HIS B 1 166 ? 3.143 14.773 7.023 1 94.94 166 HIS B O 1
ATOM 4272 N N . GLN B 1 167 ? 2.236 12.953 7.863 1 95.94 167 GLN B N 1
ATOM 4273 C CA . GLN B 1 167 ? 2.531 12.172 6.668 1 95.94 167 GLN B CA 1
ATOM 4274 C C . GLN B 1 167 ? 1.622 12.578 5.512 1 95.94 167 GLN B C 1
ATOM 4276 O O . GLN B 1 167 ? 2.096 12.82 4.398 1 95.94 167 GLN B O 1
ATOM 4281 N N . THR B 1 168 ? 0.325 12.633 5.781 1 97.62 168 THR B N 1
ATOM 4282 C CA . THR B 1 168 ? -0.603 13.016 4.723 1 97.62 168 THR B CA 1
ATOM 4283 C C . THR B 1 168 ? -0.321 14.438 4.242 1 97.62 168 THR B C 1
ATOM 4285 O O . THR B 1 168 ? -0.405 14.719 3.043 1 97.62 168 THR B O 1
ATOM 4288 N N . ASP B 1 169 ? 0.017 15.297 5.176 1 97.88 169 ASP B N 1
ATOM 4289 C CA . ASP B 1 169 ? 0.408 16.656 4.785 1 97.88 169 ASP B CA 1
ATOM 4290 C C . ASP B 1 169 ? 1.696 16.625 3.969 1 97.88 169 ASP B C 1
ATOM 4292 O O . ASP B 1 169 ? 1.812 17.344 2.969 1 97.88 169 ASP B O 1
ATOM 4296 N N . MET B 1 170 ? 2.639 15.836 4.355 1 97.56 170 MET B N 1
ATOM 4297 C CA . MET B 1 170 ? 3.916 15.711 3.66 1 97.56 170 MET B CA 1
ATOM 4298 C C . MET B 1 170 ? 3.709 15.242 2.223 1 97.56 170 MET B C 1
ATOM 4300 O O . MET B 1 170 ? 4.305 15.797 1.296 1 97.56 170 MET B O 1
ATOM 4304 N N . TYR B 1 171 ? 2.854 14.203 2.025 1 98.38 171 TYR B N 1
ATOM 4305 C CA . TYR B 1 171 ? 2.605 13.719 0.671 1 98.38 171 TYR B CA 1
ATOM 4306 C C . TYR B 1 171 ? 2.17 14.867 -0.24 1 98.38 171 TYR B C 1
ATOM 4308 O O . TYR B 1 171 ? 2.742 15.062 -1.313 1 98.38 171 TYR B O 1
ATOM 4316 N N . ARG B 1 172 ? 1.188 15.625 0.237 1 98.62 172 ARG B N 1
ATOM 4317 C CA . ARG B 1 172 ? 0.647 16.719 -0.558 1 98.62 172 ARG B CA 1
ATOM 4318 C C . ARG B 1 172 ? 1.7 17.797 -0.792 1 98.62 172 ARG B C 1
ATOM 4320 O O . ARG B 1 172 ? 1.851 18.297 -1.91 1 98.62 172 ARG B O 1
ATOM 4327 N N . TYR B 1 173 ? 2.416 18.109 0.25 1 98.69 173 TYR B N 1
ATOM 4328 C CA . TYR B 1 173 ? 3.404 19.172 0.145 1 98.69 173 TYR B CA 1
ATOM 4329 C C . TYR B 1 173 ? 4.473 18.828 -0.884 1 98.69 173 TYR B C 1
ATOM 4331 O O . TYR B 1 173 ? 4.785 19.641 -1.762 1 98.69 173 TYR B O 1
ATOM 4339 N N . LEU B 1 174 ? 5.02 17.594 -0.79 1 98.62 174 LEU B N 1
ATOM 4340 C CA . LEU B 1 174 ? 6.09 17.172 -1.679 1 98.62 174 LEU B CA 1
ATOM 4341 C C . LEU B 1 174 ? 5.625 17.156 -3.131 1 98.62 174 LEU B C 1
ATOM 4343 O O . LEU B 1 174 ? 6.418 17.406 -4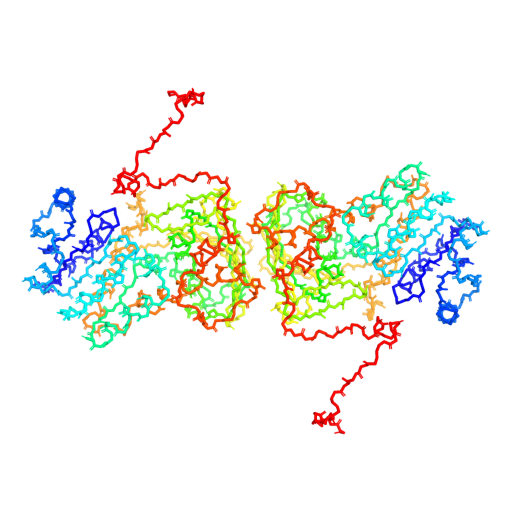.043 1 98.62 174 LEU B O 1
ATOM 4347 N N . LEU B 1 175 ? 4.32 16.938 -3.328 1 98.56 175 LEU B N 1
ATOM 4348 C CA . LEU B 1 175 ? 3.77 16.812 -4.672 1 98.56 175 LEU B CA 1
ATOM 4349 C C . LEU B 1 175 ? 3.191 18.141 -5.152 1 98.56 175 LEU B C 1
ATOM 4351 O O . LEU B 1 175 ? 2.357 18.156 -6.059 1 98.56 175 LEU B O 1
ATOM 4355 N N . GLY B 1 176 ? 3.555 19.266 -4.523 1 98.12 176 GLY B N 1
ATOM 4356 C CA . GLY B 1 176 ? 3.08 20.562 -4.938 1 98.12 176 GLY B CA 1
ATOM 4357 C C . GLY B 1 176 ? 1.64 20.828 -4.539 1 98.12 176 GLY B C 1
ATOM 4358 O O . GLY B 1 176 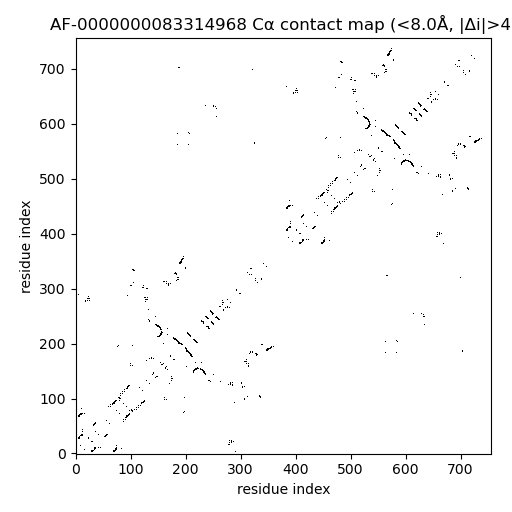? 0.875 21.422 -5.316 1 98.12 176 GLY B O 1
ATOM 4359 N N . ASP B 1 177 ? 1.31 20.297 -3.307 1 98.25 177 ASP B N 1
ATOM 4360 C CA . ASP B 1 177 ? -0.04 20.406 -2.766 1 98.25 177 ASP B CA 1
ATOM 4361 C C . ASP B 1 177 ? -1.073 19.828 -3.723 1 98.25 177 ASP B C 1
ATOM 4363 O O . ASP B 1 177 ? -2.098 20.453 -4 1 98.25 177 ASP B O 1
ATOM 4367 N N . ASP B 1 178 ? -0.715 18.656 -4.277 1 97.75 178 ASP B N 1
ATOM 4368 C CA . ASP B 1 178 ? -1.556 17.891 -5.195 1 97.75 178 ASP B CA 1
ATOM 4369 C C . ASP B 1 178 ? -2.83 17.422 -4.508 1 97.75 178 ASP B C 1
ATOM 4371 O O . ASP B 1 178 ? -2.871 17.297 -3.281 1 97.75 178 ASP B O 1
ATOM 4375 N N . GLU B 1 179 ? -3.846 17.203 -5.309 1 98.31 179 GLU B N 1
ATOM 4376 C CA . GLU B 1 179 ? -5.121 16.734 -4.781 1 98.31 179 GLU B CA 1
ATOM 4377 C C . GLU B 1 179 ? -5.168 15.211 -4.73 1 98.31 179 GLU B C 1
ATOM 4379 O O . GLU B 1 179 ? -4.766 14.539 -5.684 1 98.31 179 GLU B O 1
ATOM 4384 N N . CYS B 1 180 ? -5.566 14.742 -3.584 1 98.5 180 CYS B N 1
ATOM 4385 C CA . CYS B 1 180 ? -5.809 13.305 -3.467 1 98.5 180 CYS B CA 1
ATOM 4386 C C . CYS B 1 180 ? -7.105 12.914 -4.16 1 98.5 180 CYS B C 1
ATOM 4388 O O . CYS B 1 180 ? -8.156 13.516 -3.908 1 98.5 180 CYS B O 1
ATOM 4390 N N . GLU B 1 181 ? -7.094 11.883 -5.02 1 98 181 GLU B N 1
ATOM 4391 C CA . GLU B 1 181 ? -8.266 11.477 -5.789 1 98 181 GLU B CA 1
ATOM 4392 C C . GLU B 1 181 ? -9.047 10.383 -5.066 1 98 181 GLU B C 1
ATOM 4394 O O . GLU B 1 181 ? -10.281 10.406 -5.039 1 98 181 GLU B O 1
ATOM 4399 N N . TRP B 1 182 ? -8.391 9.43 -4.566 1 98.12 182 TRP B N 1
ATOM 4400 C CA . TRP B 1 182 ? -9.07 8.383 -3.807 1 98.12 182 TRP B CA 1
ATOM 4401 C C . TRP B 1 182 ? -8.133 7.793 -2.754 1 98.12 182 TRP B C 1
ATOM 4403 O O . TRP B 1 182 ? -6.918 7.965 -2.824 1 98.12 182 TRP B O 1
ATOM 4413 N N . VAL B 1 183 ? -8.695 7.199 -1.766 1 98.69 183 VAL B N 1
ATOM 4414 C CA . VAL B 1 183 ? -8.008 6.543 -0.659 1 98.69 183 VAL B CA 1
ATOM 4415 C C . VAL B 1 183 ? -8.594 5.152 -0.435 1 98.69 183 VAL B C 1
ATOM 4417 O O . VAL B 1 183 ? -9.805 4.965 -0.501 1 98.69 183 VAL B O 1
ATOM 4420 N N . MET B 1 184 ? -7.734 4.215 -0.249 1 98.5 184 MET B N 1
ATOM 4421 C CA . MET B 1 184 ? -8.164 2.889 0.196 1 98.5 184 MET B CA 1
ATOM 4422 C C . MET B 1 184 ? -7.254 2.371 1.308 1 98.5 184 MET B C 1
ATOM 4424 O O . MET B 1 184 ? -6.035 2.535 1.246 1 98.5 184 MET B O 1
ATOM 4428 N N . GLY B 1 185 ? -7.844 1.842 2.346 1 98.12 185 GLY B N 1
ATOM 4429 C CA . GLY B 1 185 ? -7.051 1.37 3.471 1 98.12 185 GLY B CA 1
ATOM 4430 C C . GLY B 1 185 ? -7.844 0.514 4.441 1 98.12 185 GLY B C 1
ATOM 4431 O O . GLY B 1 185 ? -9.008 0.198 4.191 1 98.12 185 GLY B O 1
ATOM 4432 N N . ASN B 1 186 ? -7.16 -0.016 5.457 1 98.25 186 ASN B N 1
ATOM 4433 C CA . ASN B 1 186 ? -7.719 -0.836 6.527 1 98.25 186 ASN B CA 1
ATOM 4434 C C . ASN B 1 186 ? -7.055 -0.541 7.867 1 98.25 186 ASN B C 1
ATOM 4436 O O . ASN B 1 186 ? -6.016 0.122 7.918 1 98.25 186 ASN B O 1
ATOM 4440 N N . ILE B 1 187 ? -7.754 -0.895 8.938 1 96.75 187 ILE B N 1
ATOM 4441 C CA . ILE B 1 187 ? -7.23 -0.649 10.281 1 96.75 187 ILE B CA 1
ATOM 4442 C C . ILE B 1 187 ? -7.414 -1.896 11.141 1 96.75 187 ILE B C 1
ATOM 4444 O O . ILE B 1 187 ? -8.203 -2.783 10.805 1 96.75 187 ILE B O 1
ATOM 4448 N N . GLU B 1 188 ? -6.613 -1.993 12.172 1 95.12 188 GLU B N 1
ATOM 4449 C CA . GLU B 1 188 ? -6.82 -2.92 13.281 1 95.12 188 GLU B CA 1
ATOM 4450 C C . GLU B 1 188 ? -7.094 -2.17 14.586 1 95.12 188 GLU B C 1
ATOM 4452 O O . GLU B 1 188 ? -6.426 -1.18 14.891 1 95.12 188 GLU B O 1
ATOM 4457 N N . ARG B 1 189 ? -8.133 -2.557 15.195 1 92.69 189 ARG B N 1
ATOM 4458 C CA . ARG B 1 189 ? -8.406 -2.014 16.516 1 92.69 189 ARG B CA 1
ATOM 4459 C C . ARG B 1 189 ? -8.867 -3.107 17.469 1 92.69 189 ARG B C 1
ATOM 4461 O O . ARG B 1 189 ? -10.07 -3.277 17.703 1 92.69 189 ARG B O 1
ATOM 4468 N N . LYS B 1 190 ? -7.984 -3.736 18.031 1 87.75 190 LYS B N 1
ATOM 4469 C CA . LYS B 1 190 ? -8.281 -4.785 19 1 87.75 190 LYS B CA 1
ATOM 4470 C C . LYS B 1 190 ? -8.211 -4.254 20.422 1 87.75 190 LYS B C 1
ATOM 4472 O O . LYS B 1 190 ? -8.742 -4.871 21.344 1 87.75 190 LYS B O 1
ATOM 4477 N N . THR B 1 191 ? -7.531 -3.176 20.531 1 86.25 191 THR B N 1
ATOM 4478 C CA . THR B 1 191 ? -7.355 -2.541 21.844 1 86.25 191 THR B CA 1
ATOM 4479 C C . THR B 1 191 ? -8.094 -1.208 21.891 1 86.25 191 THR B C 1
ATOM 4481 O O . THR B 1 191 ? -8.086 -0.447 20.922 1 86.25 191 THR B O 1
ATOM 4484 N N . ASP B 1 192 ? -8.742 -0.978 23.016 1 84.94 192 ASP B N 1
ATOM 4485 C CA . ASP B 1 192 ? -9.414 0.299 23.219 1 84.94 192 ASP B CA 1
ATOM 4486 C C . ASP B 1 192 ? -8.414 1.406 23.547 1 84.94 192 ASP B C 1
ATOM 4488 O O . ASP B 1 192 ? -8.266 1.797 24.703 1 84.94 192 ASP B O 1
ATOM 4492 N N . GLN B 1 193 ? -7.875 1.953 22.5 1 84.25 193 GLN B N 1
ATOM 4493 C CA . GLN B 1 193 ? -6.789 2.912 22.672 1 84.25 193 GLN B CA 1
ATOM 4494 C C . GLN B 1 193 ? -7.266 4.34 22.406 1 84.25 193 GLN B C 1
ATOM 4496 O O . GLN B 1 193 ? -8.117 4.566 21.547 1 84.25 193 GLN B O 1
ATOM 4501 N N . TYR B 1 194 ? -6.664 5.258 23.172 1 84.31 194 TYR B N 1
ATOM 4502 C CA . TYR B 1 194 ? -6.93 6.684 23.016 1 84.31 194 TYR B CA 1
ATOM 4503 C C . TYR B 1 194 ? -5.629 7.477 22.984 1 84.31 194 TYR B C 1
ATOM 4505 O O . TYR B 1 194 ? -4.668 7.133 23.672 1 84.31 194 TYR B O 1
ATOM 4513 N N . GLU B 1 195 ? -5.59 8.469 22.188 1 81.81 195 GLU B N 1
ATOM 4514 C CA . GLU B 1 195 ? -4.543 9.484 22.172 1 81.81 195 GLU B CA 1
ATOM 4515 C C . GLU B 1 195 ? -5.133 10.883 22.344 1 81.81 195 GLU B C 1
ATOM 4517 O O . GLU B 1 195 ? -5.855 11.367 21.469 1 81.81 195 GLU B O 1
ATOM 4522 N N . ARG B 1 196 ? -4.793 11.586 23.469 1 80.62 196 ARG B N 1
ATOM 4523 C CA . ARG B 1 196 ? -5.316 12.914 23.75 1 80.62 196 ARG B CA 1
ATOM 4524 C C . ARG B 1 196 ? -6.836 12.938 23.672 1 80.62 196 ARG B C 1
ATOM 4526 O O . ARG B 1 196 ? -7.414 13.781 22.984 1 80.62 196 ARG B O 1
ATOM 4533 N N . ASN B 1 197 ? -7.418 11.969 24.172 1 80.12 197 ASN B N 1
ATOM 4534 C CA . ASN B 1 197 ? -8.859 11.766 24.312 1 80.12 197 ASN B CA 1
ATOM 4535 C C . ASN B 1 197 ? -9.516 11.508 22.969 1 80.12 197 ASN B C 1
ATOM 4537 O O . ASN B 1 197 ? -10.703 11.781 22.781 1 80.12 197 ASN B O 1
ATOM 4541 N N . THR B 1 198 ? -8.75 11.117 22.047 1 85.5 198 THR B N 1
ATOM 4542 C CA . THR B 1 198 ? -9.258 10.719 20.734 1 85.5 198 THR B CA 1
ATOM 4543 C C . THR B 1 198 ? -9.023 9.227 20.5 1 85.5 198 THR B C 1
ATOM 4545 O O . THR B 1 198 ? -7.93 8.719 20.734 1 85.5 198 THR B O 1
ATOM 4548 N N . ARG B 1 199 ? -10.078 8.562 20.125 1 88.56 199 ARG B N 1
ATOM 4549 C CA . ARG B 1 199 ? -9.945 7.145 19.812 1 88.56 199 ARG B CA 1
ATOM 4550 C C . ARG B 1 199 ? -8.969 6.926 18.656 1 88.56 199 ARG B C 1
ATOM 4552 O O . ARG B 1 199 ? -8.969 7.68 17.688 1 88.56 199 ARG B O 1
ATOM 4559 N N . ILE B 1 200 ? -8.133 5.867 18.828 1 91.19 200 ILE B N 1
ATOM 4560 C CA . ILE B 1 200 ? -7.215 5.543 17.75 1 91.19 200 ILE B CA 1
ATOM 4561 C C . ILE B 1 200 ? -7.207 4.031 17.516 1 91.19 200 ILE B C 1
ATOM 4563 O O . ILE B 1 200 ? -7.742 3.27 18.328 1 91.19 200 ILE B O 1
ATOM 4567 N N . GLU B 1 201 ? -6.723 3.619 16.406 1 92.88 201 GLU B N 1
ATOM 4568 C CA . GLU B 1 201 ? -6.543 2.225 16.016 1 92.88 201 GLU B CA 1
ATOM 4569 C C . GLU B 1 201 ? -5.211 1.679 16.531 1 92.88 201 GLU B C 1
ATOM 4571 O O . GLU B 1 201 ? -4.375 2.434 17.031 1 92.88 201 GLU B O 1
ATOM 4576 N N . ASP B 1 202 ? -5.047 0.345 16.484 1 92.25 202 ASP B N 1
ATOM 4577 C CA . ASP B 1 202 ? -3.783 -0.302 16.828 1 92.25 202 ASP B CA 1
ATOM 4578 C C . ASP B 1 202 ? -2.771 -0.15 15.688 1 92.25 202 ASP B C 1
ATOM 4580 O O . ASP B 1 202 ? -1.594 0.122 15.938 1 92.25 202 ASP B O 1
ATOM 4584 N N . CYS B 1 203 ? -3.188 -0.317 14.484 1 94.25 203 CYS B N 1
ATOM 4585 C CA . CYS B 1 203 ? -2.375 -0.129 13.289 1 94.25 203 CYS B CA 1
ATOM 4586 C C . CYS B 1 203 ? -3.254 0.115 12.062 1 94.25 203 CYS B C 1
ATOM 4588 O O . CYS B 1 203 ? -4.477 -0.037 12.133 1 94.25 203 CYS B O 1
ATOM 4590 N N . ALA B 1 204 ? -2.578 0.578 11 1 96.62 204 ALA B N 1
ATOM 4591 C CA . ALA B 1 204 ? -3.346 0.923 9.805 1 96.62 204 ALA B CA 1
ATOM 4592 C C . ALA B 1 204 ? -2.471 0.878 8.562 1 96.62 204 ALA B C 1
ATOM 4594 O O . ALA B 1 204 ? -1.249 1.034 8.641 1 96.62 204 ALA B O 1
ATOM 4595 N N . VAL B 1 205 ? -3.109 0.586 7.465 1 97.44 205 VAL B N 1
ATOM 4596 C CA . VAL B 1 205 ? -2.531 0.783 6.137 1 97.44 205 VAL B CA 1
ATOM 4597 C C . VAL B 1 205 ? -3.41 1.732 5.328 1 97.44 205 VAL B C 1
ATOM 4599 O O . VAL B 1 205 ? -4.637 1.712 5.453 1 97.44 205 VAL B O 1
ATOM 4602 N N . GLY B 1 206 ? -2.781 2.578 4.559 1 98.06 206 GLY B N 1
ATOM 4603 C CA . GLY B 1 206 ? -3.492 3.469 3.654 1 98.06 206 GLY B CA 1
ATOM 4604 C C . GLY B 1 206 ? -2.764 3.691 2.344 1 98.06 206 GLY B C 1
ATOM 4605 O O . GLY B 1 206 ? -1.543 3.857 2.324 1 98.06 206 GLY B O 1
ATOM 4606 N N . VAL B 1 207 ? -3.518 3.596 1.271 1 98.5 207 VAL B N 1
ATOM 4607 C CA . VAL B 1 207 ? -3.014 3.922 -0.059 1 98.5 207 VAL B CA 1
ATOM 4608 C C . VAL B 1 207 ? -3.756 5.137 -0.61 1 98.5 207 VAL B C 1
ATOM 4610 O O . VAL B 1 207 ? -4.984 5.211 -0.528 1 98.5 207 VAL B O 1
ATOM 4613 N N . PHE B 1 208 ? -2.988 6.055 -1.113 1 98.62 208 PHE B N 1
ATOM 4614 C CA . PHE B 1 208 ? -3.516 7.305 -1.652 1 98.62 208 PHE B CA 1
ATOM 4615 C C . PHE B 1 208 ? -3.141 7.461 -3.121 1 98.62 208 PHE B C 1
ATOM 4617 O O . PHE B 1 208 ? -2.004 7.184 -3.51 1 98.62 208 PHE B O 1
ATOM 4624 N N . GLN B 1 209 ? -4.09 7.84 -3.928 1 98.06 209 GLN B N 1
ATOM 4625 C CA . GLN B 1 209 ? -3.824 8.242 -5.305 1 98.06 209 GLN B CA 1
ATOM 4626 C C . GLN B 1 209 ? -4.055 9.734 -5.496 1 98.06 209 GLN B C 1
ATOM 4628 O O . GLN B 1 209 ? -5.105 10.266 -5.125 1 98.06 209 GLN B O 1
ATOM 4633 N N . PHE B 1 210 ? -3.025 10.359 -6.066 1 98.38 210 PHE B N 1
ATOM 4634 C CA . PHE B 1 210 ? -3.119 11.797 -6.324 1 98.38 210 PHE B CA 1
ATOM 4635 C C . PHE B 1 210 ? -3.432 12.062 -7.789 1 98.38 210 PHE B C 1
ATOM 4637 O O . PHE B 1 210 ? -3.299 11.172 -8.633 1 98.38 210 PHE B O 1
ATOM 4644 N N . ARG B 1 211 ? -3.875 13.234 -8.109 1 97.38 211 ARG B N 1
ATOM 4645 C CA . ARG B 1 211 ? -4.246 13.617 -9.469 1 97.38 211 ARG B CA 1
ATOM 4646 C C . ARG B 1 211 ? -3.057 13.508 -10.414 1 97.38 211 ARG B C 1
ATOM 4648 O O . ARG B 1 211 ? -3.217 13.172 -11.586 1 97.38 211 ARG B O 1
ATOM 4655 N N . SER B 1 212 ? -1.88 13.773 -9.953 1 96.19 212 SER B N 1
ATOM 4656 C CA . SER B 1 212 ? -0.659 13.703 -10.75 1 96.19 212 SER B CA 1
ATOM 4657 C C . SER B 1 212 ? -0.362 12.273 -11.188 1 96.19 212 SER B C 1
ATOM 4659 O O . SER B 1 212 ? 0.477 12.047 -12.062 1 96.19 212 SER B O 1
ATOM 4661 N N . GLY B 1 213 ? -1.004 11.328 -10.57 1 94.81 213 GLY B N 1
ATOM 4662 C CA . GLY B 1 213 ? -0.706 9.922 -10.805 1 94.81 213 GLY B CA 1
ATOM 4663 C C . GLY B 1 213 ? 0.178 9.312 -9.734 1 94.81 213 GLY B C 1
ATOM 4664 O O . GLY B 1 213 ? 0.283 8.086 -9.633 1 94.81 213 GLY B O 1
ATOM 4665 N N . ALA B 1 214 ? 0.804 10.133 -8.898 1 97.62 214 ALA B N 1
ATOM 4666 C CA . ALA B 1 214 ? 1.614 9.656 -7.781 1 97.62 214 ALA B CA 1
ATOM 4667 C C . ALA B 1 214 ? 0.753 8.938 -6.746 1 97.62 214 ALA B C 1
ATOM 4669 O O . ALA B 1 214 ? -0.439 9.219 -6.617 1 97.62 214 ALA B O 1
ATOM 4670 N N . ARG B 1 215 ? 1.358 8.008 -6.102 1 97.81 215 ARG B N 1
ATOM 4671 C CA . ARG B 1 215 ? 0.689 7.297 -5.016 1 97.81 215 ARG B CA 1
ATOM 4672 C C . ARG B 1 215 ? 1.487 7.402 -3.719 1 97.81 215 ARG B C 1
ATOM 4674 O O . ARG B 1 215 ? 2.674 7.734 -3.738 1 97.81 215 ARG B O 1
ATOM 4681 N N . ALA B 1 216 ? 0.808 7.16 -2.662 1 98.5 216 ALA B N 1
ATOM 4682 C CA . ALA B 1 216 ? 1.474 7.059 -1.365 1 98.5 216 ALA B CA 1
ATOM 4683 C C . ALA B 1 216 ? 1.004 5.828 -0.6 1 98.5 216 ALA B C 1
ATOM 4685 O O . ALA B 1 216 ? -0.15 5.41 -0.729 1 98.5 216 ALA B O 1
ATOM 4686 N N . LEU B 1 217 ? 1.902 5.234 0.087 1 97.88 217 LEU B N 1
ATOM 4687 C CA . LEU B 1 217 ? 1.652 4.102 0.971 1 97.88 217 LEU B CA 1
ATOM 4688 C C . LEU B 1 217 ? 2.004 4.449 2.414 1 97.88 217 LEU B C 1
ATOM 4690 O O . LEU B 1 217 ? 3.162 4.738 2.723 1 97.88 217 LEU B O 1
ATOM 4694 N N . LEU B 1 218 ? 1.01 4.426 3.217 1 96.75 218 LEU B N 1
ATOM 4695 C CA . LEU B 1 218 ? 1.181 4.688 4.641 1 96.75 218 LEU B CA 1
ATOM 4696 C C . LEU B 1 218 ? 1.106 3.391 5.445 1 96.75 218 LEU B C 1
ATOM 4698 O O . LEU B 1 218 ? 0.121 2.656 5.355 1 96.75 218 LEU B O 1
ATOM 4702 N N . LEU B 1 219 ? 2.137 3.08 6.164 1 95.5 219 LEU B N 1
ATOM 4703 C CA . LEU B 1 219 ? 2.168 1.986 7.129 1 95.5 219 LEU B CA 1
ATOM 4704 C C . LEU B 1 219 ? 2.285 2.52 8.555 1 95.5 219 LEU B C 1
ATOM 4706 O O . LEU B 1 219 ? 3.359 2.955 8.969 1 95.5 219 LEU B O 1
ATOM 4710 N N . SER B 1 220 ? 1.168 2.49 9.211 1 93.75 220 SER B N 1
ATOM 4711 C CA . SER B 1 220 ? 1.144 3.043 10.562 1 93.75 220 SER B CA 1
ATOM 4712 C C . SER B 1 220 ? 1.164 1.937 11.609 1 93.75 220 SER B C 1
ATOM 4714 O O . SER B 1 220 ? 0.269 1.091 11.648 1 93.75 220 SER B O 1
ATOM 4716 N N . ASP B 1 221 ? 2.182 1.965 12.492 1 89.94 221 ASP B N 1
ATOM 4717 C CA . ASP B 1 221 ? 2.352 1.048 13.609 1 89.94 221 ASP B CA 1
ATOM 4718 C C . ASP B 1 221 ? 2.451 -0.397 13.133 1 89.94 221 ASP B C 1
ATOM 4720 O O . ASP B 1 221 ? 1.967 -1.314 13.797 1 89.94 221 ASP B O 1
ATOM 4724 N N . LEU B 1 222 ? 2.938 -0.609 11.961 1 89.5 222 LEU B N 1
ATOM 4725 C CA . LEU B 1 222 ? 3.074 -1.938 11.367 1 89.5 222 LEU B CA 1
ATOM 4726 C C . LEU B 1 222 ? 4.539 -2.354 11.305 1 89.5 222 LEU B C 1
ATOM 4728 O O . LEU B 1 222 ? 4.848 -3.547 11.242 1 89.5 222 LEU B O 1
ATOM 4732 N N . VAL B 1 223 ? 5.387 -1.363 11.227 1 80.38 223 VAL B N 1
ATOM 4733 C CA . VAL B 1 223 ? 6.82 -1.613 11.156 1 80.38 223 VAL B CA 1
ATOM 4734 C C . VAL B 1 223 ? 7.527 -0.938 12.328 1 80.38 223 VAL B C 1
ATOM 4736 O O . VAL B 1 223 ? 7.129 0.149 12.758 1 80.38 223 VAL B O 1
ATOM 4739 N N . PRO B 1 224 ? 8.367 -1.643 12.992 1 69.88 224 PRO B N 1
ATOM 4740 C CA . PRO B 1 224 ? 8.984 -1.125 14.211 1 69.88 224 PRO B CA 1
ATOM 4741 C C . PRO B 1 224 ? 9.664 0.224 14 1 69.88 224 PRO B C 1
ATOM 4743 O O . PRO B 1 224 ? 9.734 1.038 14.93 1 69.88 224 PRO B O 1
ATOM 4746 N N . ASN B 1 225 ? 10.289 0.379 12.984 1 60.53 225 ASN B N 1
ATOM 4747 C CA . ASN B 1 225 ? 11.164 1.545 12.891 1 60.53 225 ASN B CA 1
ATOM 4748 C C . ASN B 1 225 ? 10.367 2.818 12.617 1 60.53 225 ASN B C 1
ATOM 4750 O O . ASN B 1 225 ? 9.586 2.873 11.664 1 60.53 225 ASN B O 1
ATOM 4754 N N . TYR B 1 226 ? 10.469 3.592 13.703 1 61.62 226 TYR B N 1
ATOM 4755 C CA . TYR B 1 226 ? 9.922 4.938 13.57 1 61.62 226 TYR B CA 1
ATOM 4756 C C . TYR B 1 226 ? 10.805 5.801 12.672 1 61.62 226 TYR B C 1
ATOM 4758 O O . TYR B 1 226 ? 11.969 6.035 12.984 1 61.62 226 TYR B O 1
ATOM 4766 N N . TYR B 1 227 ? 10.5 5.766 11.414 1 66.62 227 TYR B N 1
ATOM 4767 C CA . TYR B 1 227 ? 11.148 6.602 10.414 1 66.62 227 TYR B CA 1
ATOM 4768 C C . TYR B 1 227 ? 10.328 7.852 10.125 1 66.62 227 TYR B C 1
ATOM 4770 O O . TYR B 1 227 ? 9.188 7.758 9.656 1 66.62 227 TYR B O 1
ATOM 4778 N N . GLN B 1 228 ? 11.047 8.945 10.711 1 80.56 228 GLN B N 1
ATOM 4779 C CA . GLN B 1 228 ? 10.391 10.211 10.391 1 80.56 228 GLN B CA 1
ATOM 4780 C C . GLN B 1 228 ? 10.805 10.711 9.008 1 80.56 228 GLN B C 1
ATOM 4782 O O . GLN B 1 228 ? 11.984 10.977 8.766 1 80.56 228 GLN B O 1
ATOM 4787 N N . GLY B 1 229 ? 9.984 10.539 8.023 1 90.25 229 GLY B N 1
ATOM 4788 C CA . GLY B 1 229 ? 10.25 10.883 6.637 1 90.25 229 GLY B CA 1
ATOM 4789 C C . GLY B 1 229 ? 9.547 9.977 5.648 1 90.25 229 GLY B C 1
ATOM 4790 O O . GLY B 1 229 ? 8.406 9.562 5.879 1 90.25 229 GLY B O 1
ATOM 4791 N N . ALA B 1 230 ? 10.227 9.875 4.488 1 95.62 230 ALA B N 1
ATOM 4792 C CA . ALA B 1 230 ? 9.602 9.094 3.43 1 95.62 230 ALA B CA 1
ATOM 4793 C C . ALA B 1 230 ? 10.641 8.602 2.424 1 95.62 230 ALA B C 1
ATOM 4795 O O . ALA B 1 230 ? 11.688 9.234 2.248 1 95.62 230 ALA B O 1
ATOM 4796 N N . LEU B 1 231 ? 10.406 7.449 1.917 1 96.56 231 LEU B N 1
ATOM 4797 C CA . LEU B 1 231 ? 11.078 7.004 0.703 1 96.56 231 LEU B CA 1
ATOM 4798 C C . LEU B 1 231 ? 10.266 7.355 -0.534 1 96.56 231 LEU B C 1
ATOM 4800 O O . LEU B 1 231 ? 9.109 6.941 -0.659 1 96.56 231 LEU B O 1
ATOM 4804 N N . ILE B 1 232 ? 10.82 8.117 -1.422 1 98.44 232 ILE B N 1
ATOM 4805 C CA . ILE B 1 232 ? 10.125 8.594 -2.609 1 98.44 232 ILE B CA 1
ATOM 4806 C C . ILE B 1 232 ? 10.719 7.941 -3.855 1 98.44 232 ILE B C 1
ATOM 4808 O O . ILE B 1 232 ? 11.898 8.133 -4.16 1 98.44 232 ILE B O 1
ATOM 4812 N N . TYR B 1 233 ? 9.875 7.215 -4.543 1 97.5 233 TYR B N 1
ATOM 4813 C CA . TYR B 1 233 ? 10.289 6.512 -5.75 1 97.5 233 TYR B CA 1
ATOM 4814 C C . TYR B 1 233 ? 9.773 7.219 -7 1 97.5 233 TYR B C 1
ATOM 4816 O O . TYR B 1 233 ? 8.57 7.406 -7.164 1 97.5 233 TYR B O 1
ATOM 4824 N N . GLY B 1 234 ? 10.688 7.594 -7.844 1 97.81 234 GLY B N 1
ATOM 4825 C CA . GLY B 1 234 ? 10.344 8.188 -9.125 1 97.81 234 GLY B CA 1
ATOM 4826 C C . GLY B 1 234 ? 10.734 7.32 -10.305 1 97.81 234 GLY B C 1
ATOM 4827 O O . GLY B 1 234 ? 11.391 6.289 -10.141 1 97.81 234 GLY B O 1
ATOM 4828 N N . SER B 1 235 ? 10.32 7.703 -11.492 1 96.5 235 SER B N 1
ATOM 4829 C CA . SER B 1 235 ? 10.578 6.953 -12.719 1 96.5 235 SER B CA 1
ATOM 4830 C C . SER B 1 235 ? 12.062 7.008 -13.094 1 96.5 235 SER B C 1
ATOM 4832 O O . SER B 1 235 ? 12.523 6.223 -13.922 1 96.5 235 SER B O 1
ATOM 4834 N N . GLN B 1 236 ? 12.82 7.969 -12.461 1 97.19 236 GLN B N 1
ATOM 4835 C CA . GLN B 1 236 ? 14.211 8.141 -12.867 1 97.19 236 GLN B CA 1
ATOM 4836 C C . GLN B 1 236 ? 15.125 8.273 -11.648 1 97.19 236 GLN B C 1
ATOM 4838 O O . GLN B 1 236 ? 16.234 8.789 -11.758 1 97.19 236 GLN B O 1
ATOM 4843 N N . GLY B 1 237 ? 14.656 7.875 -10.508 1 97.56 237 GLY B N 1
ATOM 4844 C CA . GLY B 1 237 ? 15.469 7.984 -9.305 1 97.56 237 GLY B CA 1
ATOM 4845 C C . GLY B 1 237 ? 14.664 7.879 -8.023 1 97.56 237 GLY B C 1
ATOM 4846 O O . GLY B 1 237 ? 13.477 7.547 -8.055 1 97.56 237 GLY B O 1
ATOM 4847 N N . MET B 1 238 ? 15.406 8.109 -6.902 1 98.12 238 MET B N 1
ATOM 4848 C CA . MET B 1 238 ? 14.805 7.98 -5.582 1 98.12 238 MET B CA 1
ATOM 4849 C C . MET B 1 238 ? 15.305 9.078 -4.645 1 98.12 238 MET B C 1
ATOM 4851 O O . MET B 1 238 ? 16.406 9.602 -4.828 1 98.12 238 MET B O 1
ATOM 4855 N N . ILE B 1 239 ? 14.453 9.391 -3.695 1 98.44 239 ILE B N 1
ATOM 4856 C CA . ILE B 1 239 ? 14.82 10.281 -2.602 1 98.44 239 ILE B CA 1
ATOM 4857 C C . ILE B 1 239 ? 14.531 9.609 -1.264 1 98.44 239 ILE B C 1
ATOM 4859 O O . ILE B 1 239 ? 13.453 9.047 -1.064 1 98.44 239 ILE B O 1
ATOM 4863 N N . ASN B 1 240 ? 15.516 9.508 -0.439 1 97.38 240 ASN B N 1
ATOM 4864 C CA . ASN B 1 240 ? 15.344 9.172 0.97 1 97.38 240 ASN B CA 1
ATOM 4865 C C . ASN B 1 240 ? 15.32 10.414 1.848 1 97.38 240 ASN B C 1
ATOM 4867 O O . ASN B 1 240 ? 16.344 11.047 2.068 1 97.38 240 ASN B O 1
ATOM 4871 N N . LEU B 1 241 ? 14.141 10.727 2.369 1 97 241 LEU B N 1
ATOM 4872 C CA . LEU B 1 241 ? 13.898 12 3.031 1 97 241 LEU B CA 1
ATOM 4873 C C . LEU B 1 241 ? 13.75 11.812 4.539 1 97 241 LEU B C 1
ATOM 4875 O O . LEU B 1 241 ? 13.016 10.938 4.988 1 97 241 LEU B O 1
ATOM 4879 N N . THR B 1 242 ? 14.484 12.57 5.328 1 92.5 242 THR B N 1
ATOM 4880 C CA . THR B 1 242 ? 14.281 12.688 6.766 1 92.5 242 THR B CA 1
ATOM 4881 C C . THR B 1 242 ? 13.922 14.125 7.141 1 92.5 242 THR B C 1
ATOM 4883 O O . THR B 1 242 ? 13.805 14.992 6.266 1 92.5 242 THR B O 1
ATOM 4886 N N . THR B 1 243 ? 13.695 14.352 8.43 1 90.38 243 THR B N 1
ATOM 4887 C CA . THR B 1 243 ? 13.352 15.703 8.875 1 90.38 243 THR B CA 1
ATOM 4888 C C . THR B 1 243 ? 14.578 16.609 8.836 1 90.38 243 THR B C 1
ATOM 4890 O O . THR B 1 243 ? 14.461 17.828 8.93 1 90.38 243 THR B O 1
ATOM 4893 N N . GLU B 1 244 ? 15.719 16.016 8.578 1 88.94 244 GLU B N 1
ATOM 4894 C CA . GLU B 1 244 ? 16.953 16.781 8.688 1 88.94 244 GLU B CA 1
ATOM 4895 C C . GLU B 1 244 ? 17.656 16.922 7.336 1 88.94 244 GLU B C 1
ATOM 4897 O O . GLU B 1 244 ? 18.312 17.922 7.066 1 88.94 244 GLU B O 1
ATOM 4902 N N . ASN B 1 245 ? 17.578 15.875 6.609 1 93.19 245 ASN B N 1
ATOM 4903 C CA . ASN B 1 245 ? 18.312 15.836 5.348 1 93.19 245 ASN B CA 1
ATOM 4904 C C . ASN B 1 245 ? 17.609 14.938 4.324 1 93.19 245 ASN B C 1
ATOM 4906 O O . ASN B 1 245 ? 16.516 14.445 4.574 1 93.19 245 ASN B O 1
ATOM 4910 N N . LEU B 1 246 ? 18.219 14.875 3.111 1 96.56 246 LEU B N 1
ATOM 4911 C CA . LEU B 1 246 ? 17.766 13.891 2.139 1 96.56 246 LEU B CA 1
ATOM 4912 C C . LEU B 1 246 ? 18.938 13.312 1.358 1 96.56 246 LEU B C 1
ATOM 4914 O O . LEU B 1 246 ? 20.016 13.922 1.299 1 96.56 246 LEU B O 1
ATOM 4918 N N . GLN B 1 247 ? 18.766 12.156 0.875 1 98.06 247 GLN B N 1
ATOM 4919 C CA . GLN B 1 247 ? 19.656 11.516 -0.081 1 98.06 247 GLN B CA 1
ATOM 4920 C C . GLN B 1 247 ? 18.984 11.352 -1.44 1 98.06 247 GLN B C 1
ATOM 4922 O O . GLN B 1 247 ? 17.812 11.016 -1.517 1 98.06 247 GLN B O 1
ATOM 4927 N N . LEU B 1 248 ? 19.734 11.648 -2.447 1 98.44 248 LEU B N 1
ATOM 4928 C CA . LEU B 1 248 ? 19.25 11.562 -3.82 1 98.44 248 LEU B CA 1
ATOM 4929 C C . LEU B 1 248 ? 20.016 10.5 -4.598 1 98.44 248 LEU B C 1
ATOM 4931 O O . LEU B 1 248 ? 21.25 10.414 -4.508 1 98.44 248 LEU B O 1
ATOM 4935 N N . MET B 1 249 ? 19.344 9.633 -5.285 1 98.19 249 MET B N 1
ATOM 4936 C CA . MET B 1 249 ? 19.906 8.68 -6.23 1 98.19 249 MET B CA 1
ATOM 4937 C C . MET B 1 249 ? 19.281 8.828 -7.609 1 98.19 249 MET B C 1
ATOM 4939 O O . MET B 1 249 ? 18.062 8.641 -7.762 1 98.19 249 MET B O 1
ATOM 4943 N N . ASN B 1 250 ? 19.984 9.195 -8.586 1 97.69 250 ASN B N 1
ATOM 4944 C CA . ASN B 1 250 ? 19.547 9.32 -9.977 1 97.69 250 ASN B CA 1
ATOM 4945 C C . ASN B 1 250 ? 20.734 9.266 -10.938 1 97.69 250 ASN B C 1
ATOM 4947 O O . ASN B 1 250 ? 21.828 8.836 -10.562 1 97.69 250 ASN B O 1
ATOM 4951 N N . GLN B 1 251 ? 20.484 9.633 -12.156 1 97.25 251 GLN B N 1
ATOM 4952 C CA . GLN B 1 251 ? 21.547 9.609 -13.164 1 97.25 251 GLN B CA 1
ATOM 4953 C C . GLN B 1 251 ? 22.656 10.602 -12.828 1 97.25 251 GLN B C 1
ATOM 4955 O O . GLN B 1 251 ? 23.828 10.312 -13.031 1 97.25 251 GLN B O 1
ATOM 4960 N N . GLU B 1 252 ? 22.281 11.766 -12.32 1 97.38 252 GLU B N 1
ATOM 4961 C CA . GLU B 1 252 ? 23.25 12.797 -11.992 1 97.38 252 GLU B CA 1
ATOM 4962 C C . GLU B 1 252 ? 24.203 12.336 -10.883 1 97.38 252 GLU B C 1
ATOM 4964 O O . GLU B 1 252 ? 25.375 12.734 -10.852 1 97.38 252 GLU B O 1
ATOM 4969 N N . THR B 1 253 ? 23.734 11.484 -10.031 1 97.81 253 THR B N 1
ATOM 4970 C CA . THR B 1 253 ? 24.547 10.992 -8.938 1 97.81 253 THR B CA 1
ATOM 4971 C C . THR B 1 253 ? 25.234 9.68 -9.312 1 97.81 253 THR B C 1
ATOM 4973 O O . THR B 1 253 ? 25.828 9.016 -8.461 1 97.81 253 THR B O 1
ATOM 4976 N N . GLY B 1 254 ? 25.094 9.195 -10.539 1 96.88 254 GLY B N 1
ATOM 4977 C CA . GLY B 1 254 ? 25.688 7.961 -11.008 1 96.88 254 GLY B CA 1
ATOM 4978 C C . GLY B 1 254 ? 25.094 6.727 -10.359 1 96.88 254 GLY B C 1
ATOM 4979 O O . GLY B 1 254 ? 25.797 5.719 -10.18 1 96.88 254 GLY B O 1
ATOM 4980 N N . GLY B 1 255 ? 23.891 6.914 -9.906 1 96 255 GLY B N 1
ATOM 4981 C CA . GLY B 1 255 ? 23.234 5.777 -9.281 1 96 255 GLY B CA 1
ATOM 4982 C C . GLY B 1 255 ? 23.688 5.535 -7.859 1 96 255 GLY B C 1
ATOM 4983 O O . GLY B 1 255 ? 23.453 4.465 -7.297 1 96 255 GLY B O 1
ATOM 4984 N N . ARG B 1 256 ? 24.281 6.555 -7.262 1 96.62 256 ARG B N 1
ATOM 4985 C CA . ARG B 1 256 ? 24.703 6.484 -5.867 1 96.62 256 ARG B CA 1
ATOM 4986 C C . ARG B 1 256 ? 23.906 7.453 -5.004 1 96.62 256 ARG B C 1
ATOM 4988 O O . ARG B 1 256 ? 23.422 8.477 -5.496 1 96.62 256 ARG B O 1
ATOM 4995 N N . TRP B 1 257 ? 23.812 7.09 -3.73 1 97.5 257 TRP B N 1
ATOM 4996 C CA . TRP B 1 257 ? 23.172 8.023 -2.812 1 97.5 257 TRP B CA 1
ATOM 4997 C C . TRP B 1 257 ? 24.062 9.234 -2.553 1 97.5 257 TRP B C 1
ATOM 4999 O O . TRP B 1 257 ? 25.234 9.078 -2.211 1 97.5 257 TRP B O 1
ATOM 5009 N N . GLU B 1 258 ? 23.547 10.359 -2.771 1 98.12 258 GLU B N 1
ATOM 5010 C CA . GLU B 1 258 ? 24.219 11.602 -2.418 1 98.12 258 GLU B CA 1
ATOM 5011 C C . GLU B 1 258 ? 23.453 12.352 -1.332 1 98.12 258 GLU B C 1
ATOM 5013 O O . GLU B 1 258 ? 22.266 12.648 -1.491 1 98.12 258 GLU B O 1
ATOM 5018 N N . LEU B 1 259 ? 24.141 12.68 -0.302 1 97.12 259 LEU B N 1
ATOM 5019 C CA . LEU B 1 259 ? 23.547 13.344 0.85 1 97.12 259 LEU B CA 1
ATOM 5020 C C . LEU B 1 259 ? 23.453 14.844 0.628 1 97.12 259 LEU B C 1
ATOM 5022 O O . LEU B 1 259 ? 24.438 15.477 0.21 1 97.12 259 LEU B O 1
ATOM 5026 N N . HIS B 1 260 ? 22.281 15.391 0.848 1 95.25 260 HIS B N 1
ATOM 5027 C CA . HIS B 1 260 ? 22.047 16.828 0.892 1 95.25 260 HIS B CA 1
ATOM 5028 C C . HIS B 1 260 ? 21.578 17.266 2.277 1 95.25 260 HIS B C 1
ATOM 5030 O O . HIS B 1 260 ? 20.578 16.766 2.787 1 95.25 260 HIS B O 1
ATOM 5036 N N . GLN B 1 261 ? 22.281 18.172 2.869 1 91.5 261 GLN B N 1
ATOM 5037 C CA . GLN B 1 261 ? 22 18.688 4.211 1 91.5 261 GLN B CA 1
ATOM 5038 C C . GLN B 1 261 ? 21.797 20.203 4.195 1 91.5 261 GLN B C 1
ATOM 5040 O O . GLN B 1 261 ? 22.734 20.953 4.465 1 91.5 261 GLN B O 1
ATOM 5045 N N . PRO B 1 262 ? 20.656 20.641 4.051 1 90.69 262 PRO B N 1
ATOM 5046 C CA . PRO B 1 262 ? 20.422 22.078 3.959 1 90.69 262 PRO B CA 1
ATOM 5047 C C . PRO B 1 262 ? 20.406 22.766 5.328 1 90.69 262 PRO B C 1
ATOM 5049 O O . PRO B 1 262 ? 19.953 22.156 6.309 1 90.69 262 PRO B O 1
ATOM 5052 N N . ASP B 1 263 ? 20.844 24 5.371 1 90.06 263 ASP B N 1
ATOM 5053 C CA . ASP B 1 263 ? 20.719 24.844 6.551 1 90.06 263 ASP B CA 1
ATOM 5054 C C . ASP B 1 263 ? 19.344 25.531 6.586 1 90.06 263 ASP B C 1
ATOM 5056 O O . ASP B 1 263 ? 18.75 25.781 5.539 1 90.06 263 ASP B O 1
ATOM 5060 N N . GLY B 1 264 ? 18.938 25.844 7.828 1 89.94 264 GLY B N 1
ATOM 5061 C CA . GLY B 1 264 ? 17.703 26.594 7.984 1 89.94 264 GLY B CA 1
ATOM 5062 C C . GLY B 1 264 ? 17.906 28.094 7.891 1 89.94 264 GLY B C 1
ATOM 5063 O O . GLY B 1 264 ? 19.047 28.562 7.723 1 89.94 264 GLY B O 1
ATOM 5064 N N . LYS B 1 265 ? 16.828 28.766 7.859 1 90.62 265 LYS B N 1
ATOM 5065 C CA . LYS B 1 265 ? 16.828 30.219 7.855 1 90.62 265 LYS B CA 1
ATOM 5066 C C . LYS B 1 265 ? 17.312 30.781 9.195 1 90.62 265 LYS B C 1
ATOM 5068 O O . LYS B 1 265 ? 17.984 31.812 9.234 1 90.62 265 LYS B O 1
ATOM 5073 N N . PHE B 1 266 ? 17.094 30.047 10.242 1 90.62 266 PHE B N 1
ATOM 5074 C CA . PHE B 1 266 ? 17.328 30.578 11.578 1 90.62 266 PHE B CA 1
ATOM 5075 C C . PHE B 1 266 ? 18.453 29.812 12.281 1 90.62 266 PHE B C 1
ATOM 5077 O O . PHE B 1 266 ? 19.125 30.359 13.156 1 90.62 266 PHE B O 1
ATOM 5084 N N . PHE B 1 267 ? 18.578 28.547 11.844 1 87.19 267 PHE B N 1
ATOM 5085 C CA . PHE B 1 267 ? 19.562 27.688 12.492 1 87.19 267 PHE B CA 1
ATOM 5086 C C . PHE B 1 267 ? 20.297 26.828 11.461 1 87.19 267 PHE B C 1
ATOM 5088 O O . PHE B 1 267 ? 19.688 26.391 10.477 1 87.19 267 PHE B O 1
ATOM 5095 N N . THR B 1 268 ? 21.594 26.609 11.844 1 84.62 268 THR B N 1
ATOM 5096 C CA . THR B 1 268 ? 22.359 25.688 10.992 1 84.62 268 THR B CA 1
ATOM 5097 C C . THR B 1 268 ? 22.266 24.266 11.531 1 84.62 268 THR B C 1
ATOM 5099 O O . THR B 1 268 ? 21.953 24.047 12.711 1 84.62 268 THR B O 1
ATOM 5102 N N . VAL B 1 269 ? 22.531 23.328 10.602 1 74.81 269 VAL B N 1
ATOM 5103 C CA . VAL B 1 269 ? 22.484 21.922 11 1 74.81 269 VAL B CA 1
ATOM 5104 C C . VAL B 1 269 ? 23.531 21.672 12.086 1 74.81 269 VAL B C 1
ATOM 5106 O O . VAL B 1 269 ? 23.312 20.844 12.984 1 74.81 269 VAL B O 1
ATOM 5109 N N . ALA B 1 270 ? 24.625 22.234 12 1 66.44 270 ALA B N 1
ATOM 5110 C CA . ALA B 1 270 ? 25.719 22.078 12.961 1 66.44 270 ALA B CA 1
ATOM 5111 C C . ALA B 1 270 ? 25.312 22.578 14.344 1 66.44 270 ALA B C 1
ATOM 5113 O O . ALA B 1 270 ? 25.859 22.156 15.352 1 66.44 270 ALA B O 1
ATOM 5114 N N . GLU B 1 271 ? 24.688 23.578 14.273 1 64.94 271 GLU B N 1
ATOM 5115 C CA . GLU B 1 271 ? 24.312 24.203 15.539 1 64.94 271 GLU B CA 1
ATOM 5116 C C . GLU B 1 271 ? 23.281 23.375 16.281 1 64.94 271 GLU B C 1
ATOM 5118 O O . GLU B 1 271 ? 23.016 23.609 17.469 1 64.94 271 GLU B O 1
ATOM 5123 N N . LEU B 1 272 ? 22.875 22.438 15.445 1 55.47 272 LEU B N 1
ATOM 5124 C CA . LEU B 1 272 ? 21.656 21.75 15.898 1 55.47 272 LEU B CA 1
ATOM 5125 C C . LEU B 1 272 ? 22 20.484 16.656 1 55.47 272 LEU B C 1
ATOM 5127 O O . LEU B 1 272 ? 21.859 19.375 16.125 1 55.47 272 LEU B O 1
ATOM 5131 N N . GLY B 1 273 ? 23.016 20.391 17.109 1 53.19 273 GLY B N 1
ATOM 5132 C CA . GLY B 1 273 ? 22.984 19.219 17.969 1 53.19 273 GLY B CA 1
ATOM 5133 C C . GLY B 1 273 ? 21.578 18.719 18.25 1 53.19 273 GLY B C 1
ATOM 5134 O O . GLY B 1 273 ? 21.359 17.516 18.391 1 53.19 273 GLY B O 1
ATOM 5135 N N . ARG B 1 274 ? 20.656 19.609 18.875 1 53.72 274 ARG B N 1
ATOM 5136 C CA . ARG B 1 274 ? 19.297 19.312 19.344 1 53.72 274 ARG B CA 1
ATOM 5137 C C . ARG B 1 274 ? 18.312 19.234 18.188 1 53.72 274 ARG B C 1
ATOM 5139 O O . ARG B 1 274 ? 18.672 19.547 17.047 1 53.72 274 ARG B O 1
ATOM 5146 N N . ARG B 1 275 ? 16.734 19.172 18.578 1 61.47 275 ARG B N 1
ATOM 5147 C CA . ARG B 1 275 ? 15.523 18.906 17.828 1 61.47 275 ARG B CA 1
ATOM 5148 C C . ARG B 1 275 ? 15.336 19.922 16.703 1 61.47 275 ARG B C 1
ATOM 5150 O O . ARG B 1 275 ? 14.461 20.781 16.781 1 61.47 275 ARG B O 1
ATOM 5157 N N . PHE B 1 276 ? 16.25 20.062 15.672 1 68.5 276 PHE B N 1
ATOM 5158 C CA . PHE B 1 276 ? 16.266 20.953 14.508 1 68.5 276 PHE B CA 1
ATOM 5159 C C . PHE B 1 276 ? 14.852 21.125 13.953 1 68.5 276 PHE B C 1
ATOM 5161 O O . PHE B 1 276 ? 14.445 22.234 13.633 1 68.5 276 PHE B O 1
ATOM 5168 N N . GLU B 1 277 ? 14.133 20.078 13.984 1 75.19 277 GLU B N 1
ATOM 5169 C CA . GLU B 1 277 ? 12.766 20.141 13.461 1 75.19 277 GLU B CA 1
ATOM 5170 C C . GLU B 1 277 ? 11.93 21.172 14.203 1 75.19 277 GLU B C 1
ATOM 5172 O O . GLU B 1 277 ? 11.305 22.031 13.578 1 75.19 277 GLU B O 1
ATOM 5177 N N . TRP B 1 278 ? 12.133 21.234 15.438 1 81.12 278 TRP B N 1
ATOM 5178 C CA . TRP B 1 278 ? 11.234 22.062 16.234 1 81.12 278 TRP B CA 1
ATOM 5179 C C . TRP B 1 278 ? 11.68 23.516 16.234 1 81.12 278 TRP B C 1
ATOM 5181 O O . TRP B 1 278 ? 10.867 24.422 16.078 1 81.12 278 TRP B O 1
ATOM 5191 N N . ASP B 1 279 ? 12.969 23.688 16.266 1 86.5 279 ASP B N 1
ATOM 5192 C CA . ASP B 1 279 ? 13.477 25.047 16.344 1 86.5 279 ASP B CA 1
ATOM 5193 C C . ASP B 1 279 ? 13.383 25.766 15.008 1 86.5 279 ASP B C 1
ATOM 5195 O O . ASP B 1 279 ? 12.781 26.844 14.906 1 86.5 279 ASP B O 1
ATOM 5199 N N . GLU B 1 280 ? 13.914 25.125 14.039 1 90.56 280 GLU B N 1
ATOM 5200 C CA . GLU B 1 280 ? 13.938 25.734 12.719 1 90.56 280 GLU B CA 1
ATOM 5201 C C . GLU B 1 280 ? 12.539 25.812 12.125 1 90.56 280 GLU B C 1
ATOM 5203 O O . GLU B 1 280 ? 12.102 26.891 11.688 1 90.56 280 GLU B O 1
ATOM 5208 N N . ALA B 1 281 ? 11.836 24.766 12.156 1 93.5 281 ALA B N 1
ATOM 5209 C CA . ALA B 1 281 ? 10.523 24.719 11.508 1 93.5 281 ALA B CA 1
ATOM 5210 C C . ALA B 1 281 ? 9.531 25.641 12.211 1 93.5 281 ALA B C 1
ATOM 5212 O O . ALA B 1 281 ? 8.734 26.312 11.555 1 93.5 281 ALA B O 1
ATOM 5213 N N . GLY B 1 282 ? 9.625 25.656 13.539 1 94.75 282 GLY B N 1
ATOM 5214 C CA . GLY B 1 282 ? 8.742 26.531 14.297 1 94.75 282 GLY B CA 1
ATOM 5215 C C . GLY B 1 282 ? 8.992 28 14.023 1 94.75 282 GLY B C 1
ATOM 5216 O O . GLY B 1 282 ? 8.047 28.766 13.828 1 94.75 282 GLY B O 1
ATOM 5217 N N . ALA B 1 283 ? 10.258 28.359 14.016 1 96.38 283 ALA B N 1
ATOM 5218 C CA . ALA B 1 283 ? 10.625 29.766 13.773 1 96.38 283 ALA B CA 1
ATOM 5219 C C . ALA B 1 283 ? 10.234 30.188 12.359 1 96.38 283 ALA B C 1
ATOM 5221 O O . ALA B 1 283 ? 9.672 31.266 12.164 1 96.38 283 ALA B O 1
ATOM 5222 N N . ALA B 1 284 ? 10.516 29.328 11.43 1 97.38 284 ALA B N 1
ATOM 5223 C CA . ALA B 1 284 ? 10.188 29.625 10.039 1 97.38 284 ALA B CA 1
ATOM 5224 C C . ALA B 1 284 ? 8.68 29.734 9.836 1 97.38 284 ALA B C 1
ATOM 5226 O O . ALA B 1 284 ? 8.211 30.609 9.094 1 97.38 284 ALA B O 1
ATOM 5227 N N . GLN B 1 285 ? 7.934 28.891 10.461 1 98.25 285 GLN B N 1
ATOM 5228 C CA . GLN B 1 285 ? 6.477 28.922 10.406 1 98.25 285 GLN B CA 1
ATOM 5229 C C . GLN B 1 285 ? 5.938 30.234 10.969 1 98.25 285 GLN B C 1
ATOM 5231 O O . GLN B 1 285 ? 5.086 30.875 10.344 1 98.25 285 GLN B O 1
ATOM 5236 N N . ALA B 1 286 ? 6.414 30.656 12.117 1 98.38 286 ALA B N 1
ATOM 5237 C CA . ALA B 1 286 ? 5.984 31.891 12.758 1 98.38 286 ALA B CA 1
ATOM 5238 C C . ALA B 1 286 ? 6.379 33.094 11.922 1 98.38 286 ALA B C 1
ATOM 5240 O O . ALA B 1 286 ? 5.602 34.062 11.773 1 98.38 286 ALA B O 1
ATOM 5241 N N . ASP B 1 287 ? 7.566 33.031 11.391 1 98.56 287 ASP B N 1
ATOM 5242 C CA . ASP B 1 287 ? 8.07 34.094 10.555 1 98.56 287 ASP B CA 1
ATOM 5243 C C . ASP B 1 287 ? 7.191 34.281 9.312 1 98.56 287 ASP B C 1
ATOM 5245 O O . ASP B 1 287 ? 6.824 35.406 8.977 1 98.56 287 ASP B O 1
ATOM 5249 N N . GLU B 1 288 ? 6.871 33.219 8.664 1 98.62 288 GLU B N 1
ATOM 5250 C CA . GLU B 1 288 ? 6.027 33.281 7.477 1 98.62 288 GLU B CA 1
ATOM 5251 C C . GLU B 1 288 ? 4.617 33.75 7.832 1 98.62 288 GLU B C 1
ATOM 5253 O O . GLU B 1 288 ? 3.961 34.438 7.035 1 98.62 288 GLU B O 1
ATOM 5258 N N . LEU B 1 289 ? 4.152 33.375 9.031 1 98.81 289 LEU B N 1
ATOM 5259 C CA . LEU B 1 289 ? 2.857 33.875 9.484 1 98.81 289 LEU B CA 1
ATOM 5260 C C . LEU B 1 289 ? 2.85 35.375 9.578 1 98.81 289 LEU B C 1
ATOM 5262 O O . LEU B 1 289 ? 1.881 36.031 9.172 1 98.81 289 LEU B O 1
ATOM 5266 N N . ALA B 1 290 ? 3.889 36 10.094 1 98.69 290 ALA B N 1
ATOM 5267 C CA . ALA B 1 290 ? 4.02 37.438 10.141 1 98.69 290 ALA B CA 1
ATOM 5268 C C . ALA B 1 290 ? 3.984 38.062 8.734 1 98.69 290 ALA B C 1
ATOM 5270 O O . ALA B 1 290 ? 3.311 39.062 8.5 1 98.69 290 ALA B O 1
ATOM 5271 N N . ASP B 1 291 ? 4.719 37.375 7.781 1 98.62 291 ASP B N 1
ATOM 5272 C CA . ASP B 1 291 ? 4.703 37.844 6.395 1 98.62 291 ASP B CA 1
ATOM 5273 C C . ASP B 1 291 ? 3.287 37.812 5.828 1 98.62 291 ASP B C 1
ATOM 5275 O O . ASP B 1 291 ? 2.895 38.719 5.094 1 98.62 291 ASP B O 1
ATOM 5279 N N . TRP B 1 292 ? 2.559 36.781 6.133 1 98.75 292 TRP B N 1
ATOM 5280 C CA . TRP B 1 292 ? 1.185 36.656 5.66 1 98.75 292 TRP B CA 1
ATOM 5281 C C . TRP B 1 292 ? 0.303 37.75 6.246 1 98.75 292 TRP B C 1
ATOM 5283 O O . TRP B 1 292 ? -0.455 38.406 5.52 1 98.75 292 TRP B O 1
ATOM 5293 N N . ILE B 1 293 ? 0.456 38.031 7.551 1 98.38 293 ILE B N 1
ATOM 5294 C CA . ILE B 1 293 ? -0.298 39.062 8.258 1 98.38 293 ILE B CA 1
ATOM 5295 C C . ILE B 1 293 ? 0.004 40.438 7.648 1 98.38 293 ILE B C 1
ATOM 5297 O O . ILE B 1 293 ? -0.903 41.25 7.453 1 98.38 293 ILE B O 1
ATOM 5301 N N . GLU B 1 294 ? 1.223 40.656 7.262 1 98.12 294 GLU B N 1
ATOM 5302 C CA . GLU B 1 294 ? 1.695 41.938 6.781 1 98.12 294 GLU B CA 1
ATOM 5303 C C . GLU B 1 294 ? 1.472 42.094 5.281 1 98.12 294 GLU B C 1
ATOM 5305 O O . GLU B 1 294 ? 1.785 43.125 4.703 1 98.12 294 GLU B O 1
ATOM 5310 N N . GLY B 1 295 ? 1.028 41.094 4.609 1 97.88 295 GLY B N 1
ATOM 5311 C CA . GLY B 1 295 ? 0.701 41.156 3.193 1 97.88 295 GLY B CA 1
ATOM 5312 C C . GLY B 1 295 ? 1.91 41 2.293 1 97.88 295 GLY B C 1
ATOM 5313 O O . GLY B 1 295 ? 1.859 41.344 1.107 1 97.88 295 GLY B O 1
ATOM 5314 N N . LYS B 1 296 ? 2.971 40.438 2.822 1 98.25 296 LYS B N 1
ATOM 5315 C CA . LYS B 1 296 ? 4.191 40.281 2.039 1 98.25 296 LYS B CA 1
ATOM 5316 C C . LYS B 1 296 ? 4.113 39 1.19 1 98.25 296 LYS B C 1
ATOM 5318 O O . LYS B 1 296 ? 4.863 38.844 0.225 1 98.25 296 LYS B O 1
ATOM 5323 N N . ILE B 1 297 ? 3.326 38.031 1.573 1 98.19 297 ILE B N 1
ATOM 5324 C CA . ILE B 1 297 ? 3.062 36.812 0.809 1 98.19 297 ILE B CA 1
ATOM 5325 C C . ILE B 1 297 ? 1.557 36.594 0.662 1 98.19 297 ILE B C 1
ATOM 5327 O O . ILE B 1 297 ? 0.774 37.125 1.471 1 98.19 297 ILE B O 1
ATOM 5331 N N . ASP B 1 298 ? 1.163 35.906 -0.335 1 97.75 298 ASP B N 1
ATOM 5332 C CA . ASP B 1 298 ? -0.253 35.688 -0.627 1 97.75 298 ASP B CA 1
ATOM 5333 C C . ASP B 1 298 ? -0.876 34.688 0.331 1 97.75 298 ASP B C 1
ATOM 5335 O O . ASP B 1 298 ? -2.037 34.812 0.722 1 97.75 298 ASP B O 1
ATOM 5339 N N . THR B 1 299 ? -0.061 33.688 0.604 1 98 299 THR B N 1
ATOM 5340 C CA . THR B 1 299 ? -0.615 32.625 1.438 1 98 299 THR B CA 1
ATOM 5341 C C . THR B 1 299 ? 0.48 31.953 2.268 1 98 299 THR B C 1
ATOM 5343 O O . THR B 1 299 ? 1.627 31.859 1.827 1 98 299 THR B O 1
ATOM 5346 N N . HIS B 1 300 ? 0.159 31.641 3.49 1 98.5 300 HIS B N 1
ATOM 5347 C CA . HIS B 1 300 ? 1.024 30.875 4.371 1 98.5 300 HIS B CA 1
ATOM 5348 C C . HIS B 1 300 ? 1.077 29.406 3.943 1 98.5 300 HIS B C 1
ATOM 5350 O O . HIS B 1 300 ? 0.059 28.828 3.551 1 98.5 300 HIS B O 1
ATOM 5356 N N . ARG B 1 301 ? 2.254 28.719 4.09 1 97.69 301 ARG B N 1
ATOM 5357 C CA . ARG B 1 301 ? 2.398 27.328 3.684 1 97.69 301 ARG B CA 1
ATOM 5358 C C . ARG B 1 301 ? 1.503 26.422 4.52 1 97.69 301 ARG B C 1
ATOM 5360 O O . ARG B 1 301 ? 1.112 25.344 4.07 1 97.69 301 ARG B O 1
ATOM 5367 N N . GLY B 1 302 ? 1.178 26.828 5.652 1 98.31 302 GLY B N 1
ATOM 5368 C CA . GLY B 1 302 ? 0.334 26.062 6.547 1 98.31 302 GLY B CA 1
ATOM 5369 C C . GLY B 1 302 ? -1.113 26.516 6.547 1 98.31 302 GLY B C 1
ATOM 5370 O O . GLY B 1 302 ? -1.846 26.266 7.508 1 98.31 302 GLY B O 1
ATOM 5371 N N . GLU B 1 303 ? -1.511 27.234 5.512 1 98.5 303 GLU B N 1
ATOM 5372 C CA . GLU B 1 303 ? -2.881 27.734 5.434 1 98.5 303 GLU B CA 1
ATOM 5373 C C . GLU B 1 303 ? -3.891 26.594 5.621 1 98.5 303 GLU B C 1
ATOM 5375 O O . GLU B 1 303 ? -3.635 25.453 5.223 1 98.5 303 GLU B O 1
ATOM 5380 N N . ALA B 1 304 ? -5.055 26.859 6.16 1 98.62 304 ALA B N 1
ATOM 5381 C CA . ALA B 1 304 ? -6.02 25.938 6.746 1 98.62 304 ALA B CA 1
ATOM 5382 C C . ALA B 1 304 ? -6.461 24.875 5.73 1 98.62 304 ALA B C 1
ATOM 5384 O O . ALA B 1 304 ? -6.727 23.734 6.094 1 98.62 304 ALA B O 1
ATOM 5385 N N . GLN B 1 305 ? -6.512 25.25 4.469 1 98.19 305 GLN B N 1
ATOM 5386 C CA . GLN B 1 305 ? -6.953 24.297 3.451 1 98.19 305 GLN B CA 1
ATOM 5387 C C . GLN B 1 305 ? -6.047 23.078 3.41 1 98.19 305 GLN B C 1
ATOM 5389 O O . GLN B 1 305 ? -6.512 21.969 3.145 1 98.19 305 GLN B O 1
ATOM 5394 N N . ASN B 1 306 ? -4.793 23.266 3.627 1 98.31 306 ASN B N 1
ATOM 5395 C CA . ASN B 1 306 ? -3.859 22.141 3.615 1 98.31 306 ASN B CA 1
ATOM 5396 C C . ASN B 1 306 ? -4.082 21.203 4.805 1 98.31 306 ASN B C 1
ATOM 5398 O O . ASN B 1 306 ? -4.039 19.984 4.656 1 98.31 306 ASN B O 1
ATOM 5402 N N . GLY B 1 307 ? -4.297 21.812 5.98 1 98.19 307 GLY B N 1
ATOM 5403 C CA . GLY B 1 307 ? -4.633 21 7.137 1 98.19 307 GLY B CA 1
ATOM 5404 C C . GLY B 1 307 ? -5.934 20.234 6.973 1 98.19 307 GLY B C 1
ATOM 5405 O O . GLY B 1 307 ? -6.051 19.094 7.414 1 98.19 307 GLY B O 1
ATOM 5406 N N . TYR B 1 308 ? -6.879 20.953 6.285 1 98.31 308 TYR B N 1
ATOM 5407 C CA . TYR B 1 308 ? -8.18 20.359 6.012 1 98.31 308 TYR B CA 1
ATOM 5408 C C . TYR B 1 308 ? -8.047 19.141 5.121 1 98.31 308 TYR B C 1
ATOM 5410 O O . TYR B 1 308 ? -8.609 18.078 5.418 1 98.31 308 TYR B O 1
ATOM 5418 N N . LYS B 1 309 ? -7.293 19.234 4.078 1 98.44 309 LYS B N 1
ATOM 5419 C CA . LYS B 1 309 ? -7.09 18.141 3.141 1 98.44 309 LYS B CA 1
ATOM 5420 C C . LYS B 1 309 ? -6.328 16.984 3.797 1 98.44 309 LYS B C 1
ATOM 5422 O O . LYS B 1 309 ? -6.645 15.82 3.572 1 98.44 309 LYS B O 1
ATOM 5427 N N . ALA B 1 310 ? -5.328 17.266 4.605 1 98 310 ALA B N 1
ATOM 5428 C CA . ALA B 1 310 ? -4.578 16.234 5.316 1 98 310 ALA B CA 1
ATOM 5429 C C . ALA B 1 310 ? -5.488 15.43 6.242 1 98 310 ALA B C 1
ATOM 5431 O O . ALA B 1 310 ? -5.383 14.203 6.32 1 98 310 ALA B O 1
ATOM 5432 N N . LEU B 1 311 ? -6.379 16.141 6.938 1 97.81 311 LEU B N 1
ATOM 5433 C CA . LEU B 1 311 ? -7.324 15.492 7.84 1 97.81 311 LEU B CA 1
ATOM 5434 C C . LEU B 1 311 ? -8.289 14.594 7.07 1 97.81 311 LEU B C 1
ATOM 5436 O O . LEU B 1 311 ? -8.594 13.484 7.5 1 97.81 311 LEU B O 1
ATOM 5440 N N . GLN B 1 312 ? -8.781 15.117 5.949 1 98.31 312 GLN B N 1
ATOM 5441 C CA . GLN B 1 312 ? -9.688 14.336 5.113 1 98.31 312 GLN B CA 1
ATOM 5442 C C . GLN B 1 312 ? -9.047 13.008 4.703 1 98.31 312 GLN B C 1
ATOM 5444 O O . GLN B 1 312 ? -9.711 11.969 4.688 1 98.31 312 GLN B O 1
ATOM 5449 N N . MET B 1 313 ? -7.844 13.047 4.34 1 98.5 313 MET B N 1
ATOM 5450 C CA . MET B 1 313 ? -7.129 11.859 3.885 1 98.5 313 MET B CA 1
ATOM 5451 C C . MET B 1 313 ? -7.051 10.812 4.992 1 98.5 313 MET B C 1
ATOM 5453 O O . MET B 1 313 ? -7.219 9.617 4.738 1 98.5 313 MET B O 1
ATOM 5457 N N . ILE B 1 314 ? -6.824 11.234 6.227 1 97.56 314 ILE B N 1
ATOM 5458 C CA . ILE B 1 314 ? -6.77 10.336 7.375 1 97.56 314 ILE B CA 1
ATOM 5459 C C . ILE B 1 314 ? -8.141 9.695 7.594 1 97.56 314 ILE B C 1
ATOM 5461 O O . ILE B 1 314 ? -8.25 8.477 7.719 1 97.56 314 ILE B O 1
ATOM 5465 N N . HIS B 1 315 ? -9.172 10.523 7.629 1 98.19 315 HIS B N 1
ATOM 5466 C CA . HIS B 1 315 ? -10.523 10.031 7.855 1 98.19 315 HIS B CA 1
ATOM 5467 C C . HIS B 1 315 ? -10.977 9.125 6.715 1 98.19 315 HIS B C 1
ATOM 5469 O O . HIS B 1 315 ? -11.789 8.211 6.926 1 98.19 315 HIS B O 1
ATOM 5475 N N . ALA B 1 316 ? -10.438 9.367 5.535 1 98.62 316 ALA B N 1
ATOM 5476 C CA . ALA B 1 316 ? -10.781 8.531 4.391 1 98.62 316 ALA B CA 1
ATOM 5477 C C . ALA B 1 316 ? -10.273 7.105 4.578 1 98.62 316 ALA B C 1
ATOM 5479 O O . ALA B 1 316 ? -10.883 6.152 4.094 1 98.62 316 ALA B O 1
ATOM 5480 N N . ILE B 1 317 ? -9.117 6.902 5.25 1 98.31 317 ILE B N 1
ATOM 5481 C CA . ILE B 1 317 ? -8.656 5.559 5.578 1 98.31 317 ILE B CA 1
ATOM 5482 C C . ILE B 1 317 ? -9.688 4.855 6.457 1 98.31 317 ILE B C 1
ATOM 5484 O O . ILE B 1 317 ? -10.086 3.723 6.18 1 98.31 317 ILE B O 1
ATOM 5488 N N . TYR B 1 318 ? -10.148 5.555 7.535 1 97.62 318 TYR B N 1
ATOM 5489 C CA . TYR B 1 318 ? -11.164 5 8.422 1 97.62 318 TYR B CA 1
ATOM 5490 C C . TYR B 1 318 ? -12.445 4.684 7.66 1 97.62 318 TYR B C 1
ATOM 5492 O O . TYR B 1 318 ? -13.062 3.641 7.879 1 97.62 318 TYR B O 1
ATOM 5500 N N . GLU B 1 319 ? -12.812 5.629 6.793 1 97.62 319 GLU B N 1
ATOM 5501 C CA . GLU B 1 319 ? -14.039 5.449 6.027 1 97.62 319 GLU B CA 1
ATOM 5502 C C . GLU B 1 319 ? -13.938 4.246 5.09 1 97.62 319 GLU B C 1
ATOM 5504 O O . GLU B 1 319 ? -14.898 3.494 4.93 1 97.62 319 GLU B O 1
ATOM 5509 N N . SER B 1 320 ? -12.797 4.098 4.434 1 98 320 SER B N 1
ATOM 5510 C CA . SER B 1 320 ? -12.555 2.939 3.578 1 98 320 SER B CA 1
ATOM 5511 C C . SER B 1 320 ? -12.711 1.637 4.355 1 98 320 SER B C 1
ATOM 5513 O O . SER B 1 320 ? -13.344 0.693 3.877 1 98 320 SER B O 1
ATOM 5515 N N . ALA B 1 321 ? -12.102 1.563 5.527 1 96.75 321 ALA B N 1
ATOM 5516 C CA . ALA B 1 321 ? -12.227 0.393 6.391 1 96.75 321 ALA B CA 1
ATOM 5517 C C . ALA B 1 321 ? -13.688 0.148 6.773 1 96.75 321 ALA B C 1
ATOM 5519 O O . ALA B 1 321 ? -14.156 -0.992 6.746 1 96.75 321 ALA B O 1
ATOM 5520 N N . ARG B 1 322 ? -14.383 1.201 7.102 1 94.5 322 ARG B N 1
ATOM 5521 C CA . ARG B 1 322 ? -15.758 1.105 7.582 1 94.5 322 ARG B CA 1
ATOM 5522 C C . ARG B 1 322 ? -16.688 0.586 6.484 1 94.5 322 ARG B C 1
ATOM 5524 O O . ARG B 1 322 ? -17.531 -0.279 6.734 1 94.5 322 ARG B O 1
ATOM 5531 N N . CYS B 1 323 ? -16.531 1.055 5.277 1 92.5 323 CYS B N 1
ATOM 5532 C CA . CYS B 1 323 ? -17.5 0.79 4.223 1 92.5 323 CYS B CA 1
ATOM 5533 C C . CYS B 1 323 ? -17 -0.293 3.277 1 92.5 323 CYS B C 1
ATOM 5535 O O . CYS B 1 323 ? -17.734 -0.739 2.395 1 92.5 323 CYS B O 1
ATOM 5537 N N . HIS B 1 324 ? -15.758 -0.74 3.396 1 93.25 324 HIS B N 1
ATOM 5538 C CA . HIS B 1 324 ? -15.148 -1.657 2.439 1 93.25 324 HIS B CA 1
ATOM 5539 C C . HIS B 1 324 ? -15.211 -1.099 1.021 1 93.25 324 HIS B C 1
ATOM 5541 O O . HIS B 1 324 ? -15.742 -1.748 0.117 1 93.25 324 HIS B O 1
ATOM 5547 N N . GLU B 1 325 ? -14.539 -0.013 0.841 1 93.88 325 GLU B N 1
ATOM 5548 C CA . GLU B 1 325 ? -14.586 0.595 -0.485 1 93.88 325 GLU B CA 1
ATOM 5549 C C . GLU B 1 325 ? -13.398 1.521 -0.708 1 93.88 325 GLU B C 1
ATOM 5551 O O . GLU B 1 325 ? -12.781 1.99 0.251 1 93.88 325 GLU B O 1
ATOM 5556 N N . LYS B 1 326 ? -13.07 1.685 -1.948 1 96.44 326 LYS B N 1
ATOM 5557 C CA . LYS B 1 326 ? -12.258 2.82 -2.379 1 96.44 326 LYS B CA 1
ATOM 5558 C C . LYS B 1 326 ? -13.008 4.137 -2.188 1 96.44 326 LYS B C 1
ATOM 5560 O O . LYS B 1 326 ? -14.055 4.352 -2.799 1 96.44 326 LYS B O 1
ATOM 5565 N N . VAL B 1 327 ? -12.484 5.023 -1.365 1 98.12 327 VAL B N 1
ATOM 5566 C CA . VAL B 1 327 ? -13.164 6.281 -1.055 1 98.12 327 VAL B CA 1
ATOM 5567 C C . VAL B 1 327 ? -12.75 7.348 -2.064 1 98.12 327 VAL B C 1
ATOM 5569 O O . VAL B 1 327 ? -11.57 7.695 -2.168 1 98.12 327 VAL B O 1
ATOM 5572 N N . ILE B 1 328 ? -13.688 7.848 -2.76 1 97.62 328 ILE B N 1
ATOM 5573 C CA . ILE B 1 328 ? -13.445 8.93 -3.705 1 97.62 328 ILE B CA 1
ATOM 5574 C C . ILE B 1 328 ? -13.438 10.266 -2.967 1 97.62 328 ILE B C 1
ATOM 5576 O O . ILE B 1 328 ? -14.328 10.539 -2.154 1 97.62 328 ILE B O 1
ATOM 5580 N N . MET B 1 329 ? -12.461 11.133 -3.262 1 98 329 MET B N 1
ATOM 5581 C CA . MET B 1 329 ? -12.305 12.414 -2.576 1 98 329 MET B CA 1
ATOM 5582 C C . MET B 1 329 ? -13.008 13.531 -3.338 1 98 329 MET B C 1
ATOM 5584 O O . MET B 1 329 ? -13.086 13.492 -4.566 1 98 329 MET B O 1
ATOM 5588 N N . PRO B 1 330 ? -13.516 14.531 -2.662 1 96.69 330 PRO B N 1
ATOM 5589 C CA . PRO B 1 330 ? -13.391 14.789 -1.227 1 96.69 330 PRO B CA 1
ATOM 5590 C C . PRO B 1 330 ? -14.305 13.906 -0.383 1 96.69 330 PRO B C 1
ATOM 5592 O O . PRO B 1 330 ? -15.336 13.438 -0.87 1 96.69 330 PRO B O 1
ATOM 5595 N N . LEU B 1 331 ? -13.867 13.719 0.827 1 97.12 331 LEU B N 1
ATOM 5596 C CA . LEU B 1 331 ? -14.625 12.891 1.759 1 97.12 331 LEU B CA 1
ATOM 5597 C C . LEU B 1 331 ? -16.016 13.461 1.996 1 97.12 331 LEU B C 1
ATOM 5599 O O . LEU B 1 331 ? -16.172 14.672 2.176 1 97.12 331 LEU B O 1
ATOM 5603 N N . GLN B 1 332 ? -17 12.578 2.053 1 93.88 332 GLN B N 1
ATOM 5604 C CA . GLN B 1 332 ? -18.391 13.023 2.199 1 93.88 332 GLN B CA 1
ATOM 5605 C C . GLN B 1 332 ? -18.812 13.031 3.664 1 93.88 332 GLN B C 1
ATOM 5607 O O . GLN B 1 332 ? -19.578 13.898 4.09 1 93.88 332 GLN B O 1
ATOM 5612 N N . THR B 1 333 ? -18.359 12.086 4.395 1 94.31 333 THR B N 1
ATOM 5613 C CA . THR B 1 333 ? -18.734 12.008 5.797 1 94.31 333 THR B CA 1
ATOM 5614 C C . THR B 1 333 ? -18.094 13.133 6.598 1 94.31 333 THR B C 1
ATOM 5616 O O . THR B 1 333 ? -16.938 13.492 6.363 1 94.31 333 THR B O 1
ATOM 5619 N N . ARG B 1 334 ? -18.906 13.688 7.496 1 95.25 334 ARG B N 1
ATOM 5620 C CA . ARG B 1 334 ? -18.422 14.789 8.328 1 95.25 334 ARG B CA 1
ATOM 5621 C C . ARG B 1 334 ? -18.125 14.32 9.75 1 95.25 334 ARG B C 1
ATOM 5623 O O . ARG B 1 334 ? -17.578 15.062 10.555 1 95.25 334 ARG B O 1
ATOM 5630 N N . LEU B 1 335 ? -18.5 13.117 10.047 1 94.62 335 LEU B N 1
ATOM 5631 C CA . LEU B 1 335 ? -18.234 12.492 11.336 1 94.62 335 LEU B CA 1
ATOM 5632 C C . LEU B 1 335 ? -16.938 11.68 11.281 1 94.62 335 LEU B C 1
ATOM 5634 O O . LEU B 1 335 ? -16.375 11.461 10.211 1 94.62 335 LEU B O 1
ATOM 5638 N N . ASN B 1 336 ? -16.469 11.375 12.43 1 95.12 336 ASN B N 1
ATOM 5639 C CA . ASN B 1 336 ? -15.305 10.492 12.508 1 95.12 336 ASN B CA 1
ATOM 5640 C C . ASN B 1 336 ? -15.688 9.039 12.234 1 95.12 336 ASN B C 1
ATOM 5642 O O . ASN B 1 336 ? -16.375 8.422 13.047 1 95.12 336 ASN B O 1
ATOM 5646 N N . PRO B 1 337 ? -15.188 8.453 11.125 1 96 337 PRO B N 1
ATOM 5647 C CA . PRO B 1 337 ? -15.633 7.102 10.773 1 96 337 PRO B CA 1
ATOM 5648 C C . PRO B 1 337 ? -15.195 6.055 11.805 1 96 337 PRO B C 1
ATOM 5650 O O . PRO B 1 337 ? -15.875 5.039 11.977 1 96 337 PRO B O 1
ATOM 5653 N N . LEU B 1 338 ? -14.039 6.262 12.445 1 94.81 338 LEU B N 1
ATOM 5654 C CA . LEU B 1 338 ? -13.625 5.324 13.484 1 94.81 338 LEU B CA 1
ATOM 5655 C C . LEU B 1 338 ? -14.633 5.301 14.633 1 94.81 338 LEU B C 1
ATOM 5657 O O . LEU B 1 338 ? -15.008 4.23 15.117 1 94.81 338 LEU B O 1
ATOM 5661 N N . ASP B 1 339 ? -15.07 6.469 15.023 1 92.75 339 ASP B N 1
ATOM 5662 C CA . ASP B 1 339 ? -16.094 6.555 16.062 1 92.75 339 ASP B CA 1
ATOM 5663 C C . ASP B 1 339 ? -17.375 5.855 15.633 1 92.75 339 ASP B C 1
ATOM 5665 O O . ASP B 1 339 ? -18 5.148 16.422 1 92.75 339 ASP B O 1
ATOM 5669 N N . LEU B 1 340 ? -17.75 6.062 14.398 1 92.56 340 LEU B N 1
ATOM 5670 C CA . LEU B 1 340 ? -18.953 5.43 13.867 1 92.56 340 LEU B CA 1
ATOM 5671 C C . LEU B 1 340 ? -18.844 3.908 13.953 1 92.56 340 LEU B C 1
ATOM 5673 O O . LEU B 1 340 ? -19.812 3.234 14.32 1 92.56 340 LEU B O 1
ATOM 5677 N N . MET B 1 341 ? -17.672 3.355 13.609 1 92.31 341 MET B N 1
ATOM 5678 C CA . MET B 1 341 ? -17.469 1.909 13.633 1 92.31 341 MET B CA 1
ATOM 5679 C C . MET B 1 341 ? -17.531 1.374 15.062 1 92.31 341 MET B C 1
ATOM 5681 O O . MET B 1 341 ? -18.125 0.319 15.312 1 92.31 341 MET B O 1
ATOM 5685 N N . VAL B 1 342 ? -16.953 2.107 15.984 1 89.94 342 VAL B N 1
ATOM 5686 C CA . VAL B 1 342 ? -16.922 1.673 17.375 1 89.94 342 VAL B CA 1
ATOM 5687 C C . VAL B 1 342 ? -18.312 1.758 17.984 1 89.94 342 VAL B C 1
ATOM 5689 O O . VAL B 1 342 ? -18.781 0.816 18.625 1 89.94 342 VAL B O 1
ATOM 5692 N N . GLU B 1 343 ? -19.016 2.803 17.75 1 89.12 343 GLU B N 1
ATOM 5693 C CA . GLU B 1 343 ? -20.312 3.066 18.359 1 89.12 343 GLU B CA 1
ATOM 5694 C C . GLU B 1 343 ? -21.375 2.137 17.781 1 89.12 343 GLU B C 1
ATOM 5696 O O . GLU B 1 343 ? -22.359 1.816 18.469 1 89.12 343 GLU B O 1
ATOM 5701 N N . SER B 1 344 ? -21.188 1.642 16.547 1 86.88 344 SER B N 1
ATOM 5702 C CA . SER B 1 344 ? -22.141 0.712 15.938 1 86.88 344 SER B CA 1
ATOM 5703 C C . SER B 1 344 ? -21.875 -0.719 16.391 1 86.88 344 SER B C 1
ATOM 5705 O O . SER B 1 344 ? -22.703 -1.609 16.156 1 86.88 344 SER B O 1
ATOM 5707 N N . GLY B 1 345 ? -20.719 -0.954 17.062 1 83.25 345 GLY B N 1
ATOM 5708 C CA . GLY B 1 345 ? -20.359 -2.287 17.516 1 83.25 345 GLY B CA 1
ATOM 5709 C C . GLY B 1 345 ? -19.562 -3.08 16.5 1 83.25 345 GLY B C 1
ATOM 5710 O O . GLY B 1 345 ? -19.203 -4.234 16.75 1 83.25 345 GLY B O 1
ATOM 5711 N N . HIS B 1 346 ? -19.281 -2.463 15.445 1 82.38 346 HIS B N 1
ATOM 5712 C CA . HIS B 1 346 ? -18.547 -3.145 14.391 1 82.38 346 HIS B CA 1
ATOM 5713 C C . HIS B 1 346 ? -17.109 -3.439 14.82 1 82.38 346 HIS B C 1
ATOM 5715 O O . HIS B 1 346 ? -16.516 -4.434 14.398 1 82.38 346 HIS B O 1
ATOM 5721 N N . LEU B 1 347 ? -16.516 -2.537 15.57 1 83.81 347 LEU B N 1
ATOM 5722 C CA . LEU B 1 347 ? -15.156 -2.709 16.047 1 83.81 347 LEU B CA 1
ATOM 5723 C C . LEU B 1 347 ? -15.125 -2.824 17.578 1 83.81 347 LEU B C 1
ATOM 5725 O O . LEU B 1 347 ? -14.586 -1.95 18.25 1 83.81 347 LEU B O 1
ATOM 5729 N N . ALA B 1 348 ? -15.719 -3.82 18.062 1 71.12 348 ALA B N 1
ATOM 5730 C CA . ALA B 1 348 ? -15.719 -4.016 19.516 1 71.12 348 ALA B CA 1
ATOM 5731 C C . ALA B 1 348 ? -14.328 -4.383 20.016 1 71.12 348 ALA B C 1
ATOM 5733 O O . ALA B 1 348 ? -13.641 -5.215 19.422 1 71.12 348 ALA B O 1
ATOM 5734 N N . PRO B 1 349 ? -13.883 -3.504 21 1 67.06 349 PRO B N 1
ATOM 5735 C CA . PRO B 1 349 ? -12.555 -3.842 21.516 1 67.06 349 PRO B CA 1
ATOM 5736 C C . PRO B 1 349 ? -12.5 -5.234 22.141 1 67.06 349 PRO B C 1
ATOM 5738 O O . PRO B 1 349 ? -13.484 -5.691 22.719 1 67.06 349 PRO B O 1
ATOM 5741 N N . GLN B 1 350 ? -11.445 -5.859 21.75 1 64.5 350 GLN B N 1
ATOM 5742 C CA . GLN B 1 350 ? -11.273 -7.207 22.281 1 64.5 350 GLN B CA 1
ATOM 5743 C C . GLN B 1 350 ? -10.453 -7.195 23.578 1 64.5 350 GLN B C 1
ATOM 5745 O O . GLN B 1 350 ? -10.555 -8.117 24.391 1 64.5 350 GLN B O 1
ATOM 5750 N N . ARG B 1 351 ? -9.602 -6.121 23.672 1 60 351 ARG B N 1
ATOM 5751 C CA . ARG B 1 351 ? -8.734 -5.984 24.844 1 60 351 ARG B CA 1
ATOM 5752 C C . ARG B 1 351 ? -8.836 -4.586 25.438 1 60 351 ARG B C 1
ATOM 5754 O O . ARG B 1 351 ? -9.039 -3.609 24.719 1 60 351 ARG B O 1
ATOM 5761 N N . PRO B 1 352 ? -8.734 -4.566 26.844 1 53.12 352 PRO B N 1
ATOM 5762 C CA . PRO B 1 352 ? -8.758 -3.242 27.469 1 53.12 352 PRO B CA 1
ATOM 5763 C C . PRO B 1 352 ? -7.562 -2.379 27.062 1 53.12 352 PRO B C 1
ATOM 5765 O O . PRO B 1 352 ? -6.457 -2.893 26.875 1 53.12 352 PRO B O 1
ATOM 5768 N N . GLY B 1 353 ? -7.648 -1.379 26.375 1 55.5 353 GLY B N 1
ATOM 5769 C CA . GLY B 1 353 ? -6.582 -0.49 25.953 1 55.5 353 GLY B CA 1
ATOM 5770 C C . GLY B 1 353 ? -6.098 0.439 27.047 1 55.5 353 GLY B C 1
ATOM 5771 O O . GLY B 1 353 ? -6.598 0.389 28.172 1 55.5 353 GLY B O 1
ATOM 5772 N N . ARG B 1 354 ? -4.77 0.811 26.922 1 47.78 354 ARG B N 1
ATOM 5773 C CA . ARG B 1 354 ? -4.156 1.802 27.797 1 47.78 354 ARG B CA 1
ATOM 5774 C C . ARG B 1 354 ? -4.754 3.186 27.578 1 47.78 354 ARG B C 1
ATOM 5776 O O . ARG B 1 354 ? -4.863 3.635 26.422 1 47.78 354 ARG B O 1
ATOM 5783 N N . TYR B 1 355 ? -5.676 3.467 28.297 1 46.47 355 TYR B N 1
ATOM 5784 C CA . TYR B 1 355 ? -6.227 4.816 28.25 1 46.47 355 TYR B CA 1
ATOM 5785 C C . TYR B 1 355 ? -5.164 5.852 28.609 1 46.47 355 TYR B C 1
ATOM 5787 O O . TYR B 1 355 ? -4.219 5.551 29.344 1 46.47 355 TYR B O 1
ATOM 5795 N N . ASP B 1 356 ? -4.84 6.637 27.781 1 45.16 356 ASP B N 1
ATOM 5796 C CA . ASP B 1 356 ? -4 7.742 28.234 1 45.16 356 ASP B CA 1
ATOM 5797 C C . ASP B 1 356 ? -4.324 8.117 29.688 1 45.16 356 ASP B C 1
ATOM 5799 O O . ASP B 1 356 ? -5.477 8.414 30 1 45.16 356 ASP B O 1
ATOM 5803 N N . ILE B 1 357 ? -3.479 7.84 30.578 1 39.69 357 ILE B N 1
ATOM 5804 C CA . ILE B 1 357 ? -3.578 8.086 32 1 39.69 357 ILE B CA 1
ATOM 5805 C C . ILE B 1 357 ? -4.184 9.469 32.25 1 39.69 357 ILE B C 1
ATOM 5807 O O . ILE B 1 357 ? -4.891 9.672 33.25 1 39.69 357 ILE B O 1
ATOM 5811 N N . ARG B 1 358 ? -3.643 10.43 31.516 1 38.31 358 ARG B N 1
ATOM 5812 C CA . ARG B 1 358 ? -4.094 11.781 31.828 1 38.31 358 ARG B CA 1
ATOM 5813 C C . ARG B 1 358 ? -5.578 11.953 31.516 1 38.31 358 ARG B C 1
ATOM 5815 O O . ARG B 1 358 ? -6.277 12.703 32.219 1 38.31 358 ARG B O 1
ATOM 5822 N N . ALA B 1 359 ? -6.027 11.305 30.391 1 39.78 359 ALA B N 1
ATOM 5823 C CA . ALA B 1 359 ? -7.473 11.32 30.156 1 39.78 359 ALA B CA 1
ATOM 5824 C C . ALA B 1 359 ? -8.211 10.57 31.25 1 39.78 359 ALA B C 1
ATOM 5826 O O . ALA B 1 359 ? -9.305 10.969 31.672 1 39.78 359 ALA B O 1
ATOM 5827 N N . PHE B 1 360 ? -7.723 9.328 31.531 1 40.28 360 PHE B N 1
ATOM 5828 C CA . PHE B 1 360 ? -8.289 8.586 32.656 1 40.28 360 PHE B CA 1
ATOM 5829 C C . PHE B 1 360 ? -8.297 9.43 33.906 1 40.28 360 PHE B C 1
ATOM 5831 O O . PHE B 1 360 ? -9.281 9.445 34.656 1 40.28 360 PHE B O 1
ATOM 5838 N N . LEU B 1 361 ? -7.137 10.047 34.156 1 37.78 361 LEU B N 1
ATOM 5839 C CA . LEU B 1 361 ? -7.062 10.867 35.375 1 37.78 361 LEU B CA 1
ATOM 5840 C C . LEU B 1 361 ? -8.062 12.016 35.312 1 37.78 361 LEU B C 1
ATOM 5842 O O . LEU B 1 361 ? -8.617 12.422 36.312 1 37.78 361 LEU B O 1
ATOM 5846 N N . LEU B 1 362 ? -8.266 12.438 34.156 1 36.44 362 LEU B N 1
ATOM 5847 C CA . LEU B 1 362 ? -9.25 13.516 34.094 1 36.44 362 LEU B CA 1
ATOM 5848 C C . LEU B 1 362 ? -10.656 12.977 34.312 1 36.44 362 LEU B C 1
ATOM 5850 O O . LEU B 1 362 ? -11.547 13.703 34.75 1 36.44 362 LEU B O 1
ATOM 5854 N N . ARG B 1 363 ? -10.922 11.602 33.688 1 36.91 363 ARG B N 1
ATOM 5855 C CA . ARG B 1 363 ? -12.289 11.133 33.875 1 36.91 363 ARG B CA 1
ATOM 5856 C C . ARG B 1 363 ? -12.453 10.438 35.219 1 36.91 363 ARG B C 1
ATOM 5858 O O . ARG B 1 363 ? -13.539 9.93 35.531 1 36.91 363 ARG B O 1
ATOM 5865 N N . GLY B 1 364 ? -11.82 10.547 36.25 1 34.94 364 GLY B N 1
ATOM 5866 C CA . GLY B 1 364 ? -12.023 10.016 37.594 1 34.94 364 GLY B CA 1
ATOM 5867 C C . GLY B 1 364 ? -12.008 8.5 37.625 1 34.94 364 GLY B C 1
ATOM 5868 O O . GLY B 1 364 ? -12.422 7.902 38.625 1 34.94 364 GLY B O 1
ATOM 5869 N N . GLU B 1 365 ? -12.07 7.762 36.469 1 34.84 365 GLU B N 1
ATOM 5870 C CA . GLU B 1 365 ? -12.273 6.332 36.688 1 34.84 365 GLU B CA 1
ATOM 5871 C C . GLU B 1 365 ? -11 5.66 37.188 1 34.84 365 GLU B C 1
ATOM 5873 O O . GLU B 1 365 ? -9.898 6.051 36.812 1 34.84 365 GLU B O 1
ATOM 5878 N N . ARG B 1 366 ? -11 5.012 38.406 1 31.67 366 ARG B N 1
ATOM 5879 C CA . ARG B 1 366 ? -9.992 4.258 39.156 1 31.67 366 ARG B CA 1
ATOM 5880 C C . ARG B 1 366 ? -9.422 3.125 38.312 1 31.67 366 ARG B C 1
ATOM 5882 O O . ARG B 1 366 ? -10.172 2.377 37.656 1 31.67 366 ARG B O 1
ATOM 5889 N N . MET B 1 367 ? -8.219 3.129 37.906 1 33.78 367 MET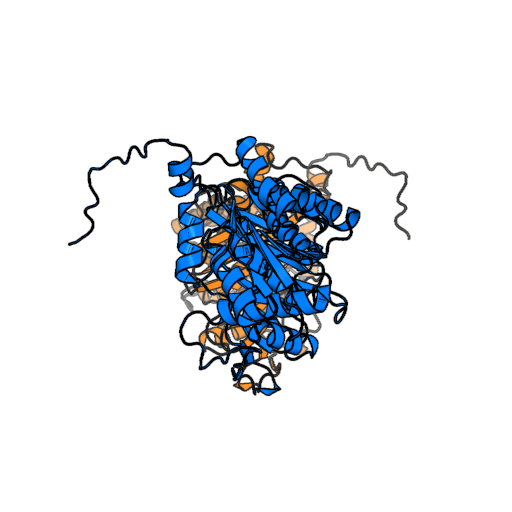 B N 1
ATOM 5890 C CA . MET B 1 367 ? -7.461 2.025 37.312 1 33.78 367 MET B CA 1
ATOM 5891 C C . MET B 1 367 ? -7.441 0.825 38.25 1 33.78 367 MET B C 1
ATOM 5893 O O . MET B 1 367 ? -6.977 0.93 39.375 1 33.78 367 MET B O 1
ATOM 5897 N N . THR B 1 368 ? -8.328 -0.046 38.406 1 28.39 368 THR B N 1
ATOM 5898 C CA . THR B 1 368 ? -8.117 -1.288 39.125 1 28.39 368 THR B CA 1
ATOM 5899 C C . THR B 1 368 ? -7.012 -2.117 38.5 1 28.39 368 THR B C 1
ATOM 5901 O O . THR B 1 368 ? -7.16 -2.57 37.344 1 28.39 368 THR B O 1
ATOM 5904 N N . ALA B 1 369 ? -5.691 -1.76 38.688 1 31.47 369 ALA B N 1
ATOM 5905 C CA . ALA B 1 369 ? -4.566 -2.625 38.344 1 31.47 369 ALA B CA 1
ATOM 5906 C C . ALA B 1 369 ? -4.773 -4.035 38.875 1 31.47 369 ALA B C 1
ATOM 5908 O O . ALA B 1 369 ? -5.078 -4.215 40.062 1 31.47 369 ALA B O 1
ATOM 5909 N N . ASP B 1 370 ? -5.098 -5.094 38.156 1 29.19 370 ASP B N 1
ATOM 5910 C CA . ASP B 1 370 ? -4.668 -6.391 38.656 1 29.19 370 ASP B CA 1
ATOM 5911 C C . ASP B 1 370 ? -3.16 -6.422 38.875 1 29.19 370 ASP B C 1
ATOM 5913 O O . ASP B 1 370 ? -2.381 -6.246 37.938 1 29.19 370 ASP B O 1
ATOM 5917 N N . THR B 1 371 ? -2.379 -6.008 39.969 1 28.17 371 THR B N 1
ATOM 5918 C CA . THR B 1 371 ? -1.062 -6.051 40.594 1 28.17 371 THR B CA 1
ATOM 5919 C C . THR B 1 371 ? -0.429 -7.43 40.438 1 28.17 371 THR B C 1
ATOM 5921 O O . THR B 1 371 ? 0.723 -7.641 40.812 1 28.17 371 THR B O 1
ATOM 5924 N N . GLU B 1 372 ? -0.975 -8.586 40.5 1 28.58 372 GLU B N 1
ATOM 5925 C CA . GLU B 1 372 ? -0.131 -9.719 40.875 1 28.58 372 GLU B CA 1
ATOM 5926 C C . GLU B 1 372 ? 1.005 -9.914 39.875 1 28.58 372 GLU B C 1
ATOM 5928 O O . GLU B 1 372 ? 2.154 -10.125 40.281 1 28.58 372 GLU B O 1
ATOM 5933 N N . GLY B 1 373 ? 1.023 -10.648 38.75 1 25.94 373 GLY B N 1
ATOM 5934 C CA . GLY B 1 373 ? 2.15 -11.414 38.25 1 25.94 373 GLY B CA 1
ATOM 5935 C C . GLY B 1 373 ? 3.195 -10.57 37.562 1 25.94 373 GLY B C 1
ATOM 5936 O O . GLY B 1 373 ? 4.367 -10.945 37.5 1 25.94 373 GLY B O 1
ATOM 5937 N N . ALA B 1 374 ? 3.076 -9.734 36.375 1 27.39 374 ALA B N 1
ATOM 5938 C CA . ALA B 1 374 ? 4.328 -9.531 35.656 1 27.39 374 ALA B CA 1
ATOM 5939 C C . ALA B 1 374 ? 5.152 -8.414 36.312 1 27.39 374 ALA B C 1
ATOM 5941 O O . ALA B 1 374 ? 4.707 -7.27 36.375 1 27.39 374 ALA B O 1
ATOM 5942 N N . GLN B 1 375 ? 6.035 -8.547 37.188 1 23.62 375 GLN B N 1
ATOM 5943 C CA . GLN B 1 375 ? 7.141 -7.809 37.781 1 23.62 375 GLN B CA 1
ATOM 5944 C C . GLN B 1 375 ? 7.938 -7.055 36.719 1 23.62 375 GLN B C 1
ATOM 5946 O O . GLN B 1 375 ? 8.453 -7.66 35.781 1 23.62 375 GLN B O 1
ATOM 5951 N N . LEU B 1 376 ? 7.605 -5.898 36.344 1 21.28 376 LEU B N 1
ATOM 5952 C CA . LEU B 1 376 ? 8.539 -5.113 35.531 1 21.28 376 LEU B CA 1
ATOM 5953 C C . LEU B 1 376 ? 9.898 -5.02 36.219 1 21.28 376 LEU B C 1
ATOM 5955 O O . LEU B 1 376 ? 9.977 -4.816 37.438 1 21.28 376 LEU B O 1
ATOM 5959 N N . PRO B 1 377 ? 11.008 -5.727 35.625 1 24.75 377 PRO B N 1
ATOM 5960 C CA . PRO B 1 377 ? 12.258 -5.574 36.375 1 24.75 377 PRO B CA 1
ATOM 5961 C C . PRO B 1 377 ? 12.555 -4.121 36.75 1 24.75 377 PRO B C 1
ATOM 5963 O O . PRO B 1 377 ? 12.07 -3.207 36.062 1 24.75 377 PRO B O 1
ATOM 5966 N N . GLU B 1 378 ? 13.195 -3.758 38.031 1 21.81 378 GLU B N 1
ATOM 5967 C CA . GLU B 1 378 ? 13.945 -2.561 38.406 1 21.81 378 GLU B CA 1
ATOM 5968 C C . GLU B 1 378 ? 14.883 -2.131 37.281 1 21.81 378 GLU B C 1
ATOM 5970 O O . GLU B 1 378 ? 15.516 -2.973 36.625 1 21.81 378 GLU B O 1
#

Sequence (756 aa):
MSTKHRVAIIGCGGMSRNHIRGYLNCGRYEIVAMADLEESAMEEVDQQFNLSTRHYTDAREMLAQERPDVVSICTWHAGHATWTIAAAAFKPKAILCEKPMADTVGRAEQMMIACRRNNVKLAIAHQRRFLPAYTLARDLIAQGAIGQVQLIQSFGGAGLPNYSSHQTDMYRYLLGDDECEWVMGNIERKTDQYERNTRIEDCAVGVFQFRSGARALLLSDLVPNYYQGALIYGSQGMINLTTENLQLMNQETGGRWELHQPDGKFFTVAELGRRFEWDEAGAAQADELADWIEGKIDTHRGEAQNGYKALQMIHAIYESARCHEKVIMPLQTRLNPLDLMVESGHLAPQRPGRYDIRAFLLRGERMTADTEGAQLPEMSTKHRVAIIGCGGMSRNHIRGYLNCGRYEIVAMADLEESAMEEVDQQFNLSTRHYTDAREMLAQERPDVVSICTWHAGHATWTIAAAAFKPKAILCEKPMADTVGRAEQMMIACRRNNVKLAIAHQRRFLPAYTLARDLIAQGAIGQVQLIQSFGGAGLPNYSSHQTDMYRYLLGDDECEWVMGNIERKTDQYERNTRIEDCAVGVFQFRSGARALLLSDLVPNYYQGALIYGSQGMINLTTENLQLMNQETGGRWELHQPDGKFFTVAELGRRFEWDEAGAAQADELADWIEGKIDTHRGEAQNGYKALQMIHAIYESARCHEKVIMPLQTRLNPLDLMVESGHLAPQRPGRYDIRAFLLRGERMTADTEGAQLPE

Foldseek 3Di:
DPAAFEEEEEDLDDVVLLLVLQSVLLPRHDHAEYEDCDPVSVVVSCVVVVHDHHYHPDVLVVCVPVVTLEYEYDAFQACQLVVLLSNLVSQHQEYEYEPLNHLWLQSLVSSVVSNVVSVYFYFYPLLLLQQPQLVVLLVCVVVCVQNQWAEKEDEEEDFCRPPVLNVLLSVCSSPVNFAWFWKAKAFAAQEQEDDSNHTGTCWMWMWTATPSRHIYIYTYNNDPDHAAFIWIHGPFWIWDTGSFWIWTAGVVVVRDTDIDGDQAPRGGSVRDPPCCSSNRSSNSQSNVVVCCSVVVDVHRPRGSVSSSSSNQNSQSNLVCNQVVDIGGPPHDDGDRSVVVCPVVVVNPHNYHHDYPVVVVVVVVDDPPPPPPDDDDDD/DPAAFEEEEEDLDDVVLLLVLQSVLLPRHDDAEYEDCDPVSVVVSCVVVVHDHHYHPDVLVVCVPVVTLEYEYDAFQACQLVVLLSNLVSQHQEYEYEPLNHLWLQSLVSSVVSNVVSVYFYFYPLLLLQQPQLVVLLVCVVVCVQNQWAEKEDEEEDFCRPPVLNVLLSVCSSPVNFAWFWKAKAFAAQEQEDDSNHTGTCWMWMWTATPSRHIYIYTYNNDPDHAAFIWIHGPFWIWDTGSFWIWTAGVVVVRDTDIDGDQAPRGGPVVPPDPCSSNRSSNSQSNVVVCCSVVVDVHRSRGSVSSSSSNQNSQSNLVCNQVVDIGGPPHDDGDRSVVVCPVVVVNDHNYHHDYPVVVVVVVPDDPPPPPPDDPPDD

Organism: NCBI:txid1204385

Solvent-accessible surface area (backbone atoms only — not comparable to full-atom values): 38037 Å² total; per-residue (Å²): 126,84,84,54,44,38,30,31,35,35,27,52,51,77,61,25,53,44,52,50,50,3,34,57,69,51,63,54,44,38,73,52,33,38,18,29,85,47,66,66,40,50,51,49,50,25,63,75,68,73,50,84,53,48,83,26,70,41,55,67,58,43,49,71,72,64,58,39,40,28,41,37,38,30,52,52,40,75,43,37,32,58,49,45,38,57,47,24,74,69,47,25,58,29,35,45,31,41,61,38,48,34,70,26,56,41,45,35,49,49,28,53,52,39,18,57,75,43,69,24,47,50,30,25,53,56,37,64,71,47,21,42,23,47,46,49,50,24,50,38,47,75,72,41,62,19,42,56,57,50,37,35,37,34,42,32,47,84,29,56,64,59,45,40,34,57,50,46,36,44,55,24,50,46,58,72,62,47,52,63,44,35,26,37,17,26,41,20,42,49,38,47,32,36,56,76,85,33,82,38,50,62,28,36,40,33,36,37,34,30,72,89,62,27,30,35,42,41,35,27,48,74,52,88,64,80,43,67,47,34,44,36,37,27,76,38,23,37,35,46,38,35,69,59,26,33,28,40,28,14,44,92,51,36,20,33,80,41,84,45,73,51,56,43,97,84,38,46,60,82,77,32,59,94,66,47,60,50,54,32,5,24,13,48,44,43,44,42,46,52,33,36,72,71,63,76,41,94,69,46,93,33,28,41,69,53,35,48,51,18,48,37,56,53,46,29,24,37,38,8,43,68,67,35,31,73,34,61,51,73,67,80,70,43,63,45,37,58,58,52,34,41,76,72,53,75,46,56,58,75,37,88,34,66,56,42,57,68,57,37,62,71,62,70,61,79,79,80,70,89,78,76,77,94,76,74,85,131,127,84,84,55,44,38,30,29,36,35,28,53,51,76,62,26,54,43,52,50,50,4,34,58,70,52,63,53,44,40,74,52,32,38,16,29,86,46,66,66,40,50,51,50,49,24,61,75,68,72,52,86,51,48,81,28,70,42,56,68,59,43,49,70,72,63,60,38,40,28,41,36,39,29,53,51,39,75,42,38,32,58,48,46,39,57,48,22,74,68,46,24,58,28,36,45,30,41,60,39,48,34,71,26,56,41,45,34,51,49,29,53,50,37,18,58,76,44,68,24,47,50,30,25,54,56,37,64,71,46,22,44,23,46,46,50,50,24,52,40,45,73,72,41,61,20,41,57,57,49,38,34,38,34,41,32,45,83,30,57,65,60,45,39,32,58,51,45,36,43,56,24,51,45,57,72,63,47,53,64,44,33,27,36,16,26,42,19,41,47,37,48,32,39,56,78,83,34,81,38,51,61,28,37,40,32,38,39,35,31,72,89,63,28,28,35,41,41,37,28,48,74,52,87,66,79,42,69,48,35,44,36,38,27,76,39,23,38,36,47,36,35,70,60,26,32,30,40,27,14,45,94,51,36,21,31,81,42,82,46,74,52,56,44,96,84,40,49,62,81,75,32,80,62,71,50,60,48,54,34,5,26,14,47,46,43,44,44,46,50,33,36,71,71,63,77,41,95,68,46,94,33,29,41,68,53,36,50,52,17,48,39,56,52,45,28,22,36,38,7,44,68,68,36,29,73,33,60,50,75,68,81,69,44,63,45,36,58,57,53,35,41,76,73,54,75,46,57,57,76,37,90,34,67,54,42,58,68,53,37,61,69,65,69,62,78,79,79,72,88,76,78,79,89,74,74,82,133

Radius of gyration: 30.6 Å; Cα contacts (8 Å, |Δi|>4): 1759; chains: 2; bounding box: 61×96×78 Å